Protein AF-A0A352TBV5-F1 (afdb_monomer)

Solvent-accessible surface area (backbone atoms only — not comparable to full-atom values): 25935 Å² total; per-residue (Å²): 133,91,79,90,70,56,71,29,67,73,70,66,61,60,83,43,101,52,26,29,35,33,33,28,37,63,88,83,51,26,32,39,50,38,55,28,46,53,34,60,75,73,44,77,94,80,88,72,63,92,95,55,83,85,50,78,39,83,71,44,78,46,71,49,57,98,83,37,56,57,60,53,46,26,62,72,42,65,82,46,64,38,80,44,75,66,58,57,46,45,53,65,77,39,42,70,50,50,53,32,41,50,65,37,54,33,50,65,49,46,55,49,44,53,45,48,71,48,55,68,73,59,31,58,76,69,75,46,82,81,54,53,66,66,60,54,50,63,73,39,43,68,41,41,37,56,23,31,44,43,50,30,56,52,33,40,53,54,52,50,56,55,57,54,66,72,68,59,90,79,77,86,71,76,87,70,86,72,76,78,76,49,74,60,44,50,53,54,51,53,45,36,35,65,46,49,27,68,58,42,48,54,51,32,51,50,24,56,48,47,55,48,49,27,47,48,61,59,68,47,65,91,79,60,65,98,79,66,76,85,70,82,73,73,55,72,65,57,58,54,51,27,38,55,52,40,53,45,49,71,70,40,85,66,38,59,46,54,53,50,58,47,42,76,52,55,56,52,35,43,68,49,36,61,72,68,40,44,28,55,54,52,40,51,44,36,41,77,48,70,47,89,55,94,58,43,32,61,51,43,48,37,40,38,60,40,49,58,63,73,56,48,47,66,50,92,93,28,33,60,59,36,48,29,53,50,43,41,53,38,53,40,72,94,50,3,43,76,35,13,46,32,44,78,55,96,95,41,46,33,36,37,66,68,46,35,53,50,39,56,48,54,27,47,54,53,52,46,43,82,42,59,80,90,48,41,64,50,51,52,53,44,52,53,53,52,50,58,32,50,72,73,16,80,47,28,39,62,52,31,40,60,73,41,53,52,71,78,65,64,60,61,71,74,74,77,80,82,90,86,80,85,86,85,79,82,90,83,88,82,92,86,84,88,83,90,84,91,80,88,83,85,87,78,90,132

Mean predicted aligned error: 10.38 Å

Nearest PDB structures (foldseek):
  8fmv-assembly1_C  TM=1.845E-01  e=4.091E+00  Bacillus subtilis subsp. subtilis str. 168
  7jh5-assembly1_A  TM=1.807E-01  e=6.743E+00  synthetic construct
  8t3k-assembly1_C  TM=1.495E-01  e=9.408E+00  Bacillus subtilis subsp. subtilis str. 168

Secondary structure (DSSP, 8-state):
-PPP--HHHHHT----TTEEEEEEETTT--EEEEEHHHHHHH-------TT----EEEEEEEE--TT-HHHHHHHHHTT--BS-HHHHHHHHHTHHHHHHHHHHS-HHHHHHHHHHHS-HHHHHHTTPPP--HHHHHHHHHHHHHHHHHHHHHHHHHHHHHHHHHHH-S--------PPPPPHHHHHHHHHHHH--HHHHHHHHHHHHHH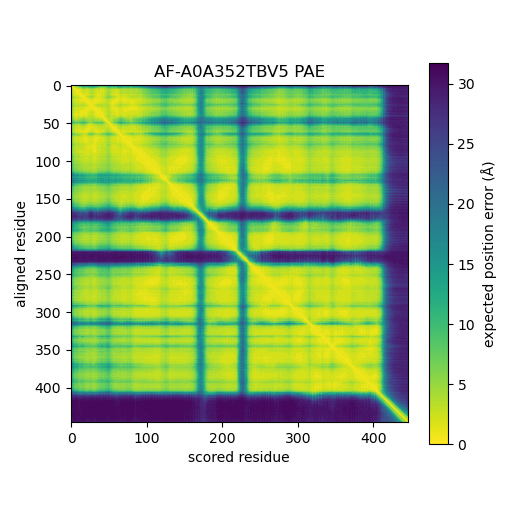HHHHHHHHT--TTS-TTS-------HHHHHHHHHHHHHHHHSTTHHHHHHHHHHHGGG-HHHHHHTTHHHHHHHHHHHTT---TTHHHHHHHHHHHGGGGGS--STTTHHHHHHHHHHHHHSSTTHHHHH--EEETTEEE--HHHHHHHHHHHHHHHHHTS-GGGHHHHHHHHHHHHHHHHHTTTBHHHHHHTT--HHHHTTSTTSS-S---------------------------

Structure (mmCIF, N/CA/C/O backbone):
data_AF-A0A352TBV5-F1
#
_entry.id   AF-A0A352TBV5-F1
#
loop_
_atom_site.group_PDB
_atom_site.id
_atom_site.type_symbol
_atom_site.label_atom_id
_atom_site.label_alt_id
_atom_site.label_comp_id
_atom_site.label_asym_id
_atom_site.label_entity_id
_atom_site.label_seq_id
_atom_site.pdbx_PDB_ins_code
_atom_site.Cartn_x
_atom_site.Cartn_y
_atom_site.Cartn_z
_atom_site.occupancy
_atom_site.B_iso_or_equiv
_atom_site.auth_seq_id
_atom_site.auth_comp_id
_atom_site.auth_asym_id
_atom_site.auth_atom_id
_atom_site.pdbx_PDB_model_num
ATOM 1 N N . GLN A 1 1 ? -44.437 -22.131 26.604 1.00 68.12 1 GLN A N 1
ATOM 2 C CA . GLN A 1 1 ? -44.343 -20.910 27.433 1.00 68.12 1 GLN A CA 1
ATOM 3 C C . GLN A 1 1 ? -43.399 -19.947 26.731 1.00 68.12 1 GLN A C 1
ATOM 5 O O . GLN A 1 1 ? -42.311 -20.378 26.371 1.00 68.12 1 GLN A O 1
ATOM 10 N N . MET A 1 2 ? -43.808 -18.698 26.485 1.00 70.31 2 MET A N 1
ATOM 11 C CA . MET A 1 2 ? -42.858 -17.651 26.090 1.00 70.31 2 MET A CA 1
ATOM 12 C C . MET A 1 2 ? -42.049 -17.265 27.328 1.00 70.31 2 MET A C 1
ATOM 14 O O . MET A 1 2 ? -42.630 -16.968 28.370 1.00 70.31 2 MET A O 1
ATOM 18 N N . VAL A 1 3 ? -40.725 -17.345 27.229 1.00 83.88 3 VAL A N 1
ATOM 19 C CA . VAL A 1 3 ? -39.800 -16.964 28.300 1.00 83.88 3 VAL A CA 1
ATOM 20 C C . VAL A 1 3 ? -39.263 -15.584 27.950 1.00 83.88 3 VAL A C 1
ATOM 22 O O . VAL A 1 3 ? -38.684 -15.413 26.880 1.00 83.88 3 VAL A O 1
ATOM 25 N N . SER A 1 4 ? -39.478 -14.610 28.831 1.00 88.25 4 SER A N 1
ATOM 26 C CA . SER A 1 4 ? -38.875 -13.284 28.697 1.00 88.25 4 SER A CA 1
ATOM 27 C C . SER A 1 4 ? -37.436 -13.335 29.198 1.00 88.25 4 SER A C 1
ATOM 29 O O . SER A 1 4 ? -37.175 -13.921 30.247 1.00 88.25 4 SER A O 1
ATOM 31 N N . ARG A 1 5 ? -36.517 -12.731 28.449 1.00 90.56 5 ARG A N 1
ATOM 32 C CA . ARG A 1 5 ? -35.102 -12.577 28.805 1.00 90.56 5 ARG A CA 1
ATOM 33 C C . ARG A 1 5 ? -34.693 -11.129 28.598 1.00 90.56 5 ARG A C 1
ATOM 35 O O . ARG A 1 5 ? -35.294 -10.443 27.769 1.00 90.56 5 ARG A O 1
ATOM 42 N N . SER A 1 6 ? -33.689 -10.670 29.335 1.00 91.88 6 SER A N 1
ATOM 43 C CA . SER A 1 6 ? -33.092 -9.363 29.055 1.00 91.88 6 SER A CA 1
ATOM 44 C C . SER A 1 6 ? -32.394 -9.380 27.690 1.00 91.88 6 SER A C 1
ATOM 46 O O . SER A 1 6 ? -32.056 -10.440 27.154 1.00 91.88 6 SER A O 1
ATOM 48 N N . ILE A 1 7 ? -32.150 -8.203 27.111 1.00 91.19 7 ILE A N 1
ATOM 49 C CA . ILE A 1 7 ? -31.426 -8.124 25.838 1.00 91.19 7 ILE A CA 1
ATOM 50 C C . ILE A 1 7 ? -29.999 -8.668 25.963 1.00 91.19 7 ILE A C 1
ATOM 52 O O . ILE A 1 7 ? -29.527 -9.364 25.069 1.00 91.19 7 ILE A O 1
ATOM 56 N N . ALA A 1 8 ? -29.350 -8.435 27.105 1.00 94.50 8 ALA A N 1
ATOM 57 C CA . ALA A 1 8 ? -28.034 -8.978 27.402 1.00 94.50 8 ALA A CA 1
ATOM 58 C C . ALA A 1 8 ? -28.041 -10.513 27.456 1.00 94.50 8 ALA A C 1
ATOM 60 O O . ALA A 1 8 ? -27.177 -11.146 26.855 1.00 94.50 8 ALA A O 1
ATOM 61 N N . GLU A 1 9 ? -29.045 -11.121 28.097 1.00 93.31 9 GLU A N 1
ATOM 62 C CA . GLU A 1 9 ? -29.216 -12.580 28.131 1.00 93.31 9 GLU A CA 1
ATOM 63 C C . GLU A 1 9 ? -29.525 -13.160 26.746 1.00 93.31 9 GLU A C 1
ATOM 65 O O . GLU A 1 9 ? -29.038 -14.236 26.399 1.00 93.31 9 GLU A O 1
ATOM 70 N N . GLY A 1 10 ? -30.339 -12.460 25.950 1.00 92.25 10 GLY A N 1
ATOM 71 C CA . GLY A 1 10 ? -30.668 -12.856 24.580 1.00 92.25 10 GLY A CA 1
ATOM 72 C C . GLY A 1 10 ? -29.461 -12.816 23.640 1.00 92.25 10 GLY A C 1
ATOM 73 O O . GLY A 1 10 ? -29.341 -13.677 22.772 1.00 92.25 10 GLY A O 1
ATOM 74 N N . LEU A 1 11 ? -28.560 -11.852 23.843 1.00 92.44 11 LEU A N 1
ATOM 75 C CA . LEU A 1 11 ? -27.321 -11.681 23.077 1.00 92.44 11 LEU A CA 1
ATOM 76 C C . LEU A 1 11 ? -26.123 -12.450 23.662 1.00 92.44 11 LEU A C 1
ATOM 78 O O . LEU A 1 11 ? -25.071 -12.501 23.030 1.00 92.44 11 LEU A O 1
ATOM 82 N N . GLY A 1 12 ? -26.264 -13.044 24.851 1.00 94.50 12 GLY A N 1
ATOM 83 C CA . GLY A 1 12 ? -25.183 -13.758 25.531 1.00 94.50 12 GLY A CA 1
ATOM 84 C C . GLY A 1 12 ? -24.037 -12.854 25.998 1.00 94.50 12 GLY A C 1
ATOM 85 O O . GLY A 1 12 ? -22.890 -13.296 26.013 1.00 94.50 12 GLY A O 1
ATOM 86 N N . LEU A 1 13 ? -24.323 -11.596 26.352 1.00 96.75 13 LEU A N 1
ATOM 87 C CA . LEU A 1 13 ? -23.310 -10.658 26.839 1.00 96.75 13 LEU A CA 1
ATOM 88 C C . LEU A 1 13 ? -22.858 -11.030 28.253 1.00 96.75 13 LEU A C 1
ATOM 90 O O . LEU A 1 13 ? -23.672 -11.327 29.126 1.00 96.75 13 LEU A O 1
ATOM 94 N N . THR A 1 14 ? -21.551 -10.961 28.485 1.00 97.12 14 THR A N 1
ATOM 95 C CA . THR A 1 14 ? -20.945 -11.166 29.806 1.00 97.12 14 THR A CA 1
ATOM 96 C C . THR A 1 14 ? -20.276 -9.896 30.320 1.00 97.12 14 THR A C 1
ATOM 98 O O . THR A 1 14 ? -19.817 -9.071 29.526 1.00 97.12 14 THR A O 1
ATOM 101 N N . TRP A 1 15 ? -20.224 -9.749 31.643 1.00 96.62 15 TRP A N 1
ATOM 102 C CA . TRP A 1 15 ? -19.557 -8.639 32.324 1.00 96.62 15 TRP A CA 1
ATOM 103 C C . TRP A 1 15 ? -18.043 -8.643 32.097 1.00 96.62 15 TRP A C 1
ATOM 105 O O . TRP A 1 15 ? -17.423 -9.705 32.117 1.00 96.62 15 TRP A O 1
ATOM 115 N N . GLY A 1 16 ? -17.467 -7.452 31.952 1.00 95.94 16 GLY A N 1
ATOM 116 C CA . GLY A 1 16 ? -16.027 -7.223 31.850 1.00 95.94 16 GLY A CA 1
ATOM 117 C C . GLY A 1 16 ? -15.734 -5.791 31.405 1.00 95.94 16 GLY A C 1
ATOM 118 O O . GLY A 1 16 ? -16.363 -5.291 30.475 1.00 95.94 16 GLY A O 1
ATOM 119 N N . ASP A 1 17 ? -14.787 -5.112 32.055 1.00 94.50 17 ASP A N 1
ATOM 120 C CA . ASP A 1 17 ? -14.409 -3.730 31.695 1.00 94.50 17 ASP A CA 1
ATOM 121 C C . ASP A 1 17 ? -13.708 -3.640 30.325 1.00 94.50 17 ASP A C 1
ATOM 123 O O . ASP A 1 17 ? -13.607 -2.571 29.722 1.00 94.50 17 ASP A O 1
ATOM 127 N N . ASP A 1 18 ? -13.231 -4.778 29.829 1.00 96.56 18 ASP A N 1
ATOM 128 C CA . ASP A 1 18 ? -12.642 -5.007 28.516 1.00 96.56 18 ASP A CA 1
ATOM 129 C C . ASP A 1 18 ? -13.631 -5.639 27.519 1.00 96.56 18 ASP A C 1
ATOM 131 O O . ASP A 1 18 ? -13.252 -5.932 26.386 1.00 96.56 18 ASP A O 1
ATOM 135 N N . HIS A 1 19 ? -14.899 -5.839 27.892 1.00 97.69 19 HIS A N 1
ATOM 136 C CA . HIS A 1 19 ? -15.911 -6.429 27.020 1.00 97.69 19 HIS A CA 1
ATOM 137 C C . HIS A 1 19 ? -16.724 -5.359 26.283 1.00 97.69 19 HIS A C 1
ATOM 139 O O . HIS A 1 19 ? -17.456 -4.564 26.878 1.00 97.69 19 HIS A O 1
ATOM 145 N N . PHE A 1 20 ? -16.737 -5.425 24.955 1.00 97.88 20 PHE A N 1
ATOM 146 C CA . PHE A 1 20 ? -17.484 -4.510 24.091 1.00 97.88 20 PHE A CA 1
ATOM 147 C C . PHE A 1 20 ? -18.444 -5.269 23.181 1.00 97.88 20 PHE A C 1
ATOM 149 O O . PHE A 1 20 ? -18.122 -6.334 22.672 1.00 97.88 20 PHE A O 1
ATOM 156 N N . CYS A 1 21 ? -19.624 -4.712 22.945 1.00 97.00 21 CYS A N 1
ATOM 157 C CA . CYS A 1 21 ? -20.554 -5.205 21.941 1.00 97.00 21 CYS A CA 1
ATOM 158 C C . CYS A 1 21 ? -20.355 -4.406 20.651 1.00 97.00 21 CYS A C 1
ATOM 160 O O . CYS A 1 21 ? -20.430 -3.171 20.667 1.00 97.00 21 CYS A O 1
ATOM 162 N N . ILE A 1 22 ? -20.102 -5.106 19.545 1.00 97.25 22 ILE A N 1
ATOM 163 C CA . ILE A 1 22 ? -20.086 -4.520 18.205 1.00 97.25 22 ILE A CA 1
ATOM 164 C C . ILE A 1 22 ? -21.250 -5.058 17.389 1.00 97.25 22 ILE A C 1
ATOM 166 O O . ILE A 1 22 ? -21.618 -6.226 17.495 1.00 97.25 22 ILE A O 1
ATOM 170 N N . PHE A 1 23 ? -21.831 -4.186 16.578 1.00 96.50 23 PHE A N 1
ATOM 171 C CA . PHE A 1 23 ? -22.960 -4.513 15.717 1.00 96.50 23 PHE A CA 1
ATOM 172 C C . PHE A 1 23 ? -23.057 -3.507 14.579 1.00 96.50 23 PHE A C 1
ATOM 174 O O . PHE A 1 23 ? -22.528 -2.394 14.670 1.00 96.50 23 PHE A O 1
ATOM 181 N N . ARG A 1 24 ? -23.750 -3.894 13.512 1.00 97.06 24 ARG A N 1
ATOM 182 C CA . ARG A 1 24 ? -23.992 -3.050 12.345 1.00 97.06 24 ARG A CA 1
ATOM 183 C C . ARG A 1 24 ? -25.477 -2.775 12.196 1.00 97.06 24 ARG A C 1
ATOM 185 O O . ARG A 1 24 ? -26.278 -3.702 12.252 1.00 97.06 24 ARG A O 1
ATOM 192 N N . GLU A 1 25 ? -25.860 -1.522 11.999 1.00 95.06 25 GLU A N 1
ATOM 193 C CA . GLU A 1 25 ? -27.248 -1.190 11.672 1.00 95.06 25 GLU A CA 1
ATOM 194 C C . GLU A 1 25 ? -27.465 -1.352 10.160 1.00 95.06 25 GLU A C 1
ATOM 196 O O . GLU A 1 25 ? -26.657 -0.903 9.348 1.00 95.06 25 GLU A O 1
ATOM 201 N N . HIS A 1 26 ? -28.519 -2.072 9.777 1.00 94.31 26 HIS A N 1
ATOM 202 C CA . HIS A 1 26 ? -28.748 -2.515 8.402 1.00 94.31 26 HIS A CA 1
ATOM 203 C C . HIS A 1 26 ? -28.966 -1.359 7.420 1.00 94.31 26 HIS A C 1
ATOM 205 O O . HIS A 1 26 ? -28.451 -1.407 6.305 1.00 94.31 26 HIS A O 1
ATOM 211 N N . THR A 1 27 ? -29.738 -0.346 7.810 1.00 92.25 27 THR A N 1
ATOM 212 C CA . THR A 1 27 ? -30.209 0.713 6.906 1.00 92.25 27 THR A CA 1
ATOM 213 C C . THR A 1 27 ? -29.103 1.711 6.579 1.00 92.25 27 THR A C 1
ATOM 215 O O . THR A 1 27 ? -28.883 2.044 5.419 1.00 92.25 27 THR A O 1
ATOM 218 N N . SER A 1 28 ? -28.384 2.165 7.601 1.00 92.56 28 SER A N 1
ATOM 219 C CA . SER A 1 28 ? -27.240 3.072 7.498 1.00 92.56 28 SER A CA 1
ATOM 220 C C . SER A 1 28 ? -25.947 2.353 7.114 1.00 92.56 28 SER A C 1
ATOM 222 O O . SER A 1 28 ? -25.018 2.979 6.613 1.00 92.56 28 SER A O 1
ATOM 224 N N . GLY A 1 29 ? -25.859 1.046 7.374 1.00 94.62 29 GLY A N 1
ATOM 225 C CA . GLY A 1 29 ? -24.641 0.259 7.197 1.00 94.62 29 GLY A CA 1
ATOM 226 C C . GLY A 1 29 ? -23.550 0.549 8.232 1.00 94.62 29 GLY A C 1
ATOM 227 O O . GLY A 1 29 ? -22.476 -0.044 8.139 1.00 94.62 29 GLY A O 1
ATOM 228 N N . LEU A 1 30 ? -23.803 1.424 9.212 1.00 97.12 30 LEU A N 1
ATOM 229 C CA . LEU A 1 30 ? -22.802 1.854 10.183 1.00 97.12 30 LEU A CA 1
ATOM 230 C C . LEU A 1 30 ? -22.562 0.796 11.260 1.00 97.12 30 LEU A C 1
ATOM 232 O O . LEU A 1 30 ? -23.492 0.187 11.793 1.00 97.12 30 LEU A O 1
ATOM 236 N N . TRP A 1 31 ? -21.295 0.634 11.618 1.00 97.94 31 TRP A N 1
ATOM 237 C CA . TRP A 1 31 ? -20.834 -0.121 12.769 1.00 97.94 31 TRP A CA 1
ATOM 238 C C . TRP A 1 31 ? -20.839 0.726 14.030 1.00 97.94 31 TRP A C 1
ATOM 240 O O . TRP A 1 31 ? -20.452 1.895 14.026 1.00 97.94 31 TRP A O 1
ATOM 250 N N . TYR A 1 32 ? -21.195 0.091 15.136 1.00 97.06 32 TYR A N 1
ATOM 251 C CA . TYR A 1 32 ? -21.213 0.683 16.461 1.00 97.06 32 TYR A CA 1
ATOM 252 C C . TYR A 1 32 ? -20.354 -0.145 17.409 1.00 97.06 32 TYR A C 1
ATOM 254 O O . TYR A 1 32 ? -20.236 -1.361 17.264 1.00 97.06 32 TYR A O 1
ATOM 262 N N . VAL A 1 33 ? -19.768 0.533 18.394 1.00 97.06 33 VAL A N 1
ATOM 263 C CA . VAL A 1 33 ? -19.074 -0.083 19.528 1.00 97.06 33 VAL A CA 1
ATOM 264 C C . VAL A 1 33 ? -19.725 0.440 20.803 1.00 97.06 33 VAL A C 1
ATOM 266 O O . VAL A 1 33 ? -19.949 1.650 20.931 1.00 97.06 33 VAL A O 1
ATOM 269 N N . ARG A 1 34 ? -20.070 -0.462 21.720 1.00 96.06 34 ARG A N 1
ATOM 270 C CA . ARG A 1 34 ? -20.662 -0.152 23.027 1.00 96.06 34 ARG A CA 1
ATOM 271 C C . ARG A 1 34 ? -19.991 -0.962 24.119 1.00 96.06 34 ARG A C 1
ATOM 273 O O . ARG A 1 34 ? -19.562 -2.084 23.869 1.00 96.06 34 ARG A O 1
ATOM 280 N N . SER A 1 35 ? -19.941 -0.416 25.328 1.00 96.44 35 SER A N 1
ATOM 281 C CA . SER A 1 35 ? -19.588 -1.202 26.509 1.00 96.44 35 SER A CA 1
ATOM 282 C C . SER A 1 35 ? -20.624 -2.309 26.705 1.00 96.44 35 SER A C 1
ATOM 284 O O . SER A 1 35 ? -21.826 -2.059 26.615 1.00 96.44 35 SER A O 1
ATOM 286 N N . SER A 1 36 ? -20.167 -3.536 26.958 1.00 97.31 36 SER A N 1
ATOM 287 C CA . SER A 1 36 ? -21.089 -4.629 27.278 1.00 97.31 36 SER A CA 1
ATOM 288 C C . SER A 1 36 ? -21.747 -4.407 28.633 1.00 97.31 36 SER A C 1
ATOM 290 O O . SER A 1 36 ? -22.944 -4.643 28.755 1.00 97.31 36 SER A O 1
ATOM 292 N N . ASN A 1 37 ? -20.993 -3.896 29.612 1.00 96.81 37 ASN A N 1
ATOM 293 C CA . ASN A 1 37 ? -21.515 -3.560 30.938 1.00 96.81 37 ASN A CA 1
ATOM 294 C C . ASN A 1 37 ? -22.652 -2.536 30.831 1.00 96.81 37 ASN A C 1
ATOM 296 O O . ASN A 1 37 ? -23.696 -2.726 31.439 1.00 96.81 37 ASN A O 1
ATOM 300 N N . ASP A 1 38 ? -22.501 -1.521 29.975 1.00 95.31 38 ASP A N 1
ATOM 301 C CA . ASP A 1 38 ? -23.540 -0.505 29.765 1.00 95.31 38 ASP A CA 1
ATOM 302 C C . ASP A 1 38 ? -24.842 -1.110 29.208 1.00 95.31 38 ASP A C 1
ATOM 304 O O . ASP A 1 38 ? -25.928 -0.809 29.696 1.00 95.31 38 ASP A O 1
ATOM 308 N N . ILE A 1 39 ? -24.747 -2.047 28.253 1.00 95.75 39 ILE A N 1
ATOM 309 C CA . ILE A 1 39 ? -25.925 -2.758 27.726 1.00 95.75 39 ILE A CA 1
ATOM 310 C C . ILE A 1 39 ? -26.545 -3.684 28.782 1.00 95.75 39 ILE A C 1
ATOM 312 O O . ILE A 1 39 ? -27.765 -3.854 28.808 1.00 95.75 39 ILE A O 1
ATOM 316 N N . ILE A 1 40 ? -25.729 -4.308 29.635 1.00 96.56 40 ILE A N 1
ATOM 317 C CA . ILE A 1 40 ? -26.214 -5.189 30.704 1.00 96.56 40 ILE A CA 1
ATOM 318 C C . ILE A 1 40 ? -26.954 -4.382 31.784 1.00 96.56 40 ILE A C 1
ATOM 320 O O . ILE A 1 40 ? -28.009 -4.821 32.239 1.00 96.56 40 ILE A O 1
ATOM 324 N N . GLU A 1 41 ? -26.431 -3.216 32.169 1.00 95.75 41 GLU A N 1
ATOM 325 C CA . GLU A 1 41 ? -26.995 -2.360 33.222 1.00 95.75 41 GLU A CA 1
ATOM 326 C C . GLU A 1 41 ? -28.208 -1.560 32.752 1.00 95.75 41 GLU A C 1
ATOM 328 O O . GLU A 1 41 ? -29.242 -1.537 33.421 1.00 95.75 41 GLU A O 1
ATOM 333 N N . HIS A 1 42 ? -28.083 -0.902 31.601 1.00 94.31 42 HIS A N 1
ATOM 334 C CA . HIS A 1 42 ? -29.029 0.118 31.148 1.00 94.31 42 HIS A CA 1
ATOM 335 C C . HIS A 1 42 ? -29.869 -0.333 29.946 1.00 94.31 42 HIS A C 1
ATOM 337 O O . HIS A 1 42 ? -30.790 0.373 29.529 1.00 94.31 42 HIS A O 1
ATOM 343 N N . GLY A 1 43 ? -29.593 -1.517 29.395 1.00 92.31 43 GLY A N 1
ATOM 344 C CA . GLY A 1 43 ? -30.191 -1.977 28.147 1.00 92.31 43 GLY A CA 1
ATOM 345 C C . GLY A 1 43 ? -29.598 -1.276 26.922 1.00 92.31 43 GLY A C 1
ATOM 346 O O . GLY A 1 43 ? -28.620 -0.538 26.994 1.00 92.31 43 GLY A O 1
ATOM 347 N N . MET A 1 44 ? -30.191 -1.518 25.753 1.00 88.00 44 MET A N 1
ATOM 348 C CA . MET A 1 44 ? -29.795 -0.846 24.515 1.00 88.00 44 MET A CA 1
ATOM 349 C C . MET A 1 44 ? -30.772 0.287 24.206 1.00 88.00 44 MET A C 1
ATOM 351 O O . MET A 1 44 ? -31.976 0.055 24.092 1.00 88.00 44 MET A O 1
ATOM 355 N N . PHE A 1 45 ? -30.253 1.503 24.037 1.00 83.81 45 PHE A N 1
ATOM 356 C CA . PHE A 1 45 ? -31.057 2.632 23.581 1.00 83.81 45 PHE A CA 1
ATOM 357 C C . PHE A 1 45 ? -31.515 2.417 22.134 1.00 83.81 45 PHE A C 1
ATOM 359 O O . PHE A 1 45 ? -30.691 2.211 21.242 1.00 83.81 45 PHE A O 1
ATOM 366 N N . VAL A 1 46 ? -32.824 2.511 21.911 1.00 83.06 46 VAL A N 1
ATOM 367 C CA . VAL A 1 46 ? -33.467 2.423 20.596 1.00 83.06 46 VAL A CA 1
ATOM 368 C C . VAL A 1 46 ? -34.444 3.586 20.481 1.00 83.06 46 VAL A C 1
ATOM 370 O O . VAL A 1 46 ? -35.242 3.824 21.385 1.00 83.06 46 VAL A O 1
ATOM 373 N N . SER A 1 47 ? -34.386 4.303 19.363 1.00 83.50 47 SER A N 1
ATOM 374 C CA . SER A 1 47 ? -35.314 5.386 19.040 1.00 83.50 47 SER A CA 1
ATOM 375 C C . SER A 1 47 ? -35.824 5.176 17.625 1.00 83.50 47 SER A C 1
ATOM 377 O O . SER A 1 47 ? -35.020 5.063 16.701 1.00 83.50 47 SER A O 1
ATOM 379 N N . LEU A 1 48 ? -37.145 5.128 17.478 1.00 87.94 48 LEU A N 1
ATOM 380 C CA . LEU A 1 48 ? -37.848 4.960 16.209 1.00 87.94 48 LEU A CA 1
ATOM 381 C C . LEU A 1 48 ? -38.889 6.070 16.088 1.00 87.94 48 LEU A C 1
ATOM 383 O O . LEU A 1 48 ? -39.666 6.289 17.020 1.00 87.94 48 LEU A O 1
ATOM 387 N N . ASN A 1 49 ? -38.932 6.749 14.946 1.00 86.94 49 ASN A N 1
ATOM 388 C CA . ASN A 1 49 ? -40.074 7.585 14.590 1.00 86.94 49 ASN A CA 1
ATOM 389 C C . ASN A 1 49 ? -41.236 6.719 14.066 1.00 86.94 49 ASN A C 1
ATOM 391 O O . ASN A 1 49 ? -41.146 5.493 13.955 1.00 86.94 49 ASN A O 1
ATOM 395 N N . GLY A 1 50 ? -42.358 7.357 13.723 1.00 90.31 50 GLY A N 1
ATOM 396 C CA . GLY A 1 50 ? -43.486 6.662 13.103 1.00 90.31 50 GLY A CA 1
ATOM 397 C C . GLY A 1 50 ? -43.073 5.958 11.806 1.00 90.31 50 GLY A C 1
ATOM 398 O O . GLY A 1 50 ? -42.475 6.583 10.935 1.00 90.31 50 GLY A O 1
ATOM 399 N N . PHE A 1 51 ? -43.431 4.677 11.677 1.00 86.62 51 PHE A N 1
ATOM 400 C CA . PHE A 1 51 ? -43.127 3.806 10.528 1.00 86.62 51 PHE A CA 1
ATOM 401 C C . PHE A 1 51 ? -41.642 3.466 10.308 1.00 86.62 51 PHE A C 1
ATOM 403 O O . PHE A 1 51 ? -41.309 2.851 9.295 1.00 86.62 51 PHE A O 1
ATOM 410 N N . GLU A 1 52 ? -40.753 3.804 11.244 1.00 90.94 52 GLU A N 1
ATOM 411 C CA . GLU A 1 52 ? -39.354 3.378 11.187 1.00 90.94 52 GLU A CA 1
ATOM 412 C C . GLU A 1 52 ? -39.154 1.974 11.767 1.00 90.94 52 GLU A C 1
ATOM 414 O O . GLU A 1 52 ? -39.893 1.506 12.636 1.00 90.94 52 GLU A O 1
ATOM 419 N N . TYR A 1 53 ? -38.097 1.313 11.305 1.00 90.56 53 TYR A N 1
ATOM 420 C CA . TYR A 1 53 ? -37.564 0.098 11.902 1.00 90.56 53 TYR A CA 1
ATOM 421 C C . TYR A 1 53 ? -36.046 0.234 12.040 1.00 90.56 53 TYR A C 1
ATOM 423 O O . TYR A 1 53 ? -35.403 0.949 11.276 1.00 90.56 53 TYR A O 1
ATOM 431 N N . GLN A 1 54 ? -35.464 -0.493 12.990 1.00 91.12 54 GLN A N 1
ATOM 432 C CA . GLN A 1 54 ? -34.018 -0.667 13.106 1.00 91.12 54 GLN A CA 1
ATOM 433 C C . GLN A 1 54 ? -33.722 -2.157 13.162 1.00 91.12 54 GLN A C 1
ATOM 435 O O . GLN A 1 54 ? -34.328 -2.894 13.941 1.00 91.12 54 GLN A O 1
ATOM 440 N N . VAL A 1 55 ? -32.803 -2.604 12.310 1.00 93.31 55 VAL A N 1
ATOM 441 C CA . VAL A 1 55 ? -32.326 -3.987 12.297 1.00 93.31 55 VAL A CA 1
ATOM 442 C C . VAL A 1 55 ? -30.833 -3.958 12.564 1.00 93.31 55 VAL A C 1
ATOM 444 O O . VAL A 1 55 ? -30.068 -3.392 11.784 1.00 93.31 55 VAL A O 1
ATOM 447 N N . TYR A 1 56 ? -30.425 -4.587 13.661 1.00 93.81 56 TYR A N 1
ATOM 448 C CA . TYR A 1 56 ? -29.021 -4.776 13.994 1.00 93.81 56 TYR A CA 1
ATOM 449 C C . TYR A 1 56 ? -28.559 -6.156 13.540 1.00 93.81 56 TYR A C 1
ATOM 451 O O . TYR A 1 56 ? -29.206 -7.170 13.803 1.00 93.81 56 TYR A O 1
ATOM 459 N N . LEU A 1 57 ? -27.437 -6.172 12.837 1.00 95.19 57 LEU A N 1
ATOM 460 C CA . LEU A 1 57 ? -26.797 -7.342 12.262 1.00 95.19 57 LEU A CA 1
ATOM 461 C C . LEU A 1 57 ? -25.412 -7.528 12.876 1.00 95.19 57 LEU A C 1
ATOM 463 O O . LEU A 1 57 ? -24.858 -6.609 13.485 1.00 95.19 57 LEU A O 1
ATOM 467 N N . ASP A 1 58 ? -24.847 -8.719 12.675 1.00 95.81 58 ASP A N 1
ATOM 468 C CA . ASP A 1 58 ? -23.451 -9.027 13.004 1.00 95.81 58 ASP A CA 1
ATOM 469 C C . ASP A 1 58 ? -23.097 -8.761 14.485 1.00 95.81 58 ASP A C 1
ATOM 471 O O . ASP A 1 58 ? -21.959 -8.420 14.815 1.00 95.81 58 ASP A O 1
ATOM 475 N N . VAL A 1 59 ? -24.094 -8.895 15.372 1.00 95.88 59 VAL A N 1
ATOM 476 C CA . VAL A 1 59 ? -23.979 -8.597 16.804 1.00 95.88 59 VAL A CA 1
ATOM 477 C C . VAL A 1 59 ? -23.062 -9.610 17.471 1.00 95.88 59 VAL A C 1
ATOM 479 O O . VAL A 1 59 ? -23.312 -10.815 17.420 1.00 95.88 59 VAL A O 1
ATOM 482 N N . GLN A 1 60 ? -22.014 -9.122 18.124 1.00 96.38 60 GLN A N 1
ATOM 483 C CA . GLN A 1 60 ? -21.067 -9.963 18.846 1.00 96.38 60 GLN A CA 1
ATOM 484 C C . GLN A 1 60 ? -20.402 -9.197 19.990 1.00 96.38 60 GLN A C 1
ATOM 486 O O . GLN A 1 60 ? -20.125 -8.000 19.882 1.00 96.38 60 GLN A O 1
ATOM 491 N N . GLN A 1 61 ? -20.102 -9.917 21.070 1.00 97.38 61 GLN A N 1
ATOM 492 C CA . GLN A 1 61 ? -19.212 -9.436 22.119 1.00 97.38 61 GLN A CA 1
ATOM 493 C C . GLN A 1 61 ? -17.759 -9.706 21.717 1.00 97.38 61 GLN A C 1
ATOM 495 O O . GLN A 1 61 ? -17.407 -10.813 21.309 1.00 97.38 61 GLN A O 1
ATOM 500 N N . VAL A 1 62 ? -16.919 -8.688 21.843 1.00 96.81 62 VAL A N 1
ATOM 501 C CA . VAL A 1 62 ? -15.473 -8.737 21.646 1.00 96.81 62 VAL A CA 1
ATOM 502 C C . VAL A 1 62 ? -14.782 -8.328 22.940 1.00 96.81 62 VAL A C 1
ATOM 504 O O . VAL A 1 62 ? -15.304 -7.514 23.700 1.00 96.81 62 VAL A O 1
ATOM 507 N N . VAL A 1 63 ? -13.609 -8.902 23.182 1.00 96.38 63 VAL A N 1
ATOM 508 C CA . VAL A 1 63 ? -12.770 -8.582 24.338 1.00 96.38 63 VAL A CA 1
ATOM 509 C C . VAL A 1 63 ? -11.578 -7.776 23.851 1.00 96.38 63 VAL A C 1
ATOM 511 O O . VAL A 1 63 ? -10.991 -8.102 22.814 1.00 96.38 63 VAL A O 1
ATOM 514 N N . ASP A 1 64 ? -11.256 -6.708 24.566 1.00 94.38 64 ASP A N 1
ATOM 515 C CA . ASP A 1 64 ? -10.121 -5.860 24.249 1.00 94.38 64 ASP A CA 1
ATOM 516 C C . ASP A 1 64 ? -8.793 -6.599 24.415 1.00 94.38 64 ASP A C 1
ATOM 518 O O . ASP A 1 64 ? -8.604 -7.417 25.313 1.00 94.38 64 ASP A O 1
ATOM 522 N N . ASP A 1 65 ? -7.850 -6.285 23.532 1.00 87.12 65 ASP A N 1
ATOM 523 C CA . ASP A 1 65 ? -6.472 -6.745 23.644 1.00 87.12 65 ASP A CA 1
ATOM 524 C C . ASP A 1 65 ? -5.586 -5.678 24.312 1.00 87.12 65 ASP A C 1
ATOM 526 O O . ASP A 1 65 ? -6.050 -4.634 24.777 1.00 87.12 65 ASP A O 1
ATOM 530 N N . GLU A 1 66 ? -4.276 -5.927 24.363 1.00 86.94 66 GLU A N 1
ATOM 531 C CA . GLU A 1 66 ? -3.289 -4.997 24.931 1.00 86.94 66 GLU A CA 1
ATOM 532 C C . GLU A 1 66 ? -3.352 -3.588 24.315 1.00 86.94 66 GLU A C 1
ATOM 534 O O . GLU A 1 66 ? -3.028 -2.602 24.981 1.00 86.94 66 GLU A O 1
ATOM 539 N N . ASP A 1 67 ? -3.775 -3.473 23.050 1.00 86.06 67 ASP A N 1
ATOM 540 C CA . ASP A 1 67 ? -3.873 -2.195 22.351 1.00 86.06 67 ASP A CA 1
ATOM 541 C C . ASP A 1 67 ? -5.122 -1.393 22.786 1.00 86.06 67 ASP A C 1
ATOM 543 O O . ASP A 1 67 ? -5.218 -0.195 22.477 1.00 86.06 67 ASP A O 1
ATOM 547 N N . LYS A 1 68 ? -6.036 -2.013 23.556 1.00 93.50 68 LYS A N 1
ATOM 548 C CA . LYS A 1 68 ? -7.311 -1.458 24.051 1.00 93.50 68 LYS A CA 1
ATOM 549 C C . LYS A 1 68 ? -8.154 -0.834 22.942 1.00 93.50 68 LYS A C 1
ATOM 551 O O . LYS A 1 68 ? -8.677 0.281 23.068 1.00 93.50 68 LYS A O 1
ATOM 556 N N . ARG A 1 69 ? -8.177 -1.511 21.794 1.00 94.25 69 ARG A N 1
ATOM 557 C CA . ARG A 1 69 ? -8.742 -1.002 20.545 1.00 94.25 69 ARG A CA 1
ATOM 558 C C . ARG A 1 69 ? -10.212 -0.614 20.688 1.00 94.25 69 ARG A C 1
ATOM 560 O O . ARG A 1 69 ? -10.588 0.496 20.314 1.00 94.25 69 ARG A O 1
ATOM 567 N N . TYR A 1 70 ? -11.044 -1.516 21.185 1.00 96.38 70 TYR A N 1
ATOM 568 C CA . TYR A 1 70 ? -12.482 -1.323 21.311 1.00 96.38 70 TYR A CA 1
ATOM 569 C C . TYR A 1 70 ? -12.830 -0.337 22.422 1.00 96.38 70 TYR A C 1
ATOM 571 O O . TYR A 1 70 ? -13.729 0.469 22.208 1.00 96.38 70 TYR A O 1
ATOM 579 N N . SER A 1 71 ? -12.077 -0.279 23.524 1.00 96.69 71 SER A N 1
ATOM 580 C CA . SER A 1 71 ? -12.238 0.764 24.547 1.00 96.69 71 SER A CA 1
ATOM 581 C C . SER A 1 71 ? -12.013 2.160 23.971 1.00 96.69 71 SER A C 1
ATOM 583 O O . SER A 1 71 ? -12.880 3.033 24.080 1.00 96.69 71 SER A O 1
ATOM 585 N N . LYS A 1 72 ? -10.895 2.360 23.264 1.00 96.81 72 LYS A N 1
ATOM 586 C CA . LYS A 1 72 ? -10.575 3.634 22.603 1.00 96.81 72 LYS A CA 1
ATOM 587 C C . LYS A 1 72 ? -11.605 3.999 21.536 1.00 96.81 72 LYS A C 1
ATOM 589 O O . LYS A 1 72 ? -12.029 5.150 21.475 1.00 96.81 72 LYS A O 1
ATOM 594 N N . LEU A 1 73 ? -12.036 3.035 20.717 1.00 96.94 73 LEU A N 1
ATOM 595 C CA . LEU A 1 73 ? -13.083 3.260 19.717 1.00 96.94 73 LEU A CA 1
ATOM 596 C C . LEU A 1 73 ? -14.433 3.582 20.362 1.00 96.94 73 LEU A C 1
ATOM 598 O O . LEU A 1 73 ? -15.107 4.499 19.906 1.00 96.94 73 LEU A O 1
ATOM 602 N N . CYS A 1 74 ? -14.818 2.885 21.430 1.00 96.62 74 CYS A N 1
ATOM 603 C CA . CYS A 1 74 ? -16.055 3.145 22.161 1.00 96.62 74 CYS A CA 1
ATOM 604 C C . CYS A 1 74 ? -16.077 4.585 22.695 1.00 96.62 74 CYS A C 1
ATOM 606 O O . CYS A 1 74 ? -17.061 5.299 22.499 1.00 96.62 74 CYS A O 1
ATOM 608 N N . GLN A 1 75 ? -14.968 5.039 23.290 1.00 96.00 75 GLN A N 1
ATOM 609 C CA . GLN A 1 75 ? -14.808 6.415 23.774 1.00 96.00 75 GLN A CA 1
ATOM 610 C C . GLN A 1 75 ? -14.813 7.442 22.633 1.00 96.00 75 GLN A C 1
ATOM 612 O O . GLN A 1 75 ? -15.500 8.455 22.720 1.00 96.00 75 GLN A O 1
ATOM 617 N N . LEU A 1 76 ? -14.070 7.186 21.552 1.00 95.44 76 LEU A N 1
ATOM 618 C CA . LEU A 1 76 ? -13.966 8.093 20.404 1.00 95.44 76 LEU A CA 1
ATOM 619 C C . LEU A 1 76 ? -15.307 8.273 19.680 1.00 95.44 76 LEU A C 1
ATOM 621 O O . LEU A 1 76 ? -15.682 9.384 19.291 1.00 95.44 76 LEU A O 1
ATOM 625 N N . LEU A 1 77 ? -16.011 7.163 19.456 1.00 95.88 77 LEU A N 1
ATOM 626 C CA . LEU A 1 77 ? -17.284 7.156 18.751 1.00 95.88 77 LEU A CA 1
ATOM 627 C C . LEU A 1 77 ? -18.390 7.755 19.619 1.00 95.88 77 LEU A C 1
ATOM 629 O O . LEU A 1 77 ? -19.250 8.444 19.076 1.00 95.88 77 LEU A O 1
ATOM 633 N N . ASN A 1 78 ? -18.343 7.548 20.941 1.00 94.38 78 ASN A N 1
ATOM 634 C CA . ASN A 1 78 ? -19.280 8.109 21.917 1.00 94.38 78 ASN A CA 1
ATOM 635 C C . ASN A 1 78 ? -20.744 8.009 21.452 1.00 94.38 78 ASN A C 1
ATOM 637 O O . ASN A 1 78 ? -21.449 9.006 21.308 1.00 94.38 78 ASN A O 1
ATOM 641 N N . GLY A 1 79 ? -21.172 6.802 21.086 1.00 92.38 79 GLY A N 1
ATOM 642 C CA . GLY A 1 79 ? -22.521 6.579 20.570 1.00 92.38 79 GLY A CA 1
ATOM 643 C C . GLY A 1 79 ? -22.666 6.677 19.044 1.00 92.38 79 GLY A C 1
ATOM 644 O O . GLY A 1 79 ? -23.568 6.057 18.481 1.00 92.38 79 GLY A O 1
ATOM 645 N N . ARG A 1 80 ? -21.778 7.378 18.335 1.00 95.00 80 ARG A N 1
ATOM 646 C CA . ARG A 1 80 ? -21.849 7.493 16.867 1.00 95.00 80 ARG A CA 1
ATOM 647 C C . ARG A 1 80 ? -21.481 6.181 16.171 1.00 95.00 80 ARG A C 1
ATOM 649 O O . ARG A 1 80 ? -20.748 5.358 16.719 1.00 95.00 80 ARG A O 1
ATOM 656 N N . GLY A 1 81 ? -22.016 5.998 14.968 1.00 95.12 81 GLY A N 1
ATOM 657 C CA . GLY A 1 81 ? -21.658 4.896 14.079 1.00 95.12 81 GLY A CA 1
ATOM 658 C C . GLY A 1 81 ? -20.516 5.277 13.135 1.00 95.12 81 GLY A C 1
ATOM 659 O O . GLY A 1 81 ? -20.254 6.461 12.922 1.00 95.12 81 GLY A O 1
ATOM 660 N N . VAL A 1 82 ? -19.847 4.278 12.564 1.00 97.69 82 VAL A N 1
ATOM 661 C CA . VAL A 1 82 ? -18.781 4.442 11.565 1.00 97.69 82 VAL A CA 1
ATOM 662 C C . VAL A 1 82 ? -18.892 3.387 10.469 1.00 97.69 82 VAL A C 1
ATOM 664 O O . VAL A 1 82 ? -19.273 2.257 10.740 1.00 97.69 82 VAL A O 1
ATOM 667 N N . GLU A 1 83 ? -18.553 3.728 9.229 1.00 96.62 83 GLU A N 1
ATOM 668 C CA . GLU A 1 83 ? -18.670 2.808 8.087 1.00 96.62 83 GLU A CA 1
ATOM 669 C C . GLU A 1 83 ? -17.769 1.568 8.209 1.00 96.62 83 GLU A C 1
ATOM 671 O O . GLU A 1 83 ? -18.158 0.475 7.804 1.00 96.62 83 GLU A O 1
ATOM 676 N N . ASP A 1 84 ? -16.572 1.718 8.784 1.00 96.00 84 ASP A N 1
ATOM 677 C CA . ASP A 1 84 ? -15.588 0.640 8.914 1.00 96.00 84 ASP A CA 1
ATOM 678 C C . ASP A 1 84 ? -14.755 0.798 10.204 1.00 96.00 84 ASP A C 1
ATOM 680 O O . ASP A 1 84 ? -14.024 1.776 10.390 1.00 96.00 84 ASP A O 1
ATOM 684 N N . LEU A 1 85 ? -14.834 -0.194 11.100 1.00 95.44 85 LEU A N 1
ATOM 685 C CA . LEU A 1 85 ? -14.101 -0.222 12.376 1.00 95.44 85 LEU A CA 1
ATOM 686 C C . LEU A 1 85 ? -12.578 -0.351 12.214 1.00 95.44 85 LEU A C 1
ATOM 688 O O . LEU A 1 85 ? -11.825 -0.009 13.131 1.00 95.44 85 LEU A O 1
ATOM 692 N N . ILE A 1 86 ? -12.095 -0.904 11.100 1.00 94.31 86 ILE A N 1
ATOM 693 C CA . ILE A 1 86 ? -10.665 -0.985 10.778 1.00 94.31 86 ILE A CA 1
ATOM 694 C C . ILE A 1 86 ? -10.160 0.398 10.392 1.00 94.31 86 ILE A C 1
ATOM 696 O O . ILE A 1 86 ? -9.145 0.832 10.932 1.00 94.31 86 ILE A O 1
ATOM 700 N N . VAL A 1 87 ? -10.886 1.111 9.531 1.00 95.88 87 VAL A N 1
ATOM 701 C CA . VAL A 1 87 ? -10.526 2.483 9.143 1.00 95.88 87 VAL A CA 1
ATOM 702 C C . VAL A 1 87 ? -10.587 3.419 10.347 1.00 95.88 87 VAL A C 1
ATOM 704 O O . VAL A 1 87 ? -9.631 4.150 10.586 1.00 95.88 87 VAL A O 1
ATOM 707 N N . ALA A 1 88 ? -11.647 3.338 11.160 1.00 96.44 88 ALA A N 1
ATOM 708 C CA . ALA A 1 88 ? -11.772 4.127 12.388 1.00 96.44 88 ALA A CA 1
ATOM 709 C C . ALA A 1 88 ? -10.578 3.920 13.333 1.00 96.44 88 ALA A C 1
ATOM 711 O O . ALA A 1 88 ? -10.040 4.871 13.899 1.00 96.44 88 ALA A O 1
ATOM 712 N N . TRP A 1 89 ? -10.141 2.666 13.477 1.00 95.62 89 TRP A N 1
ATOM 713 C CA . TRP A 1 89 ? -8.975 2.332 14.287 1.00 95.62 89 TRP A CA 1
ATOM 714 C C . TRP A 1 89 ? -7.678 2.879 13.695 1.00 95.62 89 TRP A C 1
ATOM 716 O O . TRP A 1 89 ? -6.865 3.430 14.427 1.00 95.62 89 TRP A O 1
ATOM 726 N N . GLN A 1 90 ? -7.490 2.760 12.381 1.00 96.06 90 GLN A N 1
ATOM 727 C CA . GLN A 1 90 ? -6.319 3.302 11.694 1.00 96.06 90 GLN A CA 1
ATOM 728 C C . GLN A 1 90 ? -6.230 4.825 11.832 1.00 96.06 90 GLN A C 1
ATOM 730 O O . GLN A 1 90 ? -5.154 5.337 12.120 1.00 96.06 90 GLN A O 1
ATOM 735 N N . GLU A 1 91 ? -7.345 5.544 11.671 1.00 96.69 91 GLU A N 1
ATOM 736 C CA . GLU A 1 91 ? -7.401 6.995 11.896 1.00 96.69 91 GLU A CA 1
ATOM 737 C C . GLU A 1 91 ? -7.034 7.366 13.328 1.00 96.69 91 GLU A C 1
ATOM 739 O O . GLU A 1 91 ? -6.312 8.333 13.543 1.00 96.69 91 GLU A O 1
ATOM 744 N N . TYR A 1 92 ? -7.482 6.585 14.311 1.00 95.50 92 TYR A N 1
ATOM 745 C CA . TYR A 1 92 ? -7.127 6.822 15.705 1.00 95.50 92 TYR A CA 1
ATOM 746 C C . TYR A 1 92 ? -5.641 6.541 15.987 1.00 95.50 92 TYR A C 1
ATOM 748 O O . TYR A 1 92 ? -4.943 7.395 16.537 1.00 95.50 92 TYR A O 1
ATOM 756 N N . GLU A 1 93 ? -5.156 5.351 15.622 1.00 94.81 93 GLU A N 1
ATOM 757 C CA . GLU A 1 93 ? -3.812 4.866 15.967 1.00 94.81 93 GLU A CA 1
ATOM 758 C C . GLU A 1 93 ? -2.719 5.619 15.193 1.00 94.81 93 GLU A C 1
ATOM 760 O O . GLU A 1 93 ? -1.655 5.902 15.743 1.00 94.81 93 GLU A O 1
ATOM 765 N N . TYR A 1 94 ? -2.978 5.984 13.932 1.00 97.38 94 TYR A N 1
ATOM 766 C CA . TYR A 1 94 ? -1.984 6.570 13.026 1.00 97.38 94 TYR A CA 1
ATOM 767 C C . TYR A 1 94 ? -2.201 8.064 12.744 1.00 97.38 94 TYR A C 1
ATOM 769 O O . TYR A 1 94 ? -1.563 8.602 11.841 1.00 97.38 94 TYR A O 1
ATOM 777 N N . LYS A 1 95 ? -3.034 8.766 13.526 1.00 97.25 95 LYS A N 1
ATOM 778 C CA . LYS A 1 95 ? -3.361 10.194 13.321 1.00 97.25 95 LYS A CA 1
ATOM 779 C C . LYS A 1 95 ? -2.140 11.099 13.100 1.00 97.25 95 LYS A C 1
ATOM 781 O O . LYS A 1 95 ? -2.126 11.892 12.163 1.00 97.25 95 LYS A O 1
ATOM 786 N N . ASP A 1 96 ? -1.091 10.953 13.914 1.00 98.19 96 ASP A N 1
ATOM 787 C CA . ASP A 1 96 ? 0.088 11.832 13.865 1.00 98.19 96 ASP A CA 1
ATOM 788 C C . ASP A 1 96 ? 0.977 11.499 12.653 1.00 98.19 96 ASP A C 1
ATOM 790 O O . ASP A 1 96 ? 1.586 12.373 12.029 1.00 98.19 96 ASP A O 1
ATOM 794 N N . LEU A 1 97 ? 1.013 10.217 12.277 1.00 98.44 97 LEU A N 1
ATOM 795 C CA . LEU A 1 97 ? 1.679 9.749 11.067 1.00 98.44 97 LEU A CA 1
ATOM 796 C C . LEU A 1 97 ? 0.957 10.269 9.818 1.00 98.44 97 LEU A C 1
ATOM 798 O O . LEU A 1 97 ? 1.600 10.765 8.897 1.00 98.44 97 LEU A O 1
ATOM 802 N N . TYR A 1 98 ? -0.375 10.227 9.805 1.00 98.75 98 TYR A N 1
ATOM 803 C CA . TYR A 1 98 ? -1.179 10.746 8.702 1.00 98.75 98 TYR A CA 1
ATOM 804 C C . TYR A 1 98 ? -1.092 12.267 8.581 1.00 98.75 98 TYR A C 1
ATOM 806 O O . TYR A 1 98 ? -0.959 12.767 7.468 1.00 98.75 98 TYR A O 1
ATOM 814 N N . ALA A 1 99 ? -1.094 13.001 9.696 1.00 98.69 99 ALA A N 1
ATOM 815 C CA . ALA A 1 99 ? -0.942 14.456 9.686 1.00 98.69 99 ALA A CA 1
ATOM 816 C C . ALA A 1 99 ? 0.419 14.894 9.112 1.00 98.69 99 ALA A C 1
ATOM 818 O O . ALA A 1 99 ? 0.491 15.811 8.287 1.00 98.69 99 ALA A O 1
ATOM 819 N N . SER A 1 100 ? 1.503 14.211 9.497 1.00 98.69 100 SER A N 1
ATOM 820 C CA . SER A 1 100 ? 2.831 14.486 8.931 1.00 98.69 100 SER A CA 1
ATOM 821 C C . SER A 1 100 ? 2.927 14.085 7.452 1.00 98.69 100 SER A C 1
ATOM 823 O O . SER A 1 100 ? 3.481 14.844 6.658 1.00 98.69 100 SER A O 1
ATOM 825 N N . LEU A 1 101 ? 2.313 12.965 7.044 1.00 98.81 101 LEU A N 1
ATOM 826 C CA . LEU A 1 101 ? 2.236 12.565 5.635 1.00 98.81 101 LEU A CA 1
ATOM 827 C C . LEU A 1 101 ? 1.460 13.580 4.785 1.00 98.81 101 LEU A C 1
ATOM 829 O O . LEU A 1 101 ? 1.925 13.932 3.706 1.00 98.81 101 LEU A O 1
ATOM 833 N N . ALA A 1 102 ? 0.320 14.082 5.267 1.00 98.69 102 ALA A N 1
ATOM 834 C CA . ALA A 1 102 ? -0.484 15.089 4.569 1.00 98.69 102 ALA A CA 1
ATOM 835 C C . ALA A 1 102 ? 0.271 16.418 4.385 1.00 98.69 102 ALA A C 1
ATOM 837 O O . ALA A 1 102 ? 0.101 17.102 3.380 1.00 98.69 102 ALA A O 1
ATOM 838 N N . SER A 1 103 ? 1.158 16.756 5.327 1.00 98.56 103 SER A N 1
ATOM 839 C CA . SER A 1 103 ? 2.035 17.930 5.218 1.00 98.56 103 SER A CA 1
ATOM 840 C C . SER A 1 103 ? 3.134 17.750 4.163 1.00 98.56 103 SER A C 1
ATOM 842 O O . SER A 1 103 ? 3.609 18.729 3.594 1.00 98.56 103 SER A O 1
ATOM 844 N N . PHE A 1 104 ? 3.547 16.508 3.894 1.00 98.69 104 PHE A N 1
ATOM 845 C CA . PHE A 1 104 ? 4.534 16.168 2.868 1.00 98.69 104 PHE A CA 1
ATOM 846 C C . PHE A 1 104 ? 3.892 16.005 1.477 1.00 98.69 104 PHE A C 1
ATOM 848 O O . PHE A 1 104 ? 4.353 16.597 0.501 1.00 98.69 104 PHE A O 1
ATOM 855 N N . VAL A 1 105 ? 2.817 15.225 1.373 1.00 98.56 105 VAL A N 1
ATOM 856 C CA . VAL A 1 105 ? 2.139 14.875 0.116 1.00 98.56 105 VAL A CA 1
ATOM 857 C C . VAL A 1 105 ? 0.914 15.776 -0.063 1.00 98.56 105 VAL A C 1
ATOM 859 O O . VAL A 1 105 ? -0.224 15.373 0.156 1.00 98.56 105 VAL A O 1
ATOM 862 N N . THR A 1 106 ? 1.176 17.031 -0.423 1.00 98.50 106 THR A N 1
ATOM 863 C CA . THR A 1 106 ? 0.166 18.092 -0.584 1.00 98.50 106 THR A CA 1
ATOM 864 C C . THR A 1 106 ? -0.409 18.143 -2.009 1.00 98.50 106 THR A C 1
ATOM 866 O O . THR A 1 106 ? 0.170 17.562 -2.927 1.00 98.50 106 THR A O 1
ATOM 869 N N . PRO A 1 107 ? -1.478 18.915 -2.283 1.00 98.44 107 PRO A N 1
ATOM 870 C CA . PRO A 1 107 ? -1.894 19.190 -3.663 1.00 98.44 107 PRO A CA 1
ATOM 871 C C . PRO A 1 107 ? -0.756 19.729 -4.546 1.00 98.44 107 PRO A C 1
ATOM 873 O O . PRO A 1 107 ? -0.576 19.289 -5.681 1.00 98.44 107 PRO A O 1
ATOM 876 N N . LYS A 1 108 ? 0.105 20.589 -3.983 1.00 97.69 108 LYS A N 1
ATOM 877 C CA . LYS A 1 108 ? 1.275 21.132 -4.682 1.00 97.69 108 LYS A CA 1
ATOM 878 C C . LYS A 1 108 ? 2.299 20.058 -5.059 1.00 97.69 108 LYS A C 1
ATOM 880 O O . LYS A 1 108 ? 2.881 20.139 -6.139 1.00 97.69 108 LYS A O 1
ATOM 885 N N . PHE A 1 109 ? 2.491 19.045 -4.205 1.00 98.44 109 PHE A N 1
ATOM 886 C CA . PHE A 1 109 ? 3.324 17.880 -4.522 1.00 98.44 109 PHE A CA 1
ATOM 887 C C . PHE A 1 109 ? 2.852 17.232 -5.828 1.00 98.44 109 PHE A C 1
ATOM 889 O O . PHE A 1 109 ? 3.663 16.972 -6.712 1.00 98.44 109 PHE A O 1
ATOM 896 N N . PHE A 1 110 ? 1.545 17.030 -5.990 1.00 98.06 110 PHE A N 1
ATOM 897 C CA . PHE A 1 110 ? 0.991 16.404 -7.188 1.00 98.06 110 PHE A CA 1
ATOM 898 C C . PHE A 1 110 ? 1.118 17.275 -8.438 1.00 98.06 110 PHE A C 1
ATOM 900 O O . PHE A 1 110 ? 1.502 16.769 -9.491 1.00 98.06 110 PHE A O 1
ATOM 907 N N . GLU A 1 111 ? 0.873 18.580 -8.326 1.00 96.00 111 GLU A N 1
ATOM 908 C CA . GLU A 1 111 ? 1.082 19.530 -9.428 1.00 96.00 111 GLU A CA 1
ATOM 909 C C . GLU A 1 111 ? 2.539 19.536 -9.919 1.00 96.00 111 GLU A C 1
ATOM 911 O O . GLU A 1 111 ? 2.810 19.568 -11.127 1.00 96.00 111 GLU A O 1
ATOM 916 N N . ASP A 1 112 ? 3.492 19.483 -8.986 1.00 97.00 112 ASP A N 1
ATOM 917 C CA . ASP A 1 112 ? 4.917 19.430 -9.304 1.00 97.00 112 ASP A CA 1
ATOM 918 C C . ASP A 1 112 ? 5.317 18.107 -9.943 1.00 97.00 112 ASP A C 1
ATOM 920 O O . ASP A 1 112 ? 6.051 18.111 -10.931 1.00 97.00 112 ASP A O 1
ATOM 924 N N . ILE A 1 113 ? 4.795 16.985 -9.446 1.00 96.69 113 ILE A N 1
ATOM 925 C CA . ILE A 1 113 ? 4.987 15.668 -10.059 1.00 96.69 113 ILE A CA 1
ATOM 926 C C . ILE A 1 113 ? 4.426 15.658 -11.488 1.00 96.69 113 ILE A C 1
ATOM 928 O O . ILE A 1 113 ? 5.142 15.294 -12.423 1.00 96.69 113 ILE A O 1
ATOM 932 N N . ALA A 1 114 ? 3.199 16.136 -11.700 1.00 93.94 114 ALA A N 1
ATOM 933 C CA . ALA A 1 114 ? 2.612 16.239 -13.034 1.00 93.94 114 ALA A CA 1
ATOM 934 C C . ALA A 1 114 ? 3.490 17.091 -13.970 1.00 93.94 114 ALA A C 1
ATOM 936 O O . ALA A 1 114 ? 3.757 16.703 -15.110 1.00 93.94 114 ALA A O 1
ATOM 937 N N . THR A 1 115 ? 4.009 18.220 -13.480 1.00 93.19 115 THR A N 1
ATOM 938 C CA . THR A 1 115 ? 4.925 19.087 -14.239 1.00 93.19 115 THR A CA 1
ATOM 939 C C . THR A 1 115 ? 6.245 18.384 -14.563 1.00 93.19 115 THR A C 1
ATOM 941 O O . THR A 1 115 ? 6.709 18.453 -15.701 1.00 93.19 115 THR A O 1
ATOM 944 N N . LEU A 1 116 ? 6.836 17.692 -13.586 1.00 91.81 116 LEU A N 1
ATOM 945 C CA . LEU A 1 116 ? 8.123 17.001 -13.692 1.00 91.81 116 LEU A CA 1
ATOM 946 C C . LEU A 1 116 ? 8.106 15.896 -14.756 1.00 91.81 116 LEU A C 1
ATOM 948 O O . LEU A 1 116 ? 9.093 15.707 -15.466 1.00 91.81 116 LEU A O 1
ATOM 952 N N . TYR A 1 117 ? 6.990 15.174 -14.871 1.00 89.69 117 TYR A N 1
ATOM 953 C CA . TYR A 1 117 ? 6.853 14.050 -15.800 1.00 89.69 117 TYR A CA 1
ATOM 954 C C . TYR A 1 117 ? 6.154 14.411 -17.115 1.00 89.69 117 TYR A C 1
ATOM 956 O O . TYR A 1 117 ? 6.127 13.591 -18.038 1.00 89.69 117 TYR A O 1
ATOM 964 N N . THR A 1 118 ? 5.641 15.638 -17.254 1.00 87.06 118 THR A N 1
ATOM 965 C CA . THR A 1 118 ? 5.095 16.114 -18.529 1.00 87.06 118 THR A CA 1
ATOM 966 C C . THR A 1 118 ? 6.227 16.316 -19.550 1.00 87.06 118 THR A C 1
ATOM 968 O O . THR A 1 118 ? 7.191 17.031 -19.276 1.00 87.06 118 THR A O 1
ATOM 971 N N . PRO A 1 119 ? 6.115 15.753 -20.768 1.00 81.69 119 PRO A N 1
ATOM 972 C CA . PRO A 1 119 ? 7.107 15.942 -21.823 1.00 81.69 119 PRO A CA 1
ATOM 973 C C . PRO A 1 119 ? 7.398 17.410 -22.155 1.00 81.69 119 PRO A C 1
ATOM 975 O O . PRO A 1 119 ? 6.480 18.223 -22.296 1.00 81.69 119 PRO A O 1
ATOM 978 N N . HIS A 1 120 ? 8.673 17.742 -22.381 1.00 80.12 120 HIS A N 1
ATOM 979 C CA . HIS A 1 120 ? 9.106 19.117 -22.664 1.00 80.12 120 HIS A CA 1
ATOM 980 C C . HIS A 1 120 ? 8.371 19.799 -23.834 1.00 80.12 120 HIS A C 1
ATOM 982 O O . HIS A 1 120 ? 8.040 20.982 -23.703 1.00 80.12 120 HIS A O 1
ATOM 988 N N . PRO A 1 121 ? 8.073 19.119 -24.962 1.00 81.19 121 PRO A N 1
ATOM 989 C CA . PRO A 1 121 ? 7.291 19.725 -26.040 1.00 81.19 121 PRO A CA 1
ATOM 990 C C . PRO A 1 121 ? 5.890 20.165 -25.589 1.00 81.19 121 PRO A C 1
ATOM 992 O O . PRO A 1 121 ? 5.427 21.241 -25.970 1.00 81.19 121 PRO A O 1
ATOM 995 N N . LEU A 1 122 ? 5.239 19.377 -24.724 1.00 82.75 122 LEU A N 1
ATOM 996 C CA . LEU A 1 122 ? 3.916 19.699 -24.187 1.00 82.75 122 LEU A CA 1
ATOM 997 C C . LEU A 1 122 ? 3.987 20.868 -23.200 1.00 82.75 122 LEU A C 1
ATOM 999 O O . LEU A 1 122 ? 3.162 21.777 -23.289 1.00 82.75 122 LEU A O 1
ATOM 1003 N N . LEU A 1 123 ? 5.007 20.912 -22.338 1.00 86.62 123 LEU A N 1
ATOM 1004 C CA . LEU A 1 123 ? 5.243 22.052 -21.442 1.00 86.62 123 LEU A CA 1
ATOM 1005 C C . LEU A 1 123 ? 5.433 23.361 -22.222 1.00 86.62 123 LEU A C 1
ATOM 1007 O O . LEU A 1 123 ? 4.795 24.366 -21.904 1.00 86.62 123 LEU A O 1
ATOM 1011 N N . LYS A 1 124 ? 6.238 23.339 -23.297 1.00 84.50 124 LYS A N 1
ATOM 1012 C CA . LYS A 1 124 ? 6.427 24.498 -24.187 1.00 84.50 124 LYS A CA 1
ATOM 1013 C C . LYS A 1 124 ? 5.110 24.959 -24.811 1.00 84.50 124 LYS A C 1
ATOM 1015 O O . LYS A 1 124 ? 4.824 26.153 -24.789 1.00 84.50 124 LYS A O 1
ATOM 1020 N N . SER A 1 125 ? 4.295 24.030 -25.320 1.00 87.06 125 SER A N 1
ATOM 1021 C CA . SER A 1 125 ? 2.991 24.359 -25.919 1.00 87.06 125 SER A CA 1
ATOM 1022 C C . SER A 1 125 ? 2.031 25.027 -24.926 1.00 87.06 125 SER A C 1
ATOM 1024 O O . SER A 1 125 ? 1.324 25.965 -25.284 1.00 87.06 125 SER A O 1
ATOM 1026 N N . LYS A 1 126 ? 2.077 24.609 -23.654 1.00 88.12 126 LYS A N 1
ATOM 1027 C CA . LYS A 1 126 ? 1.272 25.162 -22.557 1.00 88.12 126 LYS A CA 1
ATOM 1028 C C . LYS A 1 126 ? 1.881 26.415 -21.915 1.00 88.12 126 LYS A C 1
ATOM 1030 O O . LYS A 1 126 ? 1.316 26.929 -20.957 1.00 88.12 126 LYS A O 1
ATOM 1035 N N . LYS A 1 127 ? 3.030 26.904 -22.409 1.00 87.56 127 LYS A N 1
ATOM 1036 C CA . LYS A 1 127 ? 3.816 27.998 -21.800 1.00 87.56 127 LYS A CA 1
ATOM 1037 C C . LYS A 1 127 ? 4.134 27.753 -20.314 1.00 87.56 127 LYS A C 1
ATOM 1039 O O . LYS A 1 127 ? 4.256 28.694 -19.534 1.00 87.56 127 LYS A O 1
ATOM 1044 N N . GLN A 1 128 ? 4.282 26.487 -19.930 1.00 87.69 128 GLN A N 1
ATOM 1045 C CA . GLN A 1 128 ? 4.565 26.072 -18.562 1.00 87.69 128 GLN A CA 1
ATOM 1046 C C . GLN A 1 128 ? 6.072 25.876 -18.375 1.00 87.69 128 GLN A C 1
ATOM 1048 O O . GLN A 1 128 ? 6.756 25.300 -19.226 1.00 87.69 128 GLN A O 1
ATOM 1053 N N . LYS A 1 129 ? 6.606 26.364 -17.253 1.00 88.50 129 LYS A N 1
ATOM 1054 C CA . LYS A 1 129 ? 8.022 26.207 -16.914 1.00 88.50 129 LYS A CA 1
ATOM 1055 C C . LYS A 1 129 ? 8.300 24.760 -16.502 1.00 88.50 129 LYS A C 1
ATOM 1057 O O . LYS A 1 129 ? 7.574 24.201 -15.688 1.00 88.50 129 LYS A O 1
ATOM 1062 N N . ALA A 1 130 ? 9.370 24.179 -17.040 1.00 87.19 130 ALA A N 1
ATOM 1063 C CA . ALA A 1 130 ? 9.834 22.866 -16.608 1.00 87.19 130 ALA A CA 1
ATOM 1064 C C . ALA A 1 130 ? 10.373 22.915 -15.171 1.00 87.19 130 ALA A C 1
ATOM 1066 O O . ALA A 1 130 ? 11.040 23.878 -14.782 1.00 87.19 130 ALA A O 1
ATOM 1067 N N . LEU A 1 131 ? 10.106 21.853 -14.416 1.00 92.25 131 LEU A N 1
ATOM 1068 C CA . LEU A 1 131 ? 10.607 21.640 -13.065 1.00 92.25 131 LEU A CA 1
ATOM 1069 C C . LEU A 1 131 ? 11.697 20.569 -13.105 1.00 92.25 131 LEU A C 1
ATOM 1071 O O . LEU A 1 131 ? 11.512 19.528 -13.731 1.00 92.25 131 LEU A O 1
ATOM 1075 N N . SER A 1 132 ? 12.839 20.814 -12.464 1.00 92.75 132 SER A N 1
ATOM 1076 C CA . SER A 1 132 ? 13.882 19.787 -12.341 1.00 92.75 132 SER A CA 1
ATOM 1077 C C . SER A 1 132 ? 13.657 18.902 -11.105 1.00 92.75 132 SER A C 1
ATOM 1079 O O . SER A 1 132 ? 13.107 19.385 -10.111 1.00 92.75 132 SER A O 1
ATOM 1081 N N . PRO A 1 133 ? 14.142 17.641 -11.103 1.00 95.00 133 PRO A N 1
ATOM 1082 C CA . PRO A 1 133 ? 14.045 16.772 -9.929 1.00 95.00 133 PRO A CA 1
ATOM 1083 C C . PRO A 1 133 ? 14.650 17.401 -8.670 1.00 95.00 133 PRO A C 1
ATOM 1085 O O . PRO A 1 133 ? 14.067 17.299 -7.600 1.00 95.00 133 PRO A O 1
ATOM 1088 N N . ALA A 1 134 ? 15.789 18.091 -8.799 1.00 95.94 134 ALA A N 1
ATOM 1089 C CA . ALA A 1 134 ? 16.457 18.737 -7.671 1.00 95.94 134 ALA A CA 1
ATOM 1090 C C . ALA A 1 134 ? 15.586 19.832 -7.039 1.00 95.94 134 ALA A C 1
ATOM 1092 O O . ALA A 1 134 ? 15.417 19.852 -5.827 1.00 95.94 134 ALA A O 1
ATOM 1093 N N . GLN A 1 135 ? 14.967 20.686 -7.861 1.00 96.44 135 GLN A N 1
ATOM 1094 C CA . GLN A 1 135 ? 14.073 21.744 -7.377 1.00 96.44 135 GLN A CA 1
ATOM 1095 C C . GLN A 1 135 ? 12.852 21.179 -6.654 1.00 96.44 135 GLN A C 1
ATOM 1097 O O . GLN A 1 135 ? 12.492 21.671 -5.588 1.00 96.44 135 GLN A O 1
ATOM 1102 N N . PHE A 1 136 ? 12.233 20.139 -7.219 1.00 97.69 136 PHE A N 1
ATOM 1103 C CA . PHE A 1 136 ? 11.120 19.455 -6.573 1.00 97.69 136 PHE A CA 1
ATOM 1104 C C . PHE A 1 136 ? 11.539 18.858 -5.224 1.00 97.69 136 PHE A C 1
ATOM 1106 O O . PHE A 1 136 ? 10.910 19.130 -4.206 1.00 97.69 136 PHE A O 1
ATOM 1113 N N . LEU A 1 137 ? 12.628 18.085 -5.201 1.00 98.25 137 LEU A N 1
ATOM 1114 C CA . LEU A 1 137 ? 13.102 17.427 -3.986 1.00 98.25 137 LEU A CA 1
ATOM 1115 C C . LEU A 1 137 ? 13.465 18.445 -2.901 1.00 98.25 137 LEU A C 1
ATOM 1117 O O . LEU A 1 137 ? 13.034 18.290 -1.763 1.00 98.25 137 LEU A O 1
ATOM 1121 N N . ASP A 1 138 ? 14.176 19.519 -3.244 1.00 98.00 138 ASP A N 1
ATOM 1122 C CA . ASP A 1 138 ? 14.488 20.583 -2.288 1.00 98.00 138 ASP A CA 1
ATOM 1123 C C . ASP A 1 138 ? 13.221 21.239 -1.723 1.00 98.00 138 ASP A C 1
ATOM 1125 O O . ASP A 1 138 ? 13.172 21.515 -0.525 1.00 98.00 138 ASP A O 1
ATOM 1129 N N . SER A 1 139 ? 12.177 21.418 -2.543 1.00 97.88 139 SER A N 1
ATOM 1130 C CA . SER A 1 139 ? 10.919 22.038 -2.106 1.00 97.88 139 SER A CA 1
ATOM 1131 C C . SER A 1 139 ? 10.117 21.208 -1.099 1.00 97.88 139 SER A C 1
ATOM 1133 O O . SER A 1 139 ? 9.394 21.783 -0.293 1.00 97.88 139 SER A O 1
ATOM 1135 N N . VAL A 1 140 ? 10.254 19.876 -1.112 1.00 98.44 140 VAL A N 1
ATOM 1136 C CA . VAL A 1 140 ? 9.514 18.970 -0.210 1.00 98.44 140 VAL A CA 1
ATOM 1137 C C . VAL A 1 140 ? 10.362 18.454 0.952 1.00 98.44 140 VAL A C 1
ATOM 1139 O O . VAL A 1 140 ? 9.867 17.726 1.810 1.00 98.44 140 VAL A O 1
ATOM 1142 N N . LYS A 1 141 ? 11.659 18.779 0.973 1.00 98.62 141 LYS A N 1
ATOM 1143 C CA . LYS A 1 141 ? 12.660 18.154 1.846 1.00 98.62 141 LYS A CA 1
ATOM 1144 C C . LYS A 1 141 ? 12.335 18.265 3.330 1.00 98.62 141 LYS A C 1
ATOM 1146 O O . LYS A 1 141 ? 12.482 17.284 4.054 1.00 98.62 141 LYS A O 1
ATOM 1151 N N . GLU A 1 142 ? 11.944 19.451 3.783 1.00 98.50 142 GLU A N 1
ATOM 1152 C CA . GLU A 1 142 ? 11.674 19.718 5.197 1.00 98.50 142 GLU A CA 1
ATOM 1153 C C . GLU A 1 142 ? 10.490 18.880 5.697 1.00 98.50 142 GLU A C 1
ATOM 1155 O O . GLU A 1 142 ? 10.629 18.108 6.647 1.00 98.50 142 GLU A O 1
ATOM 1160 N N . GLN A 1 143 ? 9.358 18.945 4.993 1.00 98.75 143 GLN A N 1
ATOM 1161 C CA . GLN A 1 143 ? 8.137 18.214 5.331 1.00 98.75 143 GLN A CA 1
ATOM 1162 C C . GLN A 1 143 ? 8.331 16.701 5.176 1.00 98.75 143 GLN A C 1
ATOM 1164 O O . GLN A 1 143 ? 7.860 15.928 6.010 1.00 98.75 143 GLN A O 1
ATOM 1169 N N . ALA A 1 144 ? 9.080 16.266 4.158 1.00 98.69 144 ALA A N 1
ATOM 1170 C CA . ALA A 1 144 ? 9.429 14.863 3.974 1.00 98.69 144 ALA A CA 1
ATOM 1171 C C . ALA A 1 144 ? 10.245 14.323 5.155 1.00 98.69 144 ALA A C 1
ATOM 1173 O O . ALA A 1 144 ? 9.960 13.234 5.649 1.00 98.69 144 ALA A O 1
ATOM 1174 N N . LEU A 1 145 ? 11.253 15.066 5.628 1.00 98.75 145 LEU A N 1
ATOM 1175 C CA . LEU A 1 145 ? 12.057 14.655 6.780 1.00 98.75 145 LEU A CA 1
ATOM 1176 C C . LEU A 1 145 ? 11.210 14.560 8.053 1.00 98.75 145 LEU A C 1
ATOM 1178 O O . LEU A 1 145 ? 11.310 13.547 8.741 1.00 98.75 145 LEU A O 1
ATOM 1182 N N . ALA A 1 146 ? 10.328 15.532 8.308 1.00 98.69 146 ALA A N 1
ATOM 1183 C CA . ALA A 1 146 ? 9.404 15.491 9.444 1.00 98.69 146 ALA A CA 1
ATOM 1184 C C . ALA A 1 146 ? 8.470 14.264 9.396 1.00 98.69 146 ALA A C 1
ATOM 1186 O O . ALA A 1 146 ? 8.285 13.573 10.400 1.00 98.69 146 ALA A O 1
ATOM 1187 N N . TYR A 1 147 ? 7.932 13.933 8.217 1.00 98.81 147 TYR A N 1
ATOM 1188 C CA . TYR A 1 147 ? 7.171 12.696 8.018 1.00 98.81 147 TYR A CA 1
ATOM 1189 C C . TYR A 1 147 ? 8.029 11.449 8.271 1.00 98.81 147 TYR A C 1
ATOM 1191 O O . TYR A 1 147 ? 7.614 10.555 9.005 1.00 98.81 147 TYR A O 1
ATOM 1199 N N . TYR A 1 148 ? 9.242 11.374 7.719 1.00 98.75 148 TYR A N 1
ATOM 1200 C CA . TYR A 1 148 ? 10.089 10.190 7.874 1.00 98.75 148 TYR A CA 1
ATOM 1201 C C . TYR A 1 148 ? 10.631 9.994 9.295 1.00 98.75 148 TYR A C 1
ATOM 1203 O O . TYR A 1 148 ? 10.996 8.866 9.640 1.00 98.75 148 TYR A O 1
ATOM 1211 N N . GLU A 1 149 ? 10.690 11.046 10.114 1.00 98.44 149 GLU A N 1
ATOM 1212 C CA . GLU A 1 149 ? 10.910 10.939 11.561 1.00 98.44 149 GLU A CA 1
ATOM 1213 C C . GLU A 1 149 ? 9.729 10.236 12.231 1.00 98.44 149 GLU A C 1
ATOM 1215 O O . GLU A 1 149 ? 9.926 9.234 12.921 1.00 98.44 149 GLU A O 1
ATOM 1220 N N . LYS A 1 150 ? 8.494 10.664 11.938 1.00 98.31 150 LYS A N 1
ATOM 1221 C CA . LYS A 1 150 ? 7.285 9.997 12.441 1.00 98.31 150 LYS A CA 1
ATOM 1222 C C . LYS A 1 150 ? 7.170 8.561 11.936 1.00 98.31 150 LYS A C 1
ATOM 1224 O O . LYS A 1 150 ? 6.934 7.657 12.734 1.00 98.31 150 LYS A O 1
ATOM 1229 N N . GLU A 1 151 ? 7.430 8.312 10.655 1.00 98.19 151 GLU A N 1
ATOM 1230 C CA . GLU A 1 151 ? 7.475 6.959 10.089 1.00 98.19 151 GLU A CA 1
ATOM 1231 C C . GLU A 1 151 ? 8.476 6.073 10.851 1.00 98.19 151 GLU A C 1
ATOM 1233 O O . GLU A 1 151 ? 8.167 4.924 11.166 1.00 98.19 151 GLU A O 1
ATOM 1238 N N . ALA A 1 152 ? 9.657 6.608 11.197 1.00 96.44 152 ALA A N 1
ATOM 1239 C CA . ALA A 1 152 ? 10.669 5.897 11.980 1.00 96.44 152 ALA A CA 1
ATOM 1240 C C . ALA A 1 152 ? 10.172 5.526 13.379 1.00 96.44 152 ALA A C 1
ATOM 1242 O O . ALA A 1 152 ? 10.348 4.388 13.813 1.00 96.44 152 ALA A O 1
ATOM 1243 N N . GLU A 1 153 ? 9.560 6.481 14.080 1.00 95.88 153 GLU A N 1
ATOM 1244 C CA . GLU A 1 153 ? 9.021 6.282 15.426 1.00 95.88 153 GLU A CA 1
ATOM 1245 C C . GLU A 1 153 ? 7.961 5.171 15.435 1.00 95.88 153 GLU A C 1
ATOM 1247 O O . GLU A 1 153 ? 8.009 4.266 16.271 1.00 95.88 153 GLU A O 1
ATOM 1252 N N . PHE A 1 154 ? 7.024 5.201 14.482 1.00 95.62 154 PHE A N 1
ATOM 1253 C CA . PHE A 1 154 ? 5.987 4.175 14.354 1.00 95.62 154 PHE A CA 1
ATOM 1254 C C . PHE A 1 154 ? 6.574 2.813 13.976 1.00 95.62 154 PHE A C 1
ATOM 1256 O O . PHE A 1 154 ? 6.234 1.806 14.595 1.00 95.62 154 PHE A O 1
ATOM 1263 N N . ALA A 1 155 ? 7.511 2.774 13.028 1.00 93.12 155 ALA A N 1
ATOM 1264 C CA . ALA A 1 155 ? 8.217 1.557 12.630 1.00 93.12 155 ALA A CA 1
ATOM 1265 C C . ALA A 1 155 ? 8.918 0.875 13.827 1.00 93.12 155 ALA A C 1
ATOM 1267 O O . ALA A 1 155 ? 8.810 -0.339 14.028 1.00 93.12 155 ALA A O 1
ATOM 1268 N N . GLN A 1 156 ? 9.578 1.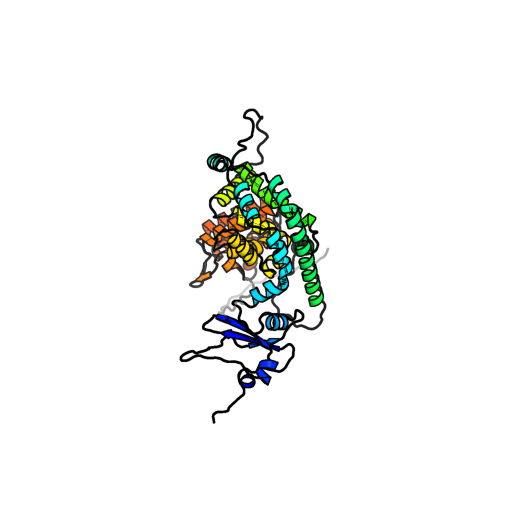661 14.682 1.00 91.75 156 GLN A N 1
ATOM 1269 C CA . GLN A 1 156 ? 10.222 1.158 15.898 1.00 91.75 156 GLN A CA 1
ATOM 1270 C C . GLN A 1 156 ? 9.211 0.632 16.924 1.00 91.75 156 GLN A C 1
ATOM 1272 O O . GLN A 1 156 ? 9.419 -0.455 17.469 1.00 91.75 156 GLN A O 1
ATOM 1277 N N . LYS A 1 157 ? 8.102 1.349 17.159 1.00 90.75 157 LYS A N 1
ATOM 1278 C CA . LYS A 1 157 ? 7.021 0.892 18.054 1.00 90.75 157 LYS A CA 1
ATOM 1279 C C . LYS A 1 157 ? 6.438 -0.446 17.590 1.00 90.75 157 LYS A C 1
ATOM 1281 O O . LYS A 1 157 ? 6.249 -1.351 18.400 1.00 90.75 157 LYS A O 1
ATOM 1286 N N . GLU A 1 158 ? 6.217 -0.609 16.288 1.00 88.56 158 GLU A N 1
ATOM 1287 C CA . GLU A 1 158 ? 5.703 -1.855 15.703 1.00 88.56 158 GLU A CA 1
ATOM 1288 C C . GLU A 1 158 ? 6.677 -3.031 15.863 1.00 88.56 158 GLU A C 1
ATOM 1290 O O . GLU A 1 158 ? 6.287 -4.154 16.212 1.00 88.56 158 GLU A O 1
ATOM 1295 N N . ALA A 1 159 ? 7.973 -2.773 15.674 1.00 85.69 159 ALA A N 1
ATOM 1296 C CA . ALA A 1 159 ? 9.012 -3.768 15.905 1.00 85.69 159 ALA A CA 1
ATOM 1297 C C . ALA A 1 159 ? 9.063 -4.213 17.378 1.00 85.69 159 ALA A C 1
ATOM 1299 O O . ALA A 1 159 ? 9.182 -5.410 17.649 1.00 85.69 159 ALA A O 1
ATOM 1300 N N . GLN A 1 160 ? 8.920 -3.276 18.321 1.00 85.75 160 GLN A N 1
ATOM 1301 C CA . GLN A 1 160 ? 8.891 -3.564 19.759 1.00 85.75 160 GLN A CA 1
ATOM 1302 C C . GLN A 1 160 ? 7.664 -4.399 20.152 1.00 85.75 160 GLN A C 1
ATOM 1304 O O . GLN A 1 160 ? 7.830 -5.437 20.794 1.00 85.75 160 GLN A O 1
ATOM 1309 N N . LYS A 1 161 ? 6.454 -4.027 19.696 1.00 82.88 161 LYS A N 1
ATOM 1310 C CA . LYS A 1 161 ? 5.220 -4.807 19.936 1.00 82.88 161 LYS A CA 1
ATOM 1311 C C . LYS A 1 161 ? 5.363 -6.256 19.452 1.00 82.88 161 LYS A C 1
ATOM 1313 O O . LYS A 1 161 ? 4.988 -7.197 20.150 1.00 82.88 161 LYS A O 1
ATOM 1318 N N . THR A 1 162 ? 5.966 -6.450 18.279 1.00 76.69 162 THR A N 1
ATOM 1319 C CA . THR A 1 162 ? 6.186 -7.788 17.706 1.00 76.69 162 THR A CA 1
ATOM 1320 C C . THR A 1 162 ? 7.154 -8.627 18.548 1.00 76.69 162 THR A C 1
ATOM 1322 O O . THR A 1 162 ? 6.933 -9.822 18.731 1.00 76.69 162 THR A O 1
ATOM 1325 N N . GLN A 1 163 ? 8.217 -8.023 19.089 1.00 69.94 163 GLN A N 1
ATOM 1326 C CA . GLN A 1 163 ? 9.185 -8.730 19.935 1.00 69.94 163 GLN A CA 1
ATOM 1327 C C . GLN A 1 163 ? 8.605 -9.133 21.297 1.00 69.94 163 GLN A C 1
ATOM 1329 O O . GLN A 1 163 ? 8.957 -10.200 21.801 1.00 69.94 163 GLN A O 1
ATOM 1334 N N . SER A 1 164 ? 7.717 -8.321 21.876 1.00 65.00 164 SER A N 1
ATOM 1335 C CA . SER A 1 164 ? 7.045 -8.637 23.143 1.00 65.00 164 SER A CA 1
ATOM 1336 C C . SER A 1 164 ? 6.085 -9.824 23.004 1.00 65.00 164 SER A C 1
ATOM 1338 O O . SER A 1 164 ? 6.174 -10.761 23.793 1.00 65.00 164 SER A O 1
ATOM 1340 N N . LYS A 1 165 ? 5.275 -9.873 21.933 1.00 61.44 165 LYS A N 1
ATOM 1341 C CA . LYS A 1 165 ? 4.318 -10.974 21.685 1.00 61.44 165 LYS A CA 1
ATOM 1342 C C . LYS A 1 165 ? 4.970 -12.345 21.452 1.00 61.44 165 LYS A C 1
ATOM 1344 O O . LYS A 1 165 ? 4.346 -13.372 21.684 1.00 61.44 165 LYS A O 1
ATOM 1349 N N . VAL A 1 166 ? 6.228 -12.393 21.003 1.00 59.25 166 VAL A N 1
ATOM 1350 C CA . VAL A 1 166 ? 6.973 -13.659 20.817 1.00 59.25 166 VAL A CA 1
ATOM 1351 C C . VAL A 1 166 ? 7.543 -14.195 22.140 1.00 59.25 166 VAL A C 1
ATOM 1353 O O . VAL A 1 166 ? 7.856 -15.381 22.235 1.00 59.25 166 VAL A O 1
ATOM 1356 N N . LYS A 1 167 ? 7.683 -13.345 23.165 1.00 45.75 167 LYS A N 1
ATOM 1357 C CA . LYS A 1 167 ? 8.267 -13.718 24.461 1.00 45.75 167 LYS A CA 1
ATOM 1358 C C . LYS A 1 167 ? 7.251 -14.242 25.477 1.00 45.75 167 LYS A C 1
ATOM 1360 O O . LYS A 1 167 ? 7.694 -14.788 26.482 1.00 45.75 167 LYS A O 1
ATOM 1365 N N . GLU A 1 168 ? 5.945 -14.124 25.236 1.00 38.50 168 GLU A N 1
ATOM 1366 C CA . GLU A 1 168 ? 4.919 -14.689 26.121 1.00 38.50 168 GLU A CA 1
ATOM 1367 C C . GLU A 1 168 ? 4.767 -16.211 25.928 1.00 38.50 168 GLU A C 1
ATOM 1369 O O . GLU A 1 168 ? 4.330 -16.675 24.868 1.00 38.50 168 GLU A O 1
ATOM 1374 N N . PRO A 1 169 ? 5.096 -17.033 26.941 1.00 37.78 169 PRO A N 1
ATOM 1375 C CA . PRO A 1 169 ? 4.935 -18.474 26.863 1.00 37.78 169 PRO A CA 1
ATOM 1376 C C . PRO A 1 169 ? 3.499 -18.845 27.258 1.00 37.78 169 PRO A C 1
ATOM 1378 O O . PRO A 1 169 ? 3.207 -19.020 28.437 1.00 37.78 169 PRO A O 1
ATOM 1381 N N . GLY A 1 170 ? 2.581 -18.992 26.296 1.00 40.59 170 GLY A N 1
ATOM 1382 C CA . GLY A 1 170 ? 1.244 -19.493 26.651 1.00 40.59 170 GLY A CA 1
ATOM 1383 C C . GLY A 1 170 ? 0.197 -19.629 25.551 1.00 40.59 170 GLY A C 1
ATOM 1384 O O . GLY A 1 170 ? -0.661 -20.508 25.652 1.00 40.59 170 GLY A O 1
ATOM 1385 N N . LEU A 1 171 ? 0.247 -18.837 24.478 1.00 33.38 171 LEU A N 1
ATOM 1386 C CA . LEU A 1 171 ? -0.831 -18.861 23.487 1.00 33.38 171 LEU A CA 1
ATOM 1387 C C . LEU A 1 171 ? -0.568 -19.905 22.392 1.00 33.38 171 LEU A C 1
ATOM 1389 O O . LEU A 1 171 ? 0.385 -19.808 21.617 1.00 33.38 171 LEU A O 1
ATOM 1393 N N . LYS A 1 172 ? -1.433 -20.927 22.319 1.00 31.34 172 LYS A N 1
ATOM 1394 C CA . LYS A 1 172 ? -1.455 -21.930 21.242 1.00 31.34 172 LYS A CA 1
ATOM 1395 C C . LYS A 1 172 ? -1.779 -21.239 19.913 1.00 31.34 172 LYS A C 1
ATOM 1397 O O . LYS A 1 172 ? -2.929 -21.200 19.491 1.00 31.34 172 LYS A O 1
ATOM 1402 N N . SER A 1 173 ? -0.756 -20.699 19.255 1.00 35.12 173 SER A N 1
ATOM 1403 C CA . SER A 1 173 ? -0.865 -20.138 17.911 1.00 35.12 173 SER A CA 1
ATOM 1404 C C . SER A 1 173 ? -1.403 -21.206 16.957 1.00 35.12 173 SER A C 1
ATOM 1406 O O . SER A 1 173 ? -0.844 -22.304 16.833 1.00 35.12 173 SER A O 1
ATOM 1408 N N . SER A 1 174 ? -2.530 -20.898 16.313 1.00 30.94 174 SER A N 1
ATOM 1409 C CA . SER A 1 174 ? -3.107 -21.710 15.250 1.00 30.94 174 SER A CA 1
ATOM 1410 C C . SER A 1 174 ? -2.022 -22.009 14.215 1.00 30.94 174 SER A C 1
ATOM 1412 O O . SER A 1 174 ? -1.360 -21.091 13.731 1.00 30.94 174 SER A O 1
ATOM 1414 N N . ARG A 1 175 ? -1.826 -23.290 13.880 1.00 30.92 175 ARG A N 1
ATOM 1415 C CA . ARG A 1 175 ? -0.845 -23.752 12.886 1.00 30.92 175 ARG A CA 1
ATOM 1416 C C . ARG A 1 175 ? -1.229 -23.294 11.472 1.00 30.92 175 ARG A C 1
ATOM 1418 O O . ARG A 1 175 ? -1.566 -24.116 10.626 1.00 30.92 175 ARG A O 1
ATOM 1425 N N . ILE A 1 176 ? -1.115 -22.005 11.179 1.00 34.06 176 ILE A N 1
ATOM 1426 C CA . ILE A 1 176 ? -0.852 -21.557 9.816 1.00 34.06 176 ILE A CA 1
ATOM 1427 C C . ILE A 1 176 ? 0.640 -21.784 9.618 1.00 34.06 176 ILE A C 1
ATOM 1429 O O . ILE A 1 176 ? 1.476 -21.235 10.330 1.00 34.06 176 ILE A O 1
ATOM 1433 N N . ARG A 1 177 ? 0.982 -22.684 8.698 1.00 28.91 177 ARG A N 1
ATOM 1434 C CA . ARG A 1 177 ? 2.359 -23.076 8.387 1.00 28.91 177 ARG A CA 1
ATOM 1435 C C . ARG A 1 177 ? 3.039 -21.931 7.623 1.00 28.91 177 ARG A C 1
ATOM 1437 O O . ARG A 1 177 ? 3.289 -22.045 6.427 1.00 28.91 177 ARG A O 1
ATOM 1444 N N . THR A 1 178 ? 3.295 -20.805 8.284 1.00 40.03 178 THR A N 1
ATOM 1445 C CA . THR A 1 178 ? 4.063 -19.696 7.720 1.00 40.03 178 THR A CA 1
ATOM 1446 C C . THR A 1 178 ? 5.492 -20.177 7.493 1.00 40.03 178 THR A C 1
ATOM 1448 O O . THR A 1 178 ? 6.199 -20.611 8.401 1.00 40.03 178 THR A O 1
ATOM 1451 N N . LYS A 1 179 ? 5.905 -20.188 6.225 1.00 55.16 179 LYS A N 1
ATOM 1452 C CA . LYS A 1 179 ? 7.276 -20.498 5.813 1.00 55.16 179 LYS A CA 1
ATOM 1453 C C . LYS A 1 179 ? 8.204 -19.512 6.536 1.00 55.16 179 LYS A C 1
ATOM 1455 O O . LYS A 1 179 ? 7.963 -18.310 6.468 1.00 55.16 179 LYS A O 1
ATOM 1460 N N . SER A 1 180 ? 9.231 -20.004 7.231 1.00 61.84 180 SER A N 1
ATOM 1461 C CA . SER A 1 180 ? 10.206 -19.142 7.912 1.00 61.84 180 SER A CA 1
ATOM 1462 C C . SER A 1 180 ? 10.823 -18.157 6.915 1.00 61.84 180 SER A C 1
ATOM 1464 O O . SER A 1 180 ? 11.232 -18.579 5.826 1.00 61.84 180 SER A O 1
ATOM 1466 N N . LEU A 1 181 ? 10.903 -16.877 7.288 1.00 67.44 181 LEU A N 1
ATOM 1467 C CA . LEU A 1 181 ? 11.533 -15.844 6.467 1.00 67.44 181 LEU A CA 1
ATOM 1468 C C . LEU A 1 181 ? 12.980 -16.232 6.132 1.00 67.44 181 LEU A C 1
ATOM 1470 O O . LEU A 1 181 ? 13.716 -16.785 6.951 1.00 67.44 181 LEU A O 1
ATOM 1474 N N . THR A 1 182 ? 13.389 -15.956 4.901 1.00 78.62 182 THR A N 1
ATOM 1475 C CA . THR A 1 182 ? 14.779 -16.058 4.462 1.00 78.62 182 THR A CA 1
ATOM 1476 C C . THR A 1 182 ? 15.624 -14.968 5.121 1.00 78.62 182 THR A C 1
ATOM 1478 O O . THR A 1 182 ? 15.133 -13.891 5.445 1.00 78.62 182 THR A O 1
ATOM 1481 N N . GLN A 1 183 ? 16.937 -15.190 5.231 1.00 79.06 183 GLN A N 1
ATOM 1482 C CA . GLN A 1 183 ? 17.868 -14.203 5.800 1.00 79.06 183 GLN A CA 1
ATOM 1483 C C . GLN A 1 183 ? 17.786 -12.827 5.109 1.00 79.06 183 GLN A C 1
ATOM 1485 O O . GLN A 1 183 ? 17.954 -11.789 5.747 1.00 79.06 183 GLN A O 1
ATOM 1490 N N . LYS A 1 184 ? 17.512 -12.805 3.796 1.00 80.81 184 LYS A N 1
ATOM 1491 C CA . LYS A 1 184 ? 17.342 -11.563 3.034 1.00 80.81 184 LYS A CA 1
ATOM 1492 C C . LYS A 1 184 ? 16.042 -10.842 3.401 1.00 80.81 184 LYS A C 1
ATOM 1494 O O . LYS A 1 184 ? 16.079 -9.623 3.541 1.00 80.81 184 LYS A O 1
ATOM 1499 N N . GLU A 1 185 ? 14.939 -11.574 3.566 1.00 79.75 185 GLU A N 1
ATOM 1500 C CA . GLU A 1 185 ? 13.661 -11.021 4.039 1.00 79.75 185 GLU A CA 1
ATOM 1501 C C . GLU A 1 185 ? 13.819 -10.433 5.446 1.00 79.75 185 GLU A C 1
ATOM 1503 O O . GLU A 1 185 ? 13.460 -9.277 5.655 1.00 79.75 185 GLU A O 1
ATOM 1508 N N . THR A 1 186 ? 14.454 -11.164 6.370 1.00 82.06 186 THR A N 1
ATOM 1509 C CA . THR A 1 186 ? 14.710 -10.690 7.740 1.00 82.06 186 THR A CA 1
ATOM 1510 C C . THR A 1 186 ? 15.529 -9.402 7.752 1.00 82.06 186 THR A C 1
ATOM 1512 O O . THR A 1 186 ? 15.097 -8.409 8.326 1.00 82.06 186 THR A O 1
ATOM 1515 N N . ARG A 1 187 ? 16.660 -9.360 7.035 1.00 84.44 187 ARG A N 1
ATOM 1516 C CA . ARG A 1 187 ? 17.504 -8.156 6.962 1.00 84.44 187 ARG A CA 1
ATOM 1517 C C . ARG A 1 187 ? 16.764 -6.958 6.367 1.00 84.44 187 ARG A C 1
ATOM 1519 O O . ARG A 1 187 ? 16.967 -5.824 6.788 1.00 84.44 187 ARG A O 1
ATOM 1526 N N . ASN A 1 188 ? 15.951 -7.185 5.337 1.00 82.62 188 ASN A N 1
ATOM 1527 C CA . ASN A 1 188 ? 15.204 -6.110 4.692 1.00 82.62 188 ASN A CA 1
ATOM 1528 C C . ASN A 1 188 ? 14.086 -5.571 5.594 1.00 82.62 188 ASN A C 1
ATOM 1530 O O . ASN A 1 188 ? 13.847 -4.366 5.581 1.00 82.62 188 ASN A O 1
ATOM 1534 N N . TYR A 1 189 ? 13.452 -6.445 6.376 1.00 82.69 189 TYR A N 1
ATOM 1535 C CA . TYR A 1 189 ? 12.493 -6.073 7.411 1.00 82.69 189 TYR A CA 1
ATOM 1536 C C . TYR A 1 189 ? 13.167 -5.291 8.547 1.00 82.69 189 TYR A C 1
ATOM 1538 O O . TYR A 1 189 ? 12.751 -4.186 8.867 1.00 82.69 189 TYR A O 1
ATOM 1546 N N . GLU A 1 190 ? 14.277 -5.783 9.100 1.00 84.62 190 GLU A N 1
ATOM 1547 C CA . GLU A 1 190 ? 15.046 -5.059 10.124 1.00 84.62 190 GLU A CA 1
ATOM 1548 C C . GLU A 1 190 ? 15.480 -3.673 9.635 1.00 84.62 190 GLU A C 1
ATOM 1550 O O . GLU A 1 190 ? 15.383 -2.684 10.364 1.00 84.62 190 GLU A O 1
ATOM 1555 N N . LYS A 1 191 ? 15.902 -3.574 8.370 1.00 86.00 191 LYS A N 1
ATOM 1556 C CA . LYS A 1 191 ? 16.281 -2.300 7.760 1.00 86.00 191 LYS A CA 1
ATOM 1557 C C . LYS A 1 191 ? 15.108 -1.320 7.662 1.00 86.00 191 LYS A C 1
ATOM 1559 O O . LYS A 1 191 ? 15.327 -0.136 7.895 1.00 86.00 191 LYS A O 1
ATOM 1564 N N . SER A 1 192 ? 13.891 -1.763 7.328 1.00 83.50 192 SER A N 1
ATOM 1565 C CA . SER A 1 192 ? 12.734 -0.849 7.284 1.00 83.50 192 SER A CA 1
ATOM 1566 C C . SER A 1 192 ? 12.355 -0.329 8.672 1.00 83.50 192 SER A C 1
ATOM 1568 O O . SER A 1 192 ? 11.918 0.815 8.787 1.00 83.50 192 SER A O 1
ATOM 1570 N N . GLN A 1 193 ? 12.608 -1.115 9.726 1.00 86.12 193 GLN A N 1
ATOM 1571 C CA . GLN A 1 193 ? 12.353 -0.692 11.107 1.00 86.12 193 GLN A CA 1
ATOM 1572 C C . GLN A 1 193 ? 13.442 0.229 11.683 1.00 86.12 193 GLN A C 1
ATOM 1574 O O . GLN A 1 193 ? 13.153 1.078 12.521 1.00 86.12 193 GLN A O 1
ATOM 1579 N N . THR A 1 194 ? 14.693 0.093 11.233 1.00 89.44 194 THR A N 1
ATOM 1580 C CA . THR A 1 194 ? 15.858 0.788 11.824 1.00 89.44 194 THR A CA 1
ATOM 1581 C C . THR A 1 194 ? 16.391 1.962 11.006 1.00 89.44 194 THR A C 1
ATOM 1583 O O . THR A 1 194 ? 17.232 2.707 11.505 1.00 89.44 194 THR A O 1
ATOM 1586 N N . ALA A 1 195 ? 15.929 2.149 9.764 1.00 93.00 195 ALA A N 1
ATOM 1587 C CA . ALA A 1 195 ? 16.376 3.260 8.926 1.00 93.00 195 ALA A CA 1
ATOM 1588 C C . ALA A 1 195 ? 16.148 4.620 9.613 1.00 93.00 195 ALA A C 1
ATOM 1590 O O . ALA A 1 195 ? 15.194 4.788 10.374 1.00 93.00 195 ALA A O 1
ATOM 1591 N N . THR A 1 196 ? 17.008 5.602 9.336 1.00 96.06 196 THR A N 1
ATOM 1592 C CA . THR A 1 196 ? 16.823 6.988 9.807 1.00 96.06 196 THR A CA 1
ATOM 1593 C C . THR A 1 196 ? 15.971 7.798 8.832 1.00 96.06 196 THR A C 1
ATOM 1595 O O . THR A 1 196 ? 15.837 7.427 7.663 1.00 96.06 196 THR A O 1
ATOM 1598 N N . ALA A 1 197 ? 15.440 8.942 9.272 1.00 97.44 197 ALA A N 1
ATOM 1599 C CA . ALA A 1 197 ? 14.664 9.834 8.410 1.00 97.44 197 ALA A CA 1
ATOM 1600 C C . ALA A 1 197 ? 15.441 10.261 7.150 1.00 97.44 197 ALA A C 1
ATOM 1602 O O . ALA A 1 197 ? 14.922 10.198 6.039 1.00 97.44 197 ALA A O 1
ATOM 1603 N N . GLN A 1 198 ? 16.733 10.571 7.292 1.00 97.75 198 GLN A N 1
ATOM 1604 C CA . GLN A 1 198 ? 17.605 10.940 6.173 1.00 97.75 198 GLN A CA 1
ATOM 1605 C C . GLN A 1 198 ? 17.812 9.779 5.195 1.00 97.75 198 GLN A C 1
ATOM 1607 O O . GLN A 1 198 ? 17.864 9.991 3.985 1.00 97.75 198 GLN A O 1
ATOM 1612 N N . GLN A 1 199 ? 17.919 8.542 5.691 1.00 96.94 199 GLN A N 1
ATOM 1613 C CA . GLN A 1 199 ? 18.047 7.365 4.831 1.00 96.94 199 GLN A CA 1
ATOM 1614 C C . GLN A 1 199 ? 16.759 7.085 4.053 1.00 96.94 199 GLN A C 1
ATOM 1616 O O . GLN A 1 199 ? 16.837 6.700 2.883 1.00 96.94 199 GLN A O 1
ATOM 1621 N N . ARG A 1 200 ? 15.593 7.286 4.680 1.00 97.62 200 ARG A N 1
ATOM 1622 C CA . ARG A 1 200 ? 14.286 7.167 4.021 1.00 97.62 200 ARG A CA 1
ATOM 1623 C C . ARG A 1 200 ? 14.097 8.250 2.964 1.00 97.62 200 ARG A C 1
ATOM 1625 O O . ARG A 1 200 ? 13.831 7.922 1.810 1.00 97.62 200 ARG A O 1
ATOM 1632 N N . TYR A 1 201 ? 14.387 9.503 3.309 1.00 98.44 201 TYR A N 1
ATOM 1633 C CA . TYR A 1 201 ? 14.361 10.616 2.364 1.00 98.44 201 TYR A CA 1
ATOM 1634 C C . TYR A 1 201 ? 15.297 10.380 1.171 1.00 98.44 201 TYR A C 1
ATOM 1636 O O . TYR A 1 201 ? 14.881 10.478 0.021 1.00 98.44 201 TYR A O 1
ATOM 1644 N N . ALA A 1 202 ? 16.536 9.940 1.413 1.00 97.88 202 ALA A N 1
ATOM 1645 C CA . ALA A 1 202 ? 17.468 9.605 0.339 1.00 97.88 202 ALA A CA 1
ATOM 1646 C C . ALA A 1 202 ? 16.979 8.440 -0.546 1.00 97.88 202 ALA A C 1
ATOM 1648 O O . ALA A 1 202 ? 17.316 8.381 -1.731 1.00 97.88 202 ALA A O 1
ATOM 1649 N N . ALA A 1 203 ? 16.215 7.490 0.004 1.00 96.44 203 ALA A N 1
ATOM 1650 C CA . ALA A 1 203 ? 15.589 6.428 -0.780 1.00 96.44 203 ALA A CA 1
ATOM 1651 C C . ALA A 1 203 ? 14.444 6.967 -1.650 1.00 96.44 203 ALA A C 1
ATOM 1653 O O . ALA A 1 203 ? 14.339 6.569 -2.808 1.00 96.44 203 ALA A O 1
ATOM 1654 N N . PHE A 1 204 ? 13.638 7.893 -1.131 1.00 98.38 204 PHE A N 1
ATOM 1655 C CA . PHE A 1 204 ? 12.616 8.607 -1.896 1.00 98.38 204 PHE A CA 1
ATOM 1656 C C . PHE A 1 204 ? 13.216 9.432 -3.041 1.00 98.38 204 PHE A C 1
ATOM 1658 O O . PHE A 1 204 ? 12.825 9.223 -4.189 1.00 98.38 204 PHE A O 1
ATOM 1665 N N . CYS A 1 205 ? 14.241 10.255 -2.777 1.00 98.12 205 CYS A N 1
ATOM 1666 C CA . CYS A 1 205 ? 14.952 11.021 -3.812 1.00 98.12 205 CYS A CA 1
ATOM 1667 C C . CYS A 1 205 ? 15.392 10.125 -4.974 1.00 98.12 205 CYS A C 1
ATOM 1669 O O . CYS A 1 205 ? 15.079 10.401 -6.128 1.00 98.12 205 CYS A O 1
ATOM 1671 N N . LYS A 1 206 ? 16.035 8.990 -4.668 1.00 96.69 206 LYS A N 1
ATOM 1672 C CA . LYS A 1 206 ? 16.516 8.037 -5.683 1.00 96.69 206 LYS A CA 1
ATOM 1673 C C . LYS A 1 206 ? 15.401 7.457 -6.549 1.00 96.69 206 LYS A C 1
ATOM 1675 O O . LYS A 1 206 ? 15.652 7.137 -7.709 1.00 96.69 206 LYS A O 1
ATOM 1680 N N . GLN A 1 207 ? 14.205 7.272 -5.993 1.00 96.94 207 GLN A N 1
ATOM 1681 C CA . GLN A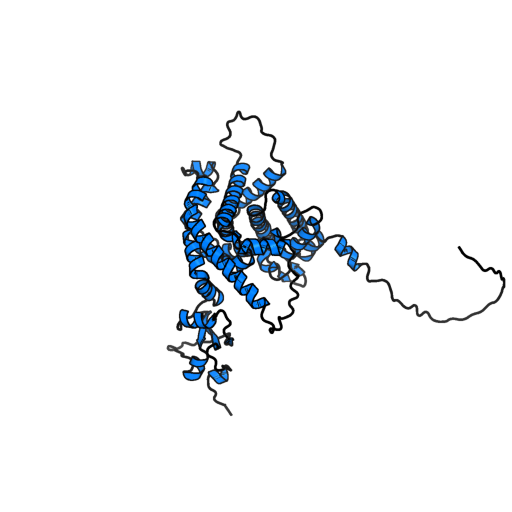 1 207 ? 13.051 6.772 -6.740 1.00 96.94 207 GLN A CA 1
ATOM 1682 C C . GLN A 1 207 ? 12.515 7.833 -7.704 1.00 96.94 207 GLN A C 1
ATOM 1684 O O . GLN A 1 207 ? 12.327 7.531 -8.883 1.00 96.94 207 GLN A O 1
ATOM 1689 N N . ILE A 1 208 ? 12.350 9.072 -7.229 1.00 96.94 208 ILE A N 1
ATOM 1690 C CA . ILE A 1 208 ? 11.901 10.211 -8.044 1.00 96.94 208 ILE A CA 1
ATOM 1691 C C . ILE A 1 208 ? 12.902 10.518 -9.161 1.00 96.94 208 ILE A C 1
ATOM 1693 O O . ILE A 1 208 ? 12.522 10.600 -10.329 1.00 96.94 208 ILE A O 1
ATOM 1697 N N . GLU A 1 209 ? 14.192 10.606 -8.827 1.00 94.94 209 GLU A N 1
ATOM 1698 C CA . GLU A 1 209 ? 15.283 10.809 -9.785 1.00 94.94 209 GLU A CA 1
ATOM 1699 C C . GLU A 1 209 ? 15.346 9.688 -10.818 1.00 94.94 209 GLU A C 1
ATOM 1701 O O . GLU A 1 209 ? 15.553 9.947 -12.004 1.00 94.94 209 GLU A O 1
ATOM 1706 N N . TYR A 1 210 ? 15.160 8.434 -10.390 1.00 92.56 210 TYR A N 1
ATOM 1707 C CA . TYR A 1 210 ? 15.135 7.315 -11.318 1.00 92.56 210 TYR A CA 1
ATOM 1708 C C . TYR A 1 210 ? 13.997 7.473 -12.321 1.00 92.56 210 TYR A C 1
ATOM 1710 O O . TYR A 1 210 ? 14.264 7.463 -13.522 1.00 92.56 210 TYR A O 1
ATOM 1718 N N . LEU A 1 211 ? 12.766 7.682 -11.850 1.00 92.19 211 LEU A N 1
ATOM 1719 C CA . LEU A 1 211 ? 11.617 7.853 -12.730 1.00 92.19 211 LEU A CA 1
ATOM 1720 C C . LEU A 1 211 ? 11.823 9.059 -13.663 1.00 92.19 211 LEU A C 1
ATOM 1722 O O . LEU A 1 211 ? 11.619 8.943 -14.868 1.00 92.19 211 LEU A O 1
ATOM 1726 N N . ALA A 1 212 ? 12.346 10.181 -13.159 1.00 90.94 212 ALA A N 1
ATOM 1727 C CA . ALA A 1 212 ? 12.597 11.367 -13.981 1.00 90.94 212 ALA A CA 1
ATOM 1728 C C . ALA A 1 212 ? 13.660 11.094 -15.054 1.00 90.94 212 ALA A C 1
ATOM 1730 O O . ALA A 1 212 ? 13.507 11.490 -16.208 1.00 90.94 212 ALA A O 1
ATOM 1731 N N . SER A 1 213 ? 14.703 10.333 -14.707 1.00 89.06 213 SER A N 1
ATOM 1732 C CA . SER A 1 213 ? 15.727 9.918 -15.666 1.00 89.06 213 SER A CA 1
ATOM 1733 C C . SER A 1 213 ? 15.183 8.987 -16.753 1.00 89.06 213 SER A C 1
ATOM 1735 O O . SER A 1 213 ? 15.659 9.061 -17.882 1.00 89.06 213 SER A O 1
ATOM 1737 N N . THR A 1 214 ? 14.191 8.134 -16.455 1.00 86.62 214 THR A N 1
ATOM 1738 C CA . THR A 1 214 ? 13.561 7.268 -17.473 1.00 86.62 214 THR A CA 1
ATOM 1739 C C . THR A 1 214 ? 12.806 8.103 -18.503 1.00 86.62 214 THR A C 1
ATOM 1741 O O . THR A 1 214 ? 12.979 7.904 -19.703 1.00 86.62 214 THR A O 1
ATOM 1744 N N . VAL A 1 215 ? 12.067 9.113 -18.035 1.00 85.19 215 VAL A N 1
ATOM 1745 C CA . VAL A 1 215 ? 11.329 10.059 -18.876 1.00 85.19 215 VAL A CA 1
ATOM 1746 C C . VAL A 1 215 ? 12.272 10.907 -19.731 1.00 85.19 215 VAL A C 1
ATOM 1748 O O . VAL A 1 215 ? 12.035 11.060 -20.929 1.00 85.19 215 VAL A O 1
ATOM 1751 N N . ALA A 1 216 ? 13.361 11.416 -19.149 1.00 83.50 216 ALA A N 1
ATOM 1752 C CA . ALA A 1 216 ? 14.362 12.194 -19.877 1.00 83.50 216 ALA A CA 1
ATOM 1753 C C . ALA A 1 216 ? 15.088 11.359 -20.948 1.00 83.50 216 ALA A C 1
ATOM 1755 O O . ALA A 1 216 ? 15.247 11.815 -22.077 1.00 83.50 216 ALA A O 1
ATOM 1756 N N . ASN A 1 217 ? 15.485 10.120 -20.624 1.00 83.62 217 ASN A N 1
ATOM 1757 C CA . ASN A 1 217 ? 16.158 9.235 -21.581 1.00 83.62 217 ASN A CA 1
ATOM 1758 C C . ASN A 1 217 ? 15.238 8.869 -22.758 1.00 83.62 217 ASN A C 1
ATOM 1760 O O . ASN A 1 217 ? 15.692 8.868 -23.900 1.00 83.62 217 ASN A O 1
ATOM 1764 N N . ALA A 1 218 ? 13.963 8.565 -22.487 1.00 80.88 218 ALA A N 1
ATOM 1765 C CA . ALA A 1 218 ? 13.000 8.147 -23.507 1.00 80.88 218 ALA A CA 1
ATOM 1766 C C . ALA A 1 218 ? 12.611 9.280 -24.472 1.00 80.88 218 ALA A C 1
ATOM 1768 O O . ALA A 1 218 ? 12.328 9.024 -25.639 1.00 80.88 218 ALA A O 1
ATOM 1769 N N . GLN A 1 219 ? 12.639 10.538 -24.019 1.00 73.00 219 GLN A N 1
ATOM 1770 C CA . GLN A 1 219 ? 12.355 11.696 -24.877 1.00 73.00 219 GLN A CA 1
ATOM 1771 C C . GLN A 1 219 ? 13.478 12.009 -25.875 1.00 73.00 219 GLN A C 1
ATOM 1773 O O . GLN A 1 219 ? 13.255 12.784 -26.806 1.00 73.00 219 GLN A O 1
ATOM 1778 N N . GLY A 1 220 ? 14.667 11.421 -25.698 1.00 66.50 220 GLY A N 1
ATOM 1779 C CA . GLY A 1 220 ? 15.882 11.919 -26.329 1.00 66.50 220 GLY A CA 1
ATOM 1780 C C . GLY A 1 220 ? 16.241 13.282 -25.735 1.00 66.50 220 GLY A C 1
ATOM 1781 O O . GLY A 1 220 ? 15.390 14.138 -25.510 1.00 66.50 220 GLY A O 1
ATOM 1782 N N . ASP A 1 221 ? 17.510 13.490 -25.423 1.00 47.09 221 ASP A N 1
ATOM 1783 C CA . ASP A 1 221 ? 17.986 14.723 -24.805 1.00 47.09 221 ASP A CA 1
ATOM 1784 C C . ASP A 1 221 ? 17.744 15.926 -25.750 1.00 47.09 221 ASP A C 1
ATOM 1786 O O . ASP A 1 221 ? 18.579 16.255 -26.588 1.00 47.09 221 ASP A O 1
ATOM 1790 N N . ALA A 1 222 ? 16.586 16.593 -25.651 1.00 44.25 222 ALA A N 1
ATOM 1791 C CA . ALA A 1 222 ? 16.235 17.775 -26.452 1.00 44.25 222 ALA A CA 1
ATOM 1792 C C . ALA A 1 222 ? 17.106 19.006 -26.111 1.00 44.25 222 ALA A C 1
ATOM 1794 O O . ALA A 1 222 ? 16.915 20.087 -26.673 1.00 44.25 222 ALA A O 1
ATOM 1795 N N . THR A 1 223 ? 18.050 18.839 -25.181 1.00 40.19 223 THR A N 1
ATOM 1796 C CA . THR A 1 223 ? 19.075 19.800 -24.769 1.00 40.19 223 THR A CA 1
ATOM 1797 C C . THR A 1 223 ? 20.503 19.373 -25.116 1.00 40.19 223 THR A C 1
ATOM 1799 O O . THR A 1 223 ? 21.432 20.133 -24.842 1.00 40.19 223 THR A O 1
ATOM 1802 N N . ALA A 1 224 ? 20.719 18.216 -25.752 1.00 31.75 224 ALA A N 1
ATOM 1803 C CA . ALA A 1 224 ? 22.051 17.855 -26.222 1.00 31.75 224 ALA A CA 1
ATOM 1804 C C . ALA A 1 224 ? 22.449 18.758 -27.409 1.00 31.75 224 ALA A C 1
ATOM 1806 O O . ALA A 1 224 ? 21.748 18.774 -28.425 1.00 31.75 224 ALA A O 1
ATOM 1807 N N . PRO A 1 225 ? 23.564 19.513 -27.332 1.00 30.77 225 PRO A N 1
ATOM 1808 C CA . PRO A 1 225 ? 24.071 20.224 -28.496 1.00 30.77 225 PRO A CA 1
ATOM 1809 C C . PRO A 1 225 ? 24.365 19.208 -29.603 1.00 30.77 225 PRO A C 1
ATOM 1811 O O . PRO A 1 225 ? 25.027 18.195 -29.368 1.00 30.77 225 PRO A O 1
ATOM 1814 N N . THR A 1 226 ? 23.913 19.507 -30.821 1.00 36.66 226 THR A N 1
ATOM 1815 C CA . THR A 1 226 ? 24.004 18.678 -32.040 1.00 36.66 226 THR A CA 1
ATOM 1816 C C . THR A 1 226 ? 25.430 18.299 -32.473 1.00 36.66 226 THR A C 1
ATOM 1818 O O . THR A 1 226 ? 25.597 17.624 -33.482 1.00 36.66 226 THR A O 1
ATOM 1821 N N . ASN A 1 227 ? 26.457 18.661 -31.696 1.00 32.88 227 ASN A N 1
ATOM 1822 C CA . ASN A 1 227 ? 27.873 18.394 -31.961 1.00 32.88 227 ASN A CA 1
ATOM 1823 C C . ASN A 1 227 ? 28.592 17.593 -30.855 1.00 32.88 227 ASN A C 1
ATOM 1825 O O . ASN A 1 227 ? 29.822 17.527 -30.840 1.00 32.88 227 ASN A O 1
ATOM 1829 N N . ALA A 1 228 ? 27.876 16.963 -29.919 1.00 31.31 228 ALA A N 1
ATOM 1830 C CA . ALA A 1 228 ? 28.512 16.037 -28.983 1.00 31.31 228 ALA A CA 1
ATOM 1831 C C . ALA A 1 228 ? 28.750 14.674 -29.658 1.00 31.31 228 ALA A C 1
ATOM 1833 O O . ALA A 1 228 ? 27.804 14.013 -30.081 1.00 31.31 228 ALA A O 1
ATOM 1834 N N . LYS A 1 229 ? 30.020 14.241 -29.740 1.00 28.98 229 LYS A N 1
ATOM 1835 C CA . LYS A 1 229 ? 30.398 12.880 -30.169 1.00 28.98 229 LYS A CA 1
ATOM 1836 C C . LYS A 1 229 ? 29.488 11.842 -29.487 1.00 28.98 229 LYS A C 1
ATOM 1838 O O . LYS A 1 229 ? 29.296 11.957 -28.271 1.00 28.98 229 LYS A O 1
ATOM 1843 N N . PRO A 1 230 ? 28.982 10.825 -30.211 1.00 30.72 230 PRO A N 1
ATOM 1844 C CA . PRO A 1 230 ? 28.135 9.797 -29.621 1.00 30.72 230 PRO A CA 1
ATOM 1845 C C . PRO A 1 230 ? 28.902 9.119 -28.482 1.00 30.72 230 PRO A C 1
ATOM 1847 O O . PRO A 1 230 ? 29.926 8.469 -28.695 1.00 30.72 230 PRO A O 1
ATOM 1850 N N . LYS A 1 231 ? 28.443 9.334 -27.244 1.00 37.31 231 LYS A N 1
ATOM 1851 C CA . LYS A 1 231 ? 28.924 8.567 -26.094 1.00 37.31 231 LYS A CA 1
ATOM 1852 C C . LYS A 1 231 ? 28.477 7.116 -26.294 1.00 37.31 231 LYS A C 1
ATOM 1854 O O . LYS A 1 231 ? 27.353 6.907 -26.747 1.00 37.31 231 LYS A O 1
ATOM 1859 N N . PRO A 1 232 ? 29.335 6.131 -25.976 1.00 33.94 232 PRO A N 1
ATOM 1860 C CA . PRO A 1 232 ? 29.044 4.729 -26.228 1.00 33.94 232 PRO A CA 1
ATOM 1861 C C . PRO A 1 232 ? 27.724 4.356 -25.560 1.00 33.94 232 PRO A C 1
ATOM 1863 O O . PRO A 1 232 ? 27.506 4.652 -24.382 1.00 33.94 232 PRO A O 1
ATOM 1866 N N . GLU A 1 233 ? 26.848 3.760 -26.362 1.00 40.75 233 GLU A N 1
ATOM 1867 C CA . GLU A 1 233 ? 25.483 3.394 -26.021 1.00 40.75 233 GLU A CA 1
ATOM 1868 C C . GLU A 1 233 ? 25.43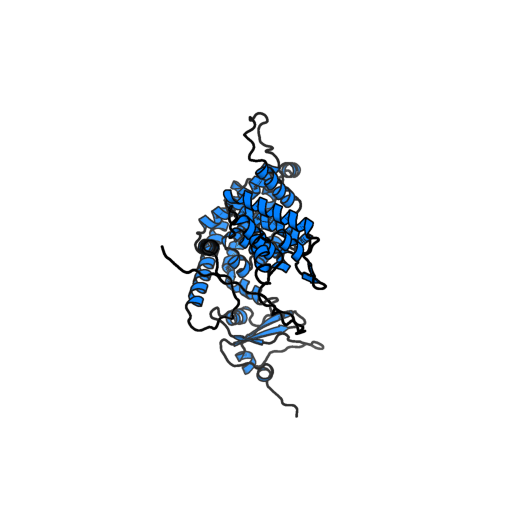2 2.723 -24.644 1.00 40.75 233 GLU A C 1
ATOM 1870 O O . GLU A 1 233 ? 25.993 1.649 -24.409 1.00 40.75 233 GLU A O 1
ATOM 1875 N N . HIS A 1 234 ? 24.734 3.356 -23.701 1.00 47.56 234 HIS A N 1
ATOM 1876 C CA . HIS A 1 234 ? 24.192 2.619 -22.570 1.00 47.56 234 HIS A CA 1
ATOM 1877 C C . HIS A 1 234 ? 23.401 1.434 -23.141 1.00 47.56 234 HIS A C 1
ATOM 1879 O O . HIS A 1 234 ? 22.587 1.644 -24.033 1.00 47.56 234 HIS A O 1
ATOM 1885 N N . SER A 1 235 ? 23.693 0.209 -22.682 1.00 56.62 235 SER A N 1
ATOM 1886 C CA . SER A 1 235 ? 23.258 -1.034 -23.338 1.00 56.62 235 SER A CA 1
ATOM 1887 C C . SER A 1 235 ? 21.808 -0.977 -23.833 1.00 56.62 235 SER A C 1
ATOM 1889 O O . SER A 1 235 ? 20.934 -0.513 -23.104 1.00 56.62 235 SER A O 1
ATOM 1891 N N . ALA A 1 236 ? 21.536 -1.485 -25.042 1.00 61.12 236 ALA A N 1
ATOM 1892 C CA . ALA A 1 236 ? 20.207 -1.482 -25.678 1.00 61.12 236 ALA A CA 1
ATOM 1893 C C . ALA A 1 236 ? 19.056 -1.936 -24.747 1.00 61.12 236 ALA A C 1
ATOM 1895 O O . ALA A 1 236 ? 17.912 -1.493 -24.868 1.00 61.12 236 ALA A O 1
ATOM 1896 N N . PHE A 1 237 ? 19.373 -2.779 -23.758 1.00 63.56 237 PHE A N 1
ATOM 1897 C CA . PHE A 1 237 ? 18.504 -3.139 -22.641 1.00 63.56 237 PHE A CA 1
ATOM 1898 C C . PHE A 1 237 ? 17.925 -1.923 -21.893 1.00 63.56 237 PHE A C 1
ATOM 1900 O O . PHE A 1 237 ? 16.716 -1.868 -21.669 1.00 63.56 237 PHE A O 1
ATOM 1907 N N . LYS A 1 238 ? 18.776 -0.973 -21.476 1.00 69.44 238 LYS A N 1
ATOM 1908 C CA . LYS A 1 238 ? 18.383 0.162 -20.630 1.00 69.44 238 LYS A CA 1
ATOM 1909 C C . LYS A 1 238 ? 17.374 1.025 -21.377 1.00 69.44 238 LYS A C 1
ATOM 1911 O O . LYS A 1 238 ? 16.325 1.331 -20.829 1.00 69.44 238 LYS A O 1
ATOM 1916 N N . THR A 1 239 ? 17.656 1.315 -22.644 1.00 73.44 239 THR A N 1
ATOM 1917 C CA . THR A 1 239 ? 16.759 2.056 -23.535 1.00 73.44 239 THR A CA 1
ATOM 1918 C C . THR A 1 239 ? 15.414 1.346 -23.696 1.00 73.44 239 THR A C 1
ATOM 1920 O O . THR A 1 239 ? 14.372 1.977 -23.584 1.00 73.44 239 THR A O 1
ATOM 1923 N N . THR A 1 240 ? 15.408 0.019 -23.869 1.00 80.31 240 THR A N 1
ATOM 1924 C CA . THR A 1 240 ? 14.157 -0.749 -24.025 1.00 80.31 240 THR A CA 1
ATOM 1925 C C . THR A 1 240 ? 13.283 -0.697 -22.766 1.00 80.31 240 THR A C 1
ATOM 1927 O O . THR A 1 240 ? 12.063 -0.568 -22.863 1.00 80.31 240 THR A O 1
ATOM 1930 N N . PHE A 1 241 ? 13.883 -0.800 -21.577 1.00 81.25 241 PHE A N 1
ATOM 1931 C CA . PHE A 1 241 ? 13.124 -0.755 -20.328 1.00 81.25 241 PHE A CA 1
ATOM 1932 C C . PHE A 1 241 ? 12.661 0.658 -19.960 1.00 81.25 241 PHE A C 1
ATOM 1934 O O . PHE A 1 241 ? 11.511 0.826 -19.560 1.00 81.25 241 PHE A O 1
ATOM 1941 N N . ASP A 1 242 ? 13.518 1.666 -20.138 1.00 83.94 242 ASP A N 1
ATOM 1942 C CA . ASP A 1 242 ? 13.154 3.069 -19.915 1.00 83.94 242 ASP A CA 1
ATOM 1943 C C . ASP A 1 242 ? 11.985 3.468 -20.844 1.00 83.94 242 ASP A C 1
ATOM 1945 O O . ASP A 1 242 ? 11.038 4.105 -20.385 1.00 83.94 242 ASP A O 1
ATOM 1949 N N . ASN A 1 243 ? 11.974 2.993 -22.099 1.00 86.69 243 ASN A N 1
ATOM 1950 C CA . ASN A 1 243 ? 10.855 3.188 -23.028 1.00 86.69 243 ASN A CA 1
ATOM 1951 C C . ASN A 1 243 ? 9.564 2.502 -22.552 1.00 86.69 243 ASN A C 1
ATOM 1953 O O . ASN A 1 243 ? 8.501 3.109 -22.611 1.00 86.69 243 ASN A O 1
ATOM 1957 N N . LEU A 1 244 ? 9.636 1.264 -22.044 1.00 89.88 244 LEU A N 1
ATOM 1958 C CA . LEU A 1 244 ? 8.463 0.569 -21.492 1.00 89.88 244 LEU A CA 1
ATOM 1959 C C . LEU A 1 244 ? 7.850 1.333 -20.306 1.00 89.88 244 LEU A C 1
ATOM 1961 O O . LEU A 1 244 ? 6.627 1.432 -20.193 1.00 89.88 244 LEU A O 1
ATOM 1965 N N . LEU A 1 245 ? 8.690 1.854 -19.407 1.00 91.19 245 LEU A N 1
ATOM 1966 C CA . LEU A 1 245 ? 8.221 2.672 -18.290 1.00 91.19 245 LEU A CA 1
ATOM 1967 C C . LEU A 1 245 ? 7.606 3.980 -18.790 1.00 91.19 245 LEU A C 1
ATOM 1969 O O . LEU A 1 245 ? 6.518 4.340 -18.351 1.00 91.19 245 LEU A O 1
ATOM 1973 N N . TYR A 1 246 ? 8.264 4.656 -19.732 1.00 90.56 246 TYR A N 1
ATOM 1974 C CA . TYR A 1 246 ? 7.783 5.911 -20.298 1.00 90.56 246 TYR A CA 1
ATOM 1975 C C . TYR A 1 246 ? 6.429 5.773 -21.009 1.00 90.56 246 TYR A C 1
ATOM 1977 O O . TYR A 1 246 ? 5.527 6.572 -20.760 1.00 90.56 246 TYR A O 1
ATOM 1985 N N . GLU A 1 247 ? 6.250 4.739 -21.834 1.00 89.94 247 GLU A N 1
ATOM 1986 C CA . GLU A 1 247 ? 4.966 4.464 -22.492 1.00 89.94 247 GLU A CA 1
ATOM 1987 C C . GLU A 1 247 ? 3.855 4.202 -21.473 1.00 89.94 247 GLU A C 1
ATOM 1989 O O . GLU A 1 247 ? 2.747 4.725 -21.592 1.00 89.94 247 GLU A O 1
ATOM 1994 N N . GLY A 1 248 ? 4.155 3.457 -20.412 1.00 91.88 248 GLY A N 1
ATOM 1995 C CA . GLY A 1 248 ? 3.197 3.236 -19.337 1.00 91.88 248 GLY A CA 1
ATOM 1996 C C . GLY A 1 248 ? 2.817 4.509 -18.577 1.00 91.88 248 GLY A C 1
ATOM 1997 O O . GLY A 1 248 ? 1.640 4.737 -18.319 1.00 91.88 248 GLY A O 1
ATOM 1998 N N . LEU A 1 249 ? 3.783 5.391 -18.296 1.00 92.38 249 LEU A N 1
ATOM 1999 C CA . LEU A 1 249 ? 3.517 6.694 -17.670 1.00 92.38 249 LEU A CA 1
ATOM 2000 C C . LEU A 1 249 ? 2.602 7.584 -18.521 1.00 92.38 249 LEU A C 1
ATOM 2002 O O . LEU A 1 249 ? 1.885 8.417 -17.977 1.00 92.38 249 LEU A O 1
ATOM 2006 N N . ARG A 1 250 ? 2.637 7.430 -19.850 1.00 88.88 250 ARG A N 1
ATOM 2007 C CA . ARG A 1 250 ? 1.772 8.167 -20.782 1.00 88.88 250 ARG A CA 1
ATOM 2008 C C . ARG A 1 250 ? 0.390 7.547 -20.960 1.00 88.88 250 ARG A C 1
ATOM 2010 O O . ARG A 1 250 ? -0.548 8.272 -21.280 1.00 88.88 250 ARG A O 1
ATOM 2017 N N . THR A 1 251 ? 0.288 6.227 -20.855 1.00 90.38 251 THR A N 1
ATOM 2018 C CA . THR A 1 251 ? -0.942 5.480 -21.162 1.00 90.38 251 THR A CA 1
ATOM 2019 C C . THR A 1 251 ? -1.833 5.305 -19.943 1.00 90.38 251 THR A C 1
ATOM 2021 O O . THR A 1 251 ? -3.054 5.364 -20.070 1.00 90.38 251 THR A O 1
ATOM 2024 N N . HIS A 1 252 ? -1.246 5.131 -18.761 1.00 92.69 252 HIS A N 1
ATOM 2025 C CA . HIS A 1 252 ? -1.987 5.010 -17.517 1.00 92.69 252 HIS A CA 1
ATOM 2026 C C . HIS A 1 252 ? -2.275 6.389 -16.910 1.00 92.69 252 HIS A C 1
ATOM 2028 O O . HIS A 1 252 ? -1.374 7.208 -16.714 1.00 92.69 252 HIS A O 1
ATOM 2034 N N . GLN A 1 253 ? -3.544 6.637 -16.586 1.00 92.62 253 GLN A N 1
ATOM 2035 C CA . GLN A 1 253 ? -3.995 7.883 -15.972 1.00 92.62 253 GLN A CA 1
ATOM 2036 C C . GLN A 1 253 ? -3.273 8.135 -14.636 1.00 92.62 253 GLN A C 1
ATOM 2038 O O . GLN A 1 253 ? -3.244 7.262 -13.769 1.00 92.62 253 GLN A O 1
ATOM 2043 N N . ASN A 1 254 ? -2.691 9.331 -14.484 1.00 94.94 254 ASN A N 1
ATOM 2044 C CA . ASN A 1 254 ? -1.997 9.798 -13.273 1.00 94.94 254 ASN A CA 1
ATOM 2045 C C . ASN A 1 254 ? -0.972 8.796 -12.699 1.00 94.94 254 ASN A C 1
ATOM 2047 O O . ASN A 1 254 ? -0.769 8.691 -11.485 1.00 94.94 254 ASN A O 1
ATOM 2051 N N . ALA A 1 255 ? -0.328 8.007 -13.564 1.00 95.88 255 ALA A N 1
ATOM 2052 C CA . ALA A 1 255 ? 0.577 6.957 -13.117 1.00 95.88 255 ALA A CA 1
ATOM 2053 C C . ALA A 1 255 ? 1.843 7.501 -12.448 1.00 95.88 255 ALA A C 1
ATOM 2055 O O . ALA A 1 255 ? 2.386 6.857 -11.550 1.00 95.88 255 ALA A O 1
ATOM 2056 N N . ALA A 1 256 ? 2.300 8.685 -12.859 1.00 95.62 256 ALA A N 1
ATOM 2057 C CA . ALA A 1 256 ? 3.449 9.346 -12.260 1.00 95.62 256 ALA A CA 1
ATOM 2058 C C . ALA A 1 256 ? 3.161 9.779 -10.815 1.00 95.62 256 ALA A C 1
ATOM 2060 O O . ALA A 1 256 ? 3.972 9.538 -9.920 1.00 95.62 256 ALA A O 1
ATOM 2061 N N . GLU A 1 257 ? 1.986 10.356 -10.583 1.00 97.38 257 GLU A N 1
ATOM 2062 C CA . GLU A 1 257 ? 1.458 10.749 -9.281 1.00 97.38 257 GLU A CA 1
ATOM 2063 C C . GLU A 1 257 ? 1.314 9.529 -8.379 1.00 97.38 257 GLU A C 1
ATOM 2065 O O . GLU A 1 257 ? 1.876 9.516 -7.287 1.00 97.38 257 GLU A O 1
ATOM 2070 N N . LEU A 1 258 ? 0.685 8.457 -8.872 1.00 98.00 258 LEU A N 1
ATOM 2071 C CA . LEU A 1 258 ? 0.512 7.222 -8.110 1.00 98.00 258 LEU A CA 1
ATOM 2072 C C . LEU A 1 258 ? 1.852 6.583 -7.716 1.00 98.00 258 LEU A C 1
ATOM 2074 O O . LEU A 1 258 ? 2.045 6.198 -6.560 1.00 98.00 258 LEU A O 1
ATOM 2078 N N . LEU A 1 259 ? 2.799 6.468 -8.654 1.00 98.06 259 LEU A N 1
ATOM 2079 C CA . LEU A 1 259 ? 4.126 5.904 -8.377 1.00 98.06 259 LEU A CA 1
ATOM 2080 C C . LEU A 1 259 ? 4.941 6.792 -7.426 1.00 98.06 259 LEU A C 1
ATOM 2082 O O . LEU A 1 259 ? 5.698 6.273 -6.603 1.00 98.06 259 LEU A O 1
ATOM 2086 N N . SER A 1 260 ? 4.765 8.112 -7.494 1.00 98.19 260 SER A N 1
ATOM 2087 C CA . SER A 1 260 ? 5.425 9.063 -6.591 1.00 98.19 260 SER A CA 1
ATOM 2088 C C . SER A 1 260 ? 4.817 9.038 -5.184 1.00 98.19 260 SER A C 1
ATOM 2090 O O . SER A 1 260 ? 5.563 9.095 -4.206 1.00 98.19 260 SER A O 1
ATOM 2092 N N . SER A 1 261 ? 3.499 8.848 -5.061 1.00 98.25 261 SER A N 1
ATOM 2093 C CA . SER A 1 261 ? 2.819 8.566 -3.788 1.00 98.25 261 SER A CA 1
ATOM 2094 C C . SER A 1 261 ? 3.247 7.231 -3.190 1.00 98.25 261 SER A C 1
ATOM 2096 O O . SER A 1 261 ? 3.481 7.126 -1.993 1.00 98.25 261 SER A O 1
ATOM 2098 N N . PHE A 1 262 ? 3.412 6.191 -4.007 1.00 98.56 262 PHE A N 1
ATOM 2099 C CA . PHE A 1 262 ? 4.007 4.946 -3.529 1.00 98.56 262 PHE A CA 1
ATOM 2100 C C . PHE A 1 262 ? 5.438 5.183 -3.015 1.00 98.56 262 PHE A C 1
ATOM 2102 O O . PHE A 1 262 ? 5.798 4.712 -1.932 1.00 98.56 262 PHE A O 1
ATOM 2109 N N . ALA A 1 263 ? 6.256 5.932 -3.762 1.00 98.44 263 ALA A N 1
ATOM 2110 C CA 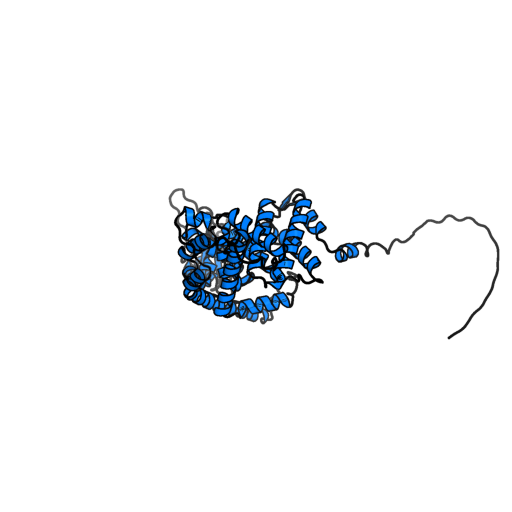. ALA A 1 263 ? 7.639 6.204 -3.390 1.00 98.44 263 ALA A CA 1
ATOM 2111 C C . ALA A 1 263 ? 7.747 6.921 -2.035 1.00 98.44 263 ALA A C 1
ATOM 2113 O O . ALA A 1 263 ? 8.667 6.595 -1.280 1.00 98.44 263 ALA A O 1
ATOM 2114 N N . SER A 1 264 ? 6.814 7.831 -1.715 1.00 98.56 264 SER A N 1
ATOM 2115 C CA . SER A 1 264 ? 6.815 8.618 -0.472 1.00 98.56 264 SER A CA 1
ATOM 2116 C C . SER A 1 264 ? 6.610 7.788 0.797 1.00 98.56 264 SER A C 1
ATOM 2118 O O . SER A 1 264 ? 7.025 8.218 1.865 1.00 98.56 264 SER A O 1
ATOM 2120 N N . VAL A 1 265 ? 6.029 6.588 0.692 1.00 98.31 265 VAL A N 1
ATOM 2121 C CA . VAL A 1 265 ? 5.764 5.712 1.853 1.00 98.31 265 VAL A CA 1
ATOM 2122 C C . VAL A 1 265 ? 6.476 4.358 1.790 1.00 98.31 265 VAL A C 1
ATOM 2124 O O . VAL A 1 265 ? 6.530 3.618 2.772 1.00 98.31 265 VAL A O 1
ATOM 2127 N N . SER A 1 266 ? 7.049 4.008 0.635 1.00 96.69 266 SER A N 1
ATOM 2128 C CA . SER A 1 266 ? 7.655 2.693 0.373 1.00 96.69 266 SER A CA 1
ATOM 2129 C C . SER A 1 266 ? 8.778 2.290 1.343 1.00 96.69 266 SER A C 1
ATOM 2131 O O . SER A 1 266 ? 9.083 1.098 1.473 1.00 96.69 266 SER A O 1
ATOM 2133 N N . SER A 1 267 ? 9.404 3.240 2.047 1.00 95.12 267 SER A N 1
ATOM 2134 C CA . SER A 1 267 ? 10.423 2.953 3.064 1.00 95.12 267 SER A CA 1
ATOM 2135 C C . SER A 1 267 ? 9.884 2.192 4.270 1.00 95.12 267 SER A C 1
ATOM 2137 O O . SER A 1 267 ? 10.642 1.421 4.866 1.00 95.12 267 SER A O 1
ATOM 2139 N N . ALA A 1 268 ? 8.590 2.331 4.574 1.00 94.75 268 ALA A N 1
ATOM 2140 C CA . ALA A 1 268 ? 7.948 1.648 5.691 1.00 94.75 268 ALA A CA 1
ATOM 2141 C C . ALA A 1 268 ? 7.962 0.118 5.518 1.00 94.75 268 ALA A C 1
ATOM 2143 O O . ALA A 1 268 ? 7.930 -0.627 6.497 1.00 94.75 268 ALA A O 1
ATOM 2144 N N . GLY A 1 269 ? 8.069 -0.368 4.275 1.00 92.06 269 GLY A N 1
ATOM 2145 C CA . GLY A 1 269 ? 8.005 -1.791 3.950 1.00 92.06 269 GLY A CA 1
ATOM 2146 C C . GLY A 1 269 ? 6.567 -2.298 3.806 1.00 92.06 269 GLY A C 1
ATOM 2147 O O . GLY A 1 269 ? 5.621 -1.672 4.275 1.00 92.06 269 GLY A O 1
ATOM 2148 N N . LYS A 1 270 ? 6.408 -3.460 3.154 1.00 90.81 270 LYS A N 1
ATOM 2149 C CA . LYS A 1 270 ? 5.104 -4.062 2.815 1.00 90.81 270 LYS A CA 1
ATOM 2150 C C . LYS A 1 270 ? 4.142 -4.122 4.000 1.00 90.81 270 LYS A C 1
ATOM 2152 O O . LYS A 1 270 ? 3.003 -3.686 3.879 1.00 90.81 270 LYS A O 1
ATOM 2157 N N . GLU A 1 271 ? 4.596 -4.698 5.113 1.00 90.06 271 GLU A N 1
ATOM 2158 C CA . GLU A 1 271 ? 3.724 -4.971 6.259 1.00 90.06 271 GLU A CA 1
ATOM 2159 C C . GLU A 1 271 ? 3.204 -3.677 6.882 1.00 90.06 271 GLU A C 1
ATOM 2161 O O . GLU A 1 271 ? 1.999 -3.540 7.065 1.00 90.06 271 GLU A O 1
ATOM 2166 N N . ASN A 1 272 ? 4.080 -2.695 7.108 1.00 94.88 272 ASN A N 1
ATOM 2167 C CA . ASN A 1 272 ? 3.678 -1.401 7.649 1.00 94.88 272 ASN A CA 1
ATOM 2168 C C . ASN A 1 272 ? 2.804 -0.624 6.653 1.00 94.88 272 ASN A C 1
ATOM 2170 O O . ASN A 1 272 ? 1.781 -0.097 7.060 1.00 94.88 272 ASN A O 1
ATOM 2174 N N . CYS A 1 273 ? 3.115 -0.617 5.349 1.00 96.44 273 CYS A N 1
ATOM 2175 C CA . CYS A 1 273 ? 2.277 0.078 4.359 1.00 96.44 273 CYS A CA 1
ATOM 2176 C C . CYS A 1 273 ? 0.831 -0.446 4.342 1.00 96.44 273 CYS A C 1
ATOM 2178 O O . CYS A 1 273 ? -0.111 0.342 4.278 1.00 96.44 273 CYS A O 1
ATOM 2180 N N . ILE A 1 274 ? 0.655 -1.772 4.418 1.00 95.19 274 ILE A N 1
ATOM 2181 C CA . ILE A 1 274 ? -0.670 -2.406 4.463 1.00 95.19 274 ILE A CA 1
ATOM 2182 C C . ILE A 1 274 ? -1.333 -2.167 5.824 1.00 95.19 274 ILE A C 1
ATOM 2184 O O . ILE A 1 274 ? -2.496 -1.772 5.881 1.00 95.19 274 ILE A O 1
ATOM 2188 N N . LYS A 1 275 ? -0.606 -2.390 6.925 1.00 94.69 275 LYS A N 1
ATOM 2189 C CA . LYS A 1 275 ? -1.132 -2.244 8.289 1.00 94.69 275 LYS A CA 1
ATOM 2190 C C . LYS A 1 275 ? -1.589 -0.813 8.569 1.00 94.69 275 LYS A C 1
ATOM 2192 O O . LYS A 1 275 ? -2.676 -0.606 9.106 1.00 94.69 275 LYS A O 1
ATOM 2197 N N . TRP A 1 276 ? -0.781 0.159 8.160 1.00 97.50 276 TRP A N 1
ATOM 2198 C CA . TRP A 1 276 ? -1.032 1.585 8.333 1.00 97.50 276 TRP A CA 1
ATOM 2199 C C . TRP A 1 276 ? -1.981 2.149 7.274 1.00 97.50 276 TRP A C 1
ATOM 2201 O O . TRP A 1 276 ? -2.186 3.354 7.238 1.00 97.50 276 TRP A O 1
ATOM 2211 N N . GLY A 1 277 ? -2.573 1.321 6.407 1.00 97.81 277 GLY A N 1
ATOM 2212 C CA . GLY A 1 277 ? -3.630 1.749 5.487 1.00 97.81 277 GLY A CA 1
ATOM 2213 C C . GLY A 1 277 ? -3.203 2.841 4.505 1.00 97.81 277 GLY A C 1
ATOM 2214 O O . GLY A 1 277 ? -4.014 3.701 4.152 1.00 97.81 277 GLY A O 1
ATOM 2215 N N . TYR A 1 278 ? -1.938 2.841 4.074 1.00 98.62 278 TYR A N 1
ATOM 2216 C CA . TYR A 1 278 ? -1.435 3.863 3.154 1.00 98.62 278 TYR A CA 1
ATOM 2217 C C . TYR A 1 278 ? -2.092 3.813 1.776 1.00 98.62 278 TYR A C 1
ATOM 2219 O O . TYR A 1 278 ? -2.149 4.838 1.108 1.00 98.62 278 TYR A O 1
ATOM 2227 N N . ASP A 1 279 ? -2.652 2.674 1.363 1.00 98.12 279 ASP A N 1
ATOM 2228 C CA . ASP A 1 279 ? -3.422 2.564 0.120 1.00 98.12 279 ASP A CA 1
ATOM 2229 C C . ASP A 1 279 ? -4.622 3.511 0.146 1.00 98.12 279 ASP A C 1
ATOM 2231 O O . ASP A 1 279 ? -4.859 4.263 -0.799 1.00 98.12 279 ASP A O 1
ATOM 2235 N N . ARG A 1 280 ? -5.343 3.517 1.268 1.00 97.56 280 ARG A N 1
ATOM 2236 C CA . ARG A 1 280 ? -6.482 4.398 1.501 1.00 97.56 280 ARG A CA 1
ATOM 2237 C C . ARG A 1 280 ? -6.020 5.839 1.699 1.00 97.56 280 ARG A C 1
ATOM 2239 O O . ARG A 1 280 ? -6.509 6.718 0.998 1.00 97.56 280 ARG A O 1
ATOM 2246 N N . LYS A 1 281 ? -5.065 6.078 2.606 1.00 98.38 281 LYS A N 1
ATOM 2247 C CA . LYS A 1 281 ? -4.656 7.444 2.968 1.00 98.38 281 LYS A CA 1
ATOM 2248 C C . LYS A 1 281 ? -4.053 8.209 1.786 1.00 98.38 281 LYS A C 1
ATOM 2250 O O . LYS A 1 281 ? -4.393 9.365 1.579 1.00 98.38 281 LYS A O 1
ATOM 2255 N N . LEU A 1 282 ? -3.217 7.572 0.965 1.00 98.56 282 LEU A N 1
ATOM 2256 C CA . LEU A 1 282 ? -2.695 8.210 -0.248 1.00 98.56 282 LEU A CA 1
ATOM 2257 C C . LEU A 1 282 ? -3.801 8.478 -1.276 1.00 98.56 282 LEU A C 1
ATOM 2259 O O . LEU A 1 282 ? -3.769 9.513 -1.929 1.00 98.56 282 LEU A O 1
ATOM 2263 N N . THR A 1 283 ? -4.794 7.590 -1.394 1.00 98.00 283 THR A N 1
ATOM 2264 C CA . THR A 1 283 ? -5.952 7.815 -2.278 1.00 98.00 283 THR A CA 1
ATOM 2265 C C . THR A 1 283 ? -6.781 9.023 -1.830 1.00 98.00 283 THR A C 1
ATOM 2267 O O . THR A 1 283 ? -7.255 9.781 -2.671 1.00 98.00 283 THR A O 1
ATOM 2270 N N . GLU A 1 284 ? -6.935 9.234 -0.521 1.00 97.31 284 GLU A N 1
ATOM 2271 C CA . GLU A 1 284 ? -7.583 10.432 0.034 1.00 97.31 284 GLU A CA 1
ATOM 2272 C C . GLU A 1 284 ? -6.806 11.702 -0.326 1.00 97.31 284 GLU A C 1
ATOM 2274 O O . GLU A 1 284 ? -7.392 12.616 -0.896 1.00 97.31 284 GLU A O 1
ATOM 2279 N N . LEU A 1 285 ? -5.485 11.715 -0.112 1.00 98.44 285 LEU A N 1
ATOM 2280 C CA . LEU A 1 285 ? -4.629 12.857 -0.463 1.00 98.44 285 LEU A CA 1
ATOM 2281 C C . LEU A 1 285 ? -4.635 13.156 -1.973 1.00 98.44 285 LEU A C 1
ATOM 2283 O O . LEU A 1 285 ? -4.651 14.315 -2.381 1.00 98.44 285 LEU A O 1
ATOM 2287 N N . MET A 1 286 ? -4.663 12.120 -2.817 1.00 97.81 286 MET A N 1
ATOM 2288 C CA . MET A 1 286 ? -4.822 12.277 -4.268 1.00 97.81 286 MET A CA 1
ATOM 2289 C C . MET A 1 286 ? -6.173 12.917 -4.616 1.00 97.81 286 MET A C 1
ATOM 2291 O O . MET A 1 286 ? -6.221 13.851 -5.416 1.00 97.81 286 MET A O 1
ATOM 2295 N N . ARG A 1 287 ? -7.266 12.465 -3.989 1.00 97.19 287 ARG A N 1
ATOM 2296 C CA . ARG A 1 287 ? -8.607 13.025 -4.208 1.00 97.19 287 ARG A CA 1
ATOM 2297 C C . ARG A 1 287 ? -8.700 14.480 -3.747 1.00 97.19 287 ARG A C 1
ATOM 2299 O O . ARG A 1 287 ? -9.285 15.294 -4.454 1.00 97.19 287 ARG A O 1
ATOM 2306 N N . GLU A 1 288 ? -8.109 14.815 -2.602 1.00 96.06 288 GLU A N 1
ATOM 2307 C CA . GLU A 1 288 ? -8.013 16.194 -2.098 1.00 96.06 288 GLU A CA 1
ATOM 2308 C C . GLU A 1 288 ? -7.247 17.111 -3.063 1.00 96.06 288 GLU A C 1
ATOM 2310 O O . GLU A 1 288 ? -7.580 18.286 -3.198 1.00 96.06 288 GLU A O 1
ATOM 2315 N N . ALA A 1 289 ? -6.273 16.564 -3.795 1.00 96.69 289 ALA A N 1
ATOM 2316 C CA . ALA A 1 289 ? -5.555 17.256 -4.863 1.00 96.69 289 ALA A CA 1
ATOM 2317 C C . ALA A 1 289 ? -6.319 17.318 -6.203 1.00 96.69 289 ALA A C 1
ATOM 2319 O O . ALA A 1 289 ? -5.772 17.784 -7.201 1.00 96.69 289 ALA A O 1
ATOM 2320 N N . GLY A 1 290 ? -7.565 16.837 -6.255 1.00 96.44 290 GLY A N 1
ATOM 2321 C CA . GLY A 1 290 ? -8.381 16.807 -7.471 1.00 96.44 290 GLY A CA 1
ATOM 2322 C C . GLY A 1 290 ? -8.044 15.666 -8.437 1.00 96.44 290 GLY A C 1
ATOM 2323 O O . GLY A 1 290 ? -8.498 15.688 -9.581 1.00 96.44 290 GLY A O 1
ATOM 2324 N N . ILE A 1 291 ? -7.270 14.664 -8.007 1.00 95.69 291 ILE A N 1
ATOM 2325 C CA . ILE A 1 291 ? -6.977 13.470 -8.806 1.00 95.69 291 ILE A CA 1
ATOM 2326 C C . ILE A 1 291 ? -8.053 12.419 -8.532 1.00 95.69 291 ILE A C 1
ATOM 2328 O O . ILE A 1 291 ? -7.995 11.684 -7.543 1.00 95.69 291 ILE A O 1
ATOM 2332 N N . ASP A 1 292 ? -9.033 12.330 -9.431 1.00 90.25 292 ASP A N 1
ATOM 2333 C CA . ASP A 1 292 ? -10.045 11.275 -9.395 1.00 90.25 292 ASP A CA 1
ATOM 2334 C C . ASP A 1 292 ? -9.547 10.022 -10.125 1.00 90.25 292 ASP A C 1
ATOM 2336 O O . ASP A 1 292 ? -9.596 9.914 -11.353 1.00 90.25 292 ASP A O 1
ATOM 2340 N N . LEU A 1 293 ? -9.025 9.076 -9.345 1.00 92.81 293 LEU A N 1
ATOM 2341 C CA . LEU A 1 293 ? -8.601 7.764 -9.819 1.00 92.81 293 LEU A CA 1
ATOM 2342 C C . LEU A 1 293 ? -9.260 6.678 -8.952 1.00 92.81 293 LEU A C 1
ATOM 2344 O O . LEU A 1 293 ? -8.688 6.271 -7.935 1.00 92.81 293 LEU A O 1
ATOM 2348 N N . PRO A 1 294 ? -10.451 6.174 -9.334 1.00 90.19 294 PRO A N 1
ATOM 2349 C CA . PRO A 1 294 ? -11.213 5.219 -8.524 1.00 90.19 294 PRO A CA 1
ATOM 2350 C C . PRO A 1 294 ? -10.448 3.934 -8.170 1.00 90.19 294 PRO A C 1
ATOM 2352 O O . PRO A 1 294 ? -10.666 3.346 -7.113 1.00 90.19 294 PRO A O 1
ATOM 2355 N N . SER A 1 295 ? -9.518 3.508 -9.030 1.00 93.69 295 SER A N 1
ATOM 2356 C CA . SER A 1 295 ? -8.689 2.314 -8.839 1.00 93.69 295 SER A CA 1
ATOM 2357 C C . SER A 1 295 ? -7.411 2.551 -8.018 1.00 93.69 295 SER A C 1
ATOM 2359 O O . SER A 1 295 ? -6.688 1.587 -7.754 1.00 93.69 295 SER A O 1
ATOM 2361 N N . ALA A 1 296 ? -7.115 3.787 -7.588 1.00 96.19 296 ALA A N 1
ATOM 2362 C CA . ALA A 1 296 ? -5.845 4.140 -6.940 1.00 96.19 296 ALA A CA 1
ATOM 2363 C C . ALA A 1 296 ? -5.556 3.288 -5.700 1.00 96.19 296 ALA A C 1
ATOM 2365 O O . ALA A 1 296 ? -4.458 2.744 -5.568 1.00 96.19 296 ALA A O 1
ATOM 2366 N N . ARG A 1 297 ? -6.560 3.096 -4.836 1.00 96.31 297 ARG A N 1
ATOM 2367 C CA . ARG A 1 297 ? -6.440 2.279 -3.621 1.00 96.31 297 ARG A CA 1
ATOM 2368 C C . ARG A 1 297 ? -6.021 0.847 -3.950 1.00 96.31 297 ARG A C 1
ATOM 2370 O O . ARG A 1 297 ? -5.063 0.325 -3.378 1.00 96.31 297 ARG A O 1
ATOM 2377 N N . ASP A 1 298 ? -6.694 0.229 -4.915 1.00 96.50 298 ASP A N 1
ATOM 2378 C CA . ASP A 1 298 ? -6.416 -1.144 -5.338 1.00 96.50 298 ASP A CA 1
ATOM 2379 C C . ASP A 1 298 ? -5.042 -1.267 -6.007 1.00 96.50 298 ASP A C 1
ATOM 2381 O O . ASP A 1 298 ? -4.316 -2.235 -5.765 1.00 96.50 298 ASP A O 1
ATOM 2385 N N . ILE A 1 299 ? -4.643 -0.292 -6.832 1.00 97.81 299 ILE A N 1
ATOM 2386 C CA . ILE A 1 299 ? -3.300 -0.247 -7.429 1.00 97.81 299 ILE A CA 1
ATOM 2387 C C . ILE A 1 299 ? -2.235 -0.126 -6.328 1.00 97.81 299 ILE A C 1
ATOM 2389 O O . ILE A 1 299 ? -1.317 -0.943 -6.284 1.00 97.81 299 ILE A O 1
ATOM 2393 N N . LEU A 1 300 ? -2.364 0.824 -5.398 1.00 98.31 300 LEU A N 1
ATOM 2394 C CA . LEU A 1 300 ? -1.403 1.028 -4.307 1.00 98.31 300 LEU A CA 1
ATOM 2395 C C . LEU A 1 300 ? -1.266 -0.217 -3.424 1.00 98.31 300 LEU A C 1
ATOM 2397 O O . LEU A 1 300 ? -0.151 -0.652 -3.126 1.00 98.31 300 LEU A O 1
ATOM 2401 N N . LYS A 1 301 ? -2.384 -0.863 -3.074 1.00 97.62 301 LYS A N 1
ATOM 2402 C CA . LYS A 1 301 ? -2.354 -2.106 -2.296 1.00 97.62 301 LYS A CA 1
ATOM 2403 C C . LYS A 1 301 ? -1.622 -3.226 -3.040 1.00 97.62 301 LYS A C 1
ATOM 2405 O O . LYS A 1 301 ? -0.829 -3.947 -2.430 1.00 97.62 301 LYS A O 1
ATOM 2410 N N . ARG A 1 302 ? -1.814 -3.349 -4.360 1.00 97.69 302 ARG A N 1
ATOM 2411 C CA . ARG A 1 302 ? -1.036 -4.276 -5.201 1.00 97.69 302 ARG A CA 1
ATOM 2412 C C . ARG A 1 302 ? 0.453 -3.942 -5.199 1.00 97.69 302 ARG A C 1
ATOM 2414 O O . ARG A 1 302 ? 1.261 -4.861 -5.068 1.00 97.69 302 ARG A O 1
ATOM 2421 N N . LEU A 1 303 ? 0.823 -2.662 -5.288 1.00 97.75 303 LEU A N 1
ATOM 2422 C CA . LEU A 1 303 ? 2.223 -2.234 -5.218 1.00 97.75 303 LEU A CA 1
ATOM 2423 C C . LEU A 1 303 ? 2.877 -2.667 -3.903 1.00 97.75 303 LEU A C 1
ATOM 2425 O O . LEU A 1 303 ? 3.962 -3.252 -3.931 1.00 97.75 303 LEU A O 1
ATOM 2429 N N . PHE A 1 304 ? 2.201 -2.477 -2.765 1.00 97.06 304 PHE A N 1
ATOM 2430 C CA . PHE A 1 304 ? 2.713 -2.918 -1.463 1.00 97.06 304 PHE A CA 1
ATOM 2431 C C . PHE A 1 304 ? 2.889 -4.436 -1.385 1.00 97.06 304 PHE A C 1
ATOM 2433 O O . PHE A 1 304 ? 3.904 -4.916 -0.879 1.00 97.06 304 PHE A O 1
ATOM 2440 N N . VAL A 1 305 ? 1.956 -5.219 -1.935 1.00 95.62 305 VAL A N 1
ATOM 2441 C CA . VAL A 1 305 ? 2.098 -6.684 -2.003 1.00 95.62 305 VAL A CA 1
ATOM 2442 C C . VAL A 1 305 ? 3.279 -7.084 -2.895 1.00 95.62 305 VAL A C 1
ATOM 2444 O O . VAL A 1 305 ? 4.085 -7.938 -2.510 1.00 95.62 305 VAL A O 1
ATOM 2447 N N . MET A 1 306 ? 3.434 -6.425 -4.046 1.00 95.50 306 MET A N 1
ATOM 2448 C CA . MET A 1 306 ? 4.531 -6.652 -4.992 1.00 95.50 306 MET A CA 1
ATOM 2449 C C . MET A 1 306 ? 5.905 -6.287 -4.422 1.00 95.50 306 MET A C 1
ATOM 2451 O O . MET A 1 306 ? 6.914 -6.803 -4.911 1.00 95.50 306 MET A O 1
ATOM 2455 N N . MET A 1 307 ? 5.979 -5.519 -3.324 1.00 92.69 307 MET A N 1
ATOM 2456 C CA . MET A 1 307 ? 7.248 -5.248 -2.641 1.00 92.69 307 MET A CA 1
ATOM 2457 C C . MET A 1 307 ? 8.006 -6.523 -2.254 1.00 92.69 307 MET A C 1
ATOM 2459 O O . MET A 1 307 ? 9.240 -6.532 -2.268 1.00 92.69 307 MET A O 1
ATOM 2463 N N . ARG A 1 308 ? 7.273 -7.618 -1.998 1.00 88.62 308 ARG A N 1
ATOM 2464 C CA . ARG A 1 308 ? 7.815 -8.951 -1.700 1.00 88.62 308 ARG A CA 1
ATOM 2465 C C . ARG A 1 308 ? 8.776 -9.467 -2.773 1.00 88.62 308 ARG A C 1
ATOM 2467 O O . ARG A 1 308 ? 9.734 -10.166 -2.451 1.00 88.62 308 ARG A O 1
ATOM 2474 N N . VAL A 1 309 ? 8.567 -9.095 -4.037 1.00 89.81 309 VAL A N 1
ATOM 2475 C CA . VAL A 1 309 ? 9.409 -9.536 -5.160 1.00 89.81 309 VAL A CA 1
ATOM 2476 C C . VAL A 1 309 ? 10.865 -9.093 -4.974 1.00 89.81 309 VAL A C 1
ATOM 2478 O O . VAL A 1 309 ? 11.777 -9.821 -5.359 1.00 89.81 309 VAL A O 1
ATOM 2481 N N . ARG A 1 310 ? 11.126 -7.963 -4.299 1.00 82.88 310 ARG A N 1
ATOM 2482 C CA . ARG A 1 310 ? 12.497 -7.497 -3.994 1.00 82.88 310 ARG A CA 1
ATOM 2483 C C . ARG A 1 310 ? 13.290 -8.505 -3.177 1.00 82.88 310 ARG A C 1
ATOM 2485 O O . ARG A 1 310 ? 14.517 -8.592 -3.310 1.00 82.88 310 ARG A O 1
ATOM 2492 N N . ASP A 1 311 ? 12.615 -9.233 -2.302 1.00 82.56 311 ASP A N 1
ATOM 2493 C CA . ASP A 1 311 ? 13.277 -10.118 -1.358 1.00 82.56 311 ASP A CA 1
ATOM 2494 C C . ASP A 1 311 ? 13.712 -11.431 -2.024 1.00 82.56 311 ASP A C 1
ATOM 2496 O O . ASP A 1 311 ? 14.580 -12.134 -1.508 1.00 82.56 311 ASP A O 1
ATOM 2500 N N . TYR A 1 312 ? 13.234 -11.702 -3.241 1.00 87.06 312 TYR A N 1
ATOM 2501 C CA . TYR A 1 312 ? 13.620 -12.872 -4.021 1.00 87.06 312 TYR A CA 1
ATOM 2502 C C . TYR A 1 312 ? 15.066 -12.798 -4.526 1.00 87.06 312 TYR A C 1
ATOM 2504 O O . TYR A 1 312 ? 15.701 -11.738 -4.586 1.00 87.06 312 TYR A O 1
ATOM 2512 N N . ASN A 1 313 ? 15.636 -13.957 -4.857 1.00 84.69 313 ASN A N 1
ATOM 2513 C CA . ASN A 1 313 ? 17.008 -14.060 -5.343 1.00 84.69 313 ASN A CA 1
ATOM 2514 C C . ASN A 1 313 ? 17.025 -14.122 -6.873 1.00 84.69 313 ASN A C 1
ATOM 2516 O O . ASN A 1 313 ? 16.744 -15.167 -7.458 1.00 84.69 313 ASN A O 1
ATOM 2520 N N . PHE A 1 314 ? 17.395 -13.017 -7.516 1.00 80.19 314 PHE A N 1
ATOM 2521 C CA . PHE A 1 314 ? 17.531 -12.940 -8.973 1.00 80.19 314 PHE A CA 1
ATOM 2522 C C . PHE A 1 314 ? 18.958 -13.173 -9.484 1.00 80.19 314 PHE A C 1
ATOM 2524 O O . PHE A 1 314 ? 19.233 -12.957 -10.661 1.00 80.19 314 PHE A O 1
ATOM 2531 N N . GLY A 1 315 ? 19.871 -13.631 -8.622 1.00 77.56 315 GLY A N 1
ATOM 2532 C CA . GLY A 1 315 ? 21.172 -14.138 -9.052 1.00 77.56 315 GLY A CA 1
ATOM 2533 C C . GLY A 1 315 ? 21.040 -15.404 -9.906 1.00 77.56 315 GLY A C 1
ATOM 2534 O O . GLY A 1 315 ? 19.979 -16.030 -9.968 1.00 77.56 315 GLY A O 1
ATOM 2535 N N . THR A 1 316 ? 22.139 -15.812 -10.539 1.00 74.50 316 THR A N 1
ATOM 2536 C CA . THR A 1 316 ? 22.194 -16.938 -11.492 1.00 74.50 316 THR A CA 1
ATOM 2537 C C . THR A 1 316 ? 21.577 -18.232 -10.957 1.00 74.50 316 THR A C 1
ATOM 2539 O O . THR A 1 316 ? 20.832 -18.896 -11.671 1.00 74.50 316 THR A O 1
ATOM 2542 N N . SER A 1 317 ? 21.820 -18.569 -9.690 1.00 77.62 317 SER A N 1
ATOM 2543 C CA . SER A 1 317 ? 21.293 -19.783 -9.052 1.00 77.62 317 SER A CA 1
ATOM 2544 C C . SER A 1 317 ? 19.834 -19.677 -8.587 1.00 77.62 317 SER A C 1
ATOM 2546 O O . SER A 1 317 ? 19.192 -20.700 -8.350 1.00 77.62 317 SER A O 1
ATOM 2548 N N . GLY A 1 318 ? 19.296 -18.461 -8.441 1.00 84.44 318 GLY A N 1
ATOM 2549 C CA . GLY A 1 318 ? 17.972 -18.209 -7.865 1.00 84.44 318 GLY A CA 1
ATOM 2550 C C . GLY A 1 318 ? 16.899 -17.792 -8.871 1.00 84.44 318 GLY A C 1
ATOM 2551 O O . GLY A 1 318 ? 15.715 -17.975 -8.591 1.00 84.44 318 GLY A O 1
ATOM 2552 N N . ALA A 1 319 ? 17.284 -17.273 -10.041 1.00 88.00 319 ALA A N 1
ATOM 2553 C CA . ALA A 1 319 ? 16.372 -16.599 -10.966 1.00 88.00 319 ALA A CA 1
ATOM 2554 C C . ALA A 1 319 ? 15.168 -17.456 -11.398 1.00 88.00 319 ALA A C 1
ATOM 2556 O O . ALA A 1 319 ? 14.039 -16.970 -11.383 1.00 88.00 319 ALA A O 1
ATOM 2557 N N . VAL A 1 320 ? 15.378 -18.739 -11.718 1.00 91.38 320 VAL A N 1
ATOM 2558 C CA . VAL A 1 320 ? 14.296 -19.655 -12.137 1.00 91.38 320 VAL A CA 1
ATOM 2559 C C . VAL A 1 320 ? 13.291 -19.880 -11.005 1.00 91.38 320 VAL A C 1
ATOM 2561 O O . VAL A 1 320 ? 12.084 -19.794 -11.212 1.00 91.38 320 VAL A O 1
ATOM 2564 N N . LYS A 1 321 ? 13.783 -20.119 -9.783 1.00 91.75 321 LYS A N 1
ATOM 2565 C CA . LYS A 1 321 ? 12.925 -20.308 -8.608 1.00 91.75 321 LYS A CA 1
ATOM 2566 C C . LYS A 1 321 ? 12.151 -19.032 -8.284 1.00 91.75 321 LYS A C 1
ATOM 2568 O O . LYS A 1 321 ? 10.948 -19.104 -8.077 1.00 91.75 321 LYS A O 1
ATOM 2573 N N . SER A 1 322 ? 12.828 -17.888 -8.277 1.00 91.50 322 SER A N 1
ATOM 2574 C CA . SER A 1 322 ? 12.213 -16.588 -8.004 1.00 91.50 322 SER A CA 1
ATOM 2575 C C . SER A 1 322 ? 11.157 -16.228 -9.047 1.00 91.50 322 SER A C 1
ATOM 2577 O O . SER A 1 322 ? 10.111 -15.710 -8.688 1.00 91.50 322 SER A O 1
ATOM 2579 N N . THR A 1 323 ? 11.382 -16.567 -10.321 1.00 94.69 323 THR A N 1
ATOM 2580 C CA . THR A 1 323 ? 10.388 -16.382 -11.392 1.00 94.69 323 THR A CA 1
ATOM 2581 C C . THR A 1 323 ? 9.125 -17.192 -11.122 1.00 94.69 323 THR A C 1
ATOM 2583 O O . THR A 1 323 ? 8.019 -16.657 -11.182 1.00 94.69 323 THR A O 1
ATOM 2586 N N . TYR A 1 324 ? 9.284 -18.464 -10.754 1.00 95.56 324 TYR A N 1
ATOM 2587 C CA . TYR A 1 324 ? 8.158 -19.314 -10.383 1.00 95.56 324 TYR A CA 1
ATOM 2588 C C . TYR A 1 324 ? 7.450 -18.809 -9.117 1.00 95.56 324 TYR A C 1
ATOM 2590 O O . TYR A 1 324 ? 6.229 -18.701 -9.103 1.00 95.56 324 TYR A O 1
ATOM 2598 N N . GLU A 1 325 ? 8.186 -18.415 -8.074 1.00 94.06 325 GLU A N 1
ATOM 2599 C CA . GLU A 1 325 ? 7.603 -17.840 -6.852 1.00 94.06 325 GLU A CA 1
ATOM 2600 C C . GLU A 1 325 ? 6.872 -16.510 -7.121 1.00 94.06 325 GLU A C 1
ATOM 2602 O O . GLU A 1 325 ? 5.849 -16.250 -6.490 1.00 94.06 325 GLU A O 1
ATOM 2607 N N . THR A 1 326 ? 7.321 -15.692 -8.082 1.00 95.62 326 THR A N 1
ATOM 2608 C CA . THR A 1 326 ? 6.565 -14.514 -8.540 1.00 95.62 326 THR A CA 1
ATOM 2609 C C . THR A 1 326 ? 5.297 -14.914 -9.291 1.00 95.62 326 THR A C 1
ATOM 2611 O O . THR A 1 326 ? 4.258 -14.310 -9.051 1.00 95.62 326 THR A O 1
ATOM 2614 N N . SER A 1 327 ? 5.331 -15.941 -10.148 1.00 97.06 327 SER A N 1
ATOM 2615 C CA . SER A 1 327 ? 4.106 -16.415 -10.814 1.00 97.06 327 SER A CA 1
ATOM 2616 C C . SER A 1 327 ? 3.061 -16.914 -9.819 1.00 97.06 327 SER A C 1
ATOM 2618 O O . SER A 1 327 ? 1.895 -16.558 -9.940 1.00 97.06 327 SER A O 1
ATOM 2620 N N . LEU A 1 328 ? 3.488 -17.647 -8.785 1.00 96.50 328 LEU A N 1
ATOM 2621 C CA . LEU A 1 328 ? 2.602 -18.105 -7.719 1.00 96.50 328 LEU A CA 1
ATOM 2622 C C . LEU A 1 328 ? 2.056 -16.931 -6.907 1.00 96.50 328 LEU A C 1
ATOM 2624 O O . LEU A 1 328 ? 0.871 -16.914 -6.626 1.00 96.50 328 LEU A O 1
ATOM 2628 N N . LEU A 1 329 ? 2.878 -15.928 -6.575 1.00 95.69 329 LEU A N 1
ATOM 2629 C CA . LEU A 1 329 ? 2.397 -14.717 -5.899 1.00 95.69 329 LEU A CA 1
ATOM 2630 C C . LEU A 1 329 ? 1.264 -14.035 -6.681 1.00 95.69 329 LEU A C 1
ATOM 2632 O O . LEU A 1 329 ? 0.327 -13.535 -6.072 1.00 95.69 329 LEU A O 1
ATOM 2636 N N . LEU A 1 330 ? 1.365 -13.997 -8.011 1.00 97.56 330 LEU A N 1
ATOM 2637 C CA . LEU A 1 330 ? 0.402 -13.309 -8.869 1.00 97.56 330 LEU A CA 1
ATOM 2638 C C . LEU A 1 330 ? -0.946 -14.035 -8.960 1.00 97.56 330 LEU A C 1
ATOM 2640 O O . LEU A 1 330 ? -1.981 -13.369 -8.961 1.00 97.56 330 LEU A O 1
ATOM 2644 N N . VAL A 1 331 ? -0.954 -15.368 -9.057 1.00 97.31 331 VAL A N 1
ATOM 2645 C CA . VAL A 1 331 ? -2.182 -16.126 -9.374 1.00 97.31 331 VAL A CA 1
ATOM 2646 C C . VAL A 1 331 ? -2.621 -17.134 -8.311 1.00 97.31 331 VAL A C 1
ATOM 2648 O O . VAL A 1 331 ? -3.719 -17.674 -8.415 1.00 97.31 331 VAL A O 1
ATOM 2651 N N . GLU A 1 332 ? -1.821 -17.343 -7.265 1.00 94.06 332 GLU A N 1
ATOM 2652 C CA . GLU A 1 332 ? -2.130 -18.221 -6.133 1.00 94.06 332 GLU A CA 1
ATOM 2653 C C . GLU A 1 332 ? -2.061 -17.486 -4.782 1.00 94.06 332 GLU A C 1
ATOM 2655 O O . GLU A 1 332 ? -1.398 -16.462 -4.619 1.00 94.06 332 GLU A O 1
ATOM 2660 N N . GLY A 1 333 ? -2.739 -18.043 -3.776 1.00 90.56 333 GLY A N 1
ATOM 2661 C CA . GLY A 1 333 ? -2.778 -17.500 -2.414 1.00 90.56 333 GLY A CA 1
ATOM 2662 C C . GLY A 1 333 ? -3.723 -16.308 -2.226 1.00 90.56 333 GLY A C 1
ATOM 2663 O O . GLY A 1 333 ? -4.480 -15.931 -3.120 1.00 90.56 333 GLY A O 1
ATOM 2664 N N . ASP A 1 334 ? -3.669 -15.719 -1.031 1.00 90.56 334 ASP A N 1
ATOM 2665 C CA . ASP A 1 334 ? -4.688 -14.780 -0.533 1.00 90.56 334 ASP A CA 1
ATOM 2666 C C . ASP A 1 334 ? -4.738 -13.455 -1.310 1.00 90.56 334 ASP A C 1
ATOM 2668 O O . ASP A 1 334 ? -5.773 -12.798 -1.377 1.00 90.56 334 ASP A O 1
ATOM 2672 N N . TYR A 1 335 ? -3.624 -13.066 -1.938 1.00 94.81 335 TYR A N 1
ATOM 2673 C CA . TYR A 1 335 ? -3.532 -11.829 -2.716 1.00 94.81 335 TYR A CA 1
ATOM 2674 C C . TYR A 1 335 ? -3.784 -12.020 -4.215 1.00 94.81 335 TYR A C 1
ATOM 2676 O O . TYR A 1 335 ? -3.799 -11.029 -4.942 1.00 94.81 335 TYR A O 1
ATOM 2684 N N . ALA A 1 336 ? -4.010 -13.245 -4.700 1.00 96.56 336 ALA A N 1
ATOM 2685 C CA . ALA A 1 336 ? -4.157 -13.512 -6.132 1.00 96.56 336 ALA A CA 1
ATOM 2686 C C . ALA A 1 336 ? -5.334 -12.750 -6.763 1.00 96.56 336 ALA A C 1
ATOM 2688 O O . ALA A 1 336 ? -5.214 -12.191 -7.853 1.00 96.56 336 ALA A O 1
ATOM 2689 N N . GLN A 1 337 ? -6.467 -12.660 -6.060 1.00 96.62 337 GLN A N 1
ATOM 2690 C CA . GLN A 1 337 ? -7.632 -11.932 -6.563 1.00 96.62 337 GLN A CA 1
ATOM 2691 C C . GLN A 1 337 ? -7.399 -10.414 -6.612 1.00 96.62 337 GLN A C 1
ATOM 2693 O O . GLN A 1 337 ? -7.808 -9.750 -7.569 1.00 96.62 337 GLN A O 1
ATOM 2698 N N . LEU A 1 338 ? -6.677 -9.868 -5.629 1.00 96.62 338 LEU A N 1
ATOM 2699 C CA . LEU A 1 338 ? -6.253 -8.469 -5.635 1.00 96.62 338 LEU A CA 1
ATOM 2700 C C . LEU A 1 338 ? -5.270 -8.202 -6.782 1.00 96.62 338 LEU A C 1
ATOM 2702 O O . LEU A 1 338 ? -5.457 -7.258 -7.540 1.00 96.62 338 LEU A O 1
ATOM 2706 N N . LEU A 1 339 ? -4.235 -9.035 -6.920 1.00 97.69 339 LEU A N 1
ATOM 2707 C CA . LEU A 1 339 ? -3.151 -8.842 -7.879 1.00 97.69 339 LEU A CA 1
ATOM 2708 C C . LEU A 1 339 ? -3.596 -9.061 -9.320 1.00 97.69 339 LEU A C 1
ATOM 2710 O O . LEU A 1 339 ? -3.237 -8.276 -10.182 1.00 97.69 339 LEU A O 1
ATOM 2714 N N . THR A 1 340 ? -4.351 -10.107 -9.623 1.00 97.94 340 THR A N 1
ATOM 2715 C CA . THR A 1 340 ? -4.626 -10.477 -11.023 1.00 97.94 340 THR A CA 1
ATOM 2716 C C . THR A 1 340 ? -6.095 -10.724 -11.303 1.00 97.94 340 THR A C 1
ATOM 2718 O O . THR A 1 340 ? -6.462 -11.046 -12.427 1.00 97.94 340 THR A O 1
ATOM 2721 N N . GLY A 1 341 ? -6.963 -10.556 -10.303 1.00 97.56 341 GLY A N 1
ATOM 2722 C CA . GLY A 1 341 ? -8.377 -10.894 -10.447 1.00 97.56 341 GLY A CA 1
ATOM 2723 C C . GLY A 1 341 ? -8.582 -12.399 -10.516 1.00 97.56 341 GLY A C 1
ATOM 2724 O O . GLY A 1 341 ? -9.578 -12.829 -11.076 1.00 97.56 341 GLY A O 1
ATOM 2725 N N . ALA A 1 342 ? -7.632 -13.183 -9.990 1.00 97.19 342 ALA A N 1
ATOM 2726 C CA . ALA A 1 342 ? -7.701 -14.630 -10.033 1.00 97.19 342 ALA A CA 1
ATOM 2727 C C . ALA A 1 342 ? -8.987 -15.143 -9.371 1.00 97.19 342 ALA A C 1
ATOM 2729 O O . ALA A 1 342 ? -9.183 -14.940 -8.171 1.00 97.19 342 ALA A O 1
ATOM 2730 N N . ASN A 1 343 ? -9.826 -15.838 -10.132 1.00 96.88 343 ASN A N 1
ATOM 2731 C CA . ASN A 1 343 ? -11.086 -16.409 -9.669 1.00 96.88 343 ASN A CA 1
ATOM 2732 C C . ASN A 1 343 ? -11.292 -17.814 -10.247 1.00 96.88 343 ASN A C 1
ATOM 2734 O O . ASN A 1 343 ? -10.761 -18.151 -11.303 1.00 96.88 343 ASN A O 1
ATOM 2738 N N . GLU A 1 344 ? -12.066 -18.643 -9.553 1.00 96.44 344 GLU A N 1
ATOM 2739 C CA . GLU A 1 344 ? -12.404 -19.987 -10.022 1.00 96.44 344 GLU A CA 1
ATOM 2740 C C . GLU A 1 344 ? -13.763 -19.988 -10.726 1.00 96.44 344 GLU A C 1
ATOM 2742 O O . GLU A 1 344 ? -14.721 -19.375 -10.254 1.00 96.44 344 GLU A O 1
ATOM 2747 N N . PHE A 1 345 ? -13.839 -20.663 -11.872 1.00 95.62 345 PHE A N 1
ATOM 2748 C CA . PHE A 1 345 ? -15.072 -20.881 -12.619 1.00 95.62 345 PHE A CA 1
ATOM 2749 C C . PHE A 1 345 ? -15.014 -22.233 -13.337 1.00 95.62 345 PHE A C 1
ATOM 2751 O O . PHE A 1 345 ? -14.062 -22.508 -14.071 1.00 95.62 345 PHE A O 1
ATOM 2758 N N . ASN A 1 346 ? -16.028 -23.079 -13.123 1.00 94.62 346 ASN A N 1
ATOM 2759 C CA . ASN A 1 346 ? -16.114 -24.444 -13.664 1.00 94.62 346 ASN A CA 1
ATOM 2760 C C . ASN A 1 346 ? -14.856 -25.301 -13.406 1.00 94.62 346 ASN A C 1
ATOM 2762 O O . ASN A 1 346 ? -14.398 -26.028 -14.284 1.00 94.62 346 ASN A O 1
ATOM 2766 N N . GLY A 1 347 ? -14.276 -25.193 -12.206 1.00 94.75 347 GLY A N 1
ATOM 2767 C CA . GLY A 1 347 ? -13.074 -25.941 -11.817 1.00 94.75 347 GLY A CA 1
ATOM 2768 C C . GLY A 1 347 ? -11.782 -25.472 -12.496 1.00 94.75 347 GLY A C 1
ATOM 2769 O O . GLY A 1 347 ? -10.754 -26.138 -12.383 1.00 94.75 347 GLY A O 1
ATOM 2770 N N . ILE A 1 348 ? -11.813 -24.343 -13.210 1.00 96.69 348 ILE A N 1
ATOM 2771 C CA . ILE A 1 348 ? -10.635 -23.708 -13.802 1.00 96.69 348 ILE A CA 1
ATOM 2772 C C . ILE A 1 348 ? -10.418 -22.365 -13.108 1.00 96.69 348 ILE A C 1
ATOM 2774 O O . ILE A 1 348 ? -11.348 -21.574 -12.948 1.00 96.69 348 ILE A O 1
ATOM 2778 N N . ARG A 1 349 ? -9.174 -22.096 -12.706 1.00 97.62 349 ARG A N 1
ATOM 2779 C CA . ARG A 1 349 ? -8.772 -20.802 -12.153 1.00 97.62 349 ARG A CA 1
ATOM 2780 C C . ARG A 1 349 ? -8.295 -19.879 -13.273 1.00 97.62 349 ARG A C 1
ATOM 2782 O O . ARG A 1 349 ? -7.358 -20.216 -14.003 1.00 97.62 349 ARG A O 1
ATOM 2789 N N . TRP A 1 350 ? -8.937 -18.726 -13.388 1.00 98.25 350 TRP A N 1
ATOM 2790 C CA . TRP A 1 350 ? -8.712 -17.722 -14.424 1.00 98.25 350 TRP A CA 1
ATOM 2791 C C . TRP A 1 350 ? -8.149 -16.454 -13.808 1.00 98.25 350 TRP A C 1
ATOM 2793 O O . TRP A 1 350 ? -8.562 -16.093 -12.713 1.00 98.25 350 TRP A O 1
ATOM 2803 N N . PHE A 1 351 ? -7.256 -15.759 -14.509 1.00 98.25 351 PHE A N 1
ATOM 2804 C CA . PHE A 1 351 ? -6.860 -14.394 -14.170 1.00 98.25 351 PHE A CA 1
ATOM 2805 C C . PHE A 1 351 ? -7.503 -13.394 -15.135 1.00 98.25 351 PHE A C 1
ATOM 2807 O O . PHE A 1 351 ? -7.688 -13.676 -16.319 1.00 98.25 351 PHE A O 1
ATOM 2814 N N . ASN A 1 352 ? -7.809 -12.194 -14.648 1.00 98.12 352 ASN A N 1
ATOM 2815 C CA . ASN A 1 352 ? -8.300 -11.102 -15.479 1.00 98.12 352 ASN A CA 1
ATOM 2816 C C . ASN A 1 352 ? -7.133 -10.484 -16.270 1.00 98.12 352 ASN A C 1
ATOM 2818 O O . ASN A 1 352 ? -6.118 -10.097 -15.688 1.00 98.12 352 ASN A O 1
ATOM 2822 N N . LYS A 1 353 ? -7.274 -10.386 -17.599 1.00 96.69 353 LYS A N 1
ATOM 2823 C CA . LYS A 1 353 ? -6.217 -9.891 -18.497 1.00 96.69 353 LYS A CA 1
ATOM 2824 C C . LYS A 1 353 ? -5.756 -8.477 -18.135 1.00 96.69 353 LYS A C 1
ATOM 2826 O O . LYS A 1 353 ? -4.564 -8.268 -17.945 1.00 96.69 353 LYS A O 1
ATOM 2831 N N . GLU A 1 354 ? -6.687 -7.532 -18.047 1.00 95.38 354 GLU A N 1
ATOM 2832 C CA . GLU A 1 354 ? -6.387 -6.110 -17.837 1.00 95.38 354 GLU A CA 1
ATOM 2833 C C . GLU A 1 354 ? -5.740 -5.884 -16.473 1.00 95.38 354 GLU A C 1
ATOM 2835 O O . GLU A 1 354 ? -4.701 -5.236 -16.374 1.00 95.38 354 GLU A O 1
ATOM 2840 N N . ARG A 1 355 ? -6.286 -6.515 -15.427 1.00 97.00 355 ARG A N 1
ATOM 2841 C CA . ARG A 1 355 ? -5.722 -6.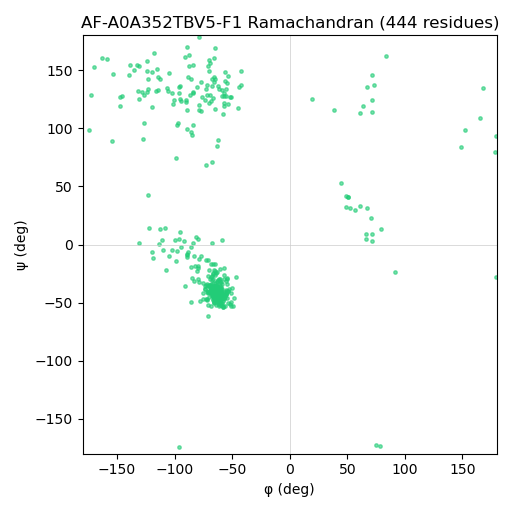447 -14.077 1.00 97.00 355 ARG A CA 1
ATOM 2842 C C . ARG A 1 355 ? -4.336 -7.083 -14.006 1.00 97.00 355 ARG A C 1
ATOM 2844 O O . ARG A 1 355 ? -3.466 -6.546 -13.330 1.00 97.00 355 ARG A O 1
ATOM 2851 N N . MET A 1 356 ? -4.108 -8.202 -14.696 1.00 97.88 356 MET A N 1
ATOM 2852 C CA . MET A 1 356 ? -2.784 -8.825 -14.792 1.00 97.88 356 MET A CA 1
ATOM 2853 C C . MET A 1 356 ? -1.779 -7.910 -15.504 1.00 97.88 356 MET A C 1
ATOM 2855 O O . MET A 1 356 ? -0.664 -7.745 -15.012 1.00 97.88 356 MET A O 1
ATOM 2859 N N . ASP A 1 357 ? -2.165 -7.294 -16.623 1.00 96.12 357 ASP A N 1
ATOM 2860 C CA . ASP A 1 357 ? -1.310 -6.363 -17.370 1.00 96.12 357 ASP A CA 1
ATOM 2861 C C . ASP A 1 357 ? -0.950 -5.129 -16.538 1.00 96.12 357 ASP A C 1
ATOM 2863 O O . ASP A 1 357 ? 0.227 -4.782 -16.415 1.00 96.12 357 ASP A O 1
ATOM 2867 N N . GLU A 1 358 ? -1.943 -4.533 -15.883 1.00 96.00 358 GLU A N 1
ATOM 2868 C CA . GLU A 1 358 ? -1.763 -3.387 -14.998 1.00 96.00 358 GLU A CA 1
ATOM 2869 C C . GLU A 1 358 ? -0.856 -3.730 -13.806 1.00 96.00 358 GLU A C 1
ATOM 2871 O O . GLU A 1 358 ? 0.072 -2.988 -13.489 1.00 96.00 358 GLU A O 1
ATOM 2876 N N . THR A 1 359 ? -1.050 -4.892 -13.178 1.00 97.69 359 THR A N 1
ATOM 2877 C CA . THR A 1 359 ? -0.212 -5.345 -12.057 1.00 97.69 359 THR A CA 1
ATOM 2878 C C . THR A 1 359 ? 1.215 -5.647 -12.477 1.00 97.69 359 THR A C 1
ATOM 2880 O O . THR A 1 359 ? 2.148 -5.330 -11.736 1.00 97.69 359 THR A O 1
ATOM 2883 N N . LEU A 1 360 ? 1.416 -6.250 -13.652 1.00 96.81 360 LEU A N 1
ATOM 2884 C CA . LEU A 1 360 ? 2.757 -6.452 -14.188 1.00 96.81 360 LEU A CA 1
ATOM 2885 C C . LEU A 1 360 ? 3.431 -5.114 -14.484 1.00 96.81 360 LEU A C 1
ATOM 2887 O O . LEU A 1 360 ? 4.616 -4.974 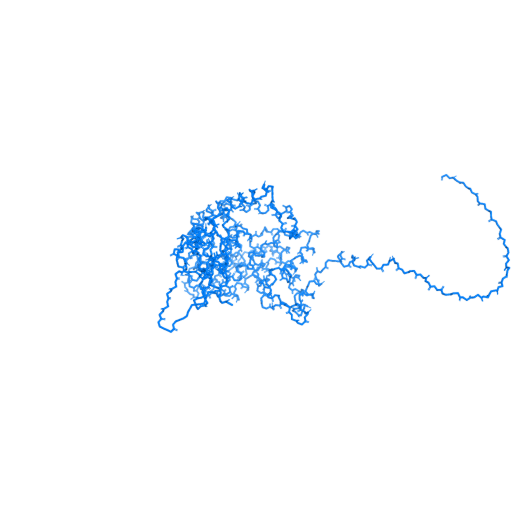-14.203 1.00 96.81 360 LEU A O 1
ATOM 2891 N N . TRP A 1 361 ? 2.715 -4.128 -15.018 1.00 96.25 361 TRP A N 1
ATOM 2892 C CA . TRP A 1 361 ? 3.320 -2.833 -15.299 1.00 96.25 361 TRP A CA 1
ATOM 2893 C C . TRP A 1 361 ? 3.626 -2.045 -14.016 1.00 96.25 361 TRP A C 1
ATOM 2895 O O . TRP A 1 361 ? 4.799 -1.821 -13.706 1.00 96.25 361 TRP A O 1
ATOM 2905 N N . TYR A 1 362 ? 2.606 -1.705 -13.219 1.00 97.19 362 TYR A N 1
ATOM 2906 C CA . TYR A 1 362 ? 2.769 -0.931 -11.982 1.00 97.19 362 TYR A CA 1
ATOM 2907 C C . TYR A 1 362 ? 3.688 -1.649 -10.992 1.00 97.19 362 TYR A C 1
ATOM 2909 O O . TYR A 1 362 ? 4.612 -1.048 -10.440 1.00 97.19 362 TYR A O 1
ATOM 2917 N N . GLY A 1 363 ? 3.478 -2.954 -10.794 1.00 95.56 363 GLY A N 1
ATOM 2918 C CA . GLY A 1 363 ? 4.263 -3.753 -9.862 1.00 95.56 363 GLY A CA 1
ATOM 2919 C C . GLY A 1 363 ? 5.747 -3.753 -10.213 1.00 95.56 363 GLY A C 1
ATOM 2920 O O . GLY A 1 363 ? 6.579 -3.571 -9.327 1.00 95.56 363 GLY A O 1
ATOM 2921 N N . PHE A 1 364 ? 6.107 -3.900 -11.491 1.00 93.75 364 PHE A N 1
ATOM 2922 C CA . PHE A 1 364 ? 7.513 -3.880 -11.897 1.00 93.75 364 PHE A CA 1
ATOM 2923 C C . PHE A 1 364 ? 8.101 -2.471 -11.973 1.00 93.75 364 PHE A C 1
ATOM 2925 O O . PHE A 1 364 ? 9.278 -2.315 -11.643 1.00 93.75 364 PHE A O 1
ATOM 2932 N N . ALA A 1 365 ? 7.309 -1.453 -12.326 1.00 94.75 365 ALA A N 1
ATOM 2933 C CA . ALA A 1 365 ? 7.724 -0.056 -12.223 1.00 94.75 365 ALA A CA 1
ATOM 2934 C C . ALA A 1 365 ? 8.141 0.272 -10.782 1.00 94.75 365 ALA A C 1
ATOM 2936 O O . ALA A 1 365 ? 9.287 0.663 -10.545 1.00 94.75 365 ALA A O 1
ATOM 2937 N N . ALA A 1 366 ? 7.273 -0.030 -9.811 1.00 94.75 366 ALA A N 1
ATOM 2938 C CA . ALA A 1 366 ? 7.574 0.119 -8.394 1.00 94.75 366 ALA A CA 1
ATOM 2939 C C . ALA A 1 366 ? 8.805 -0.706 -7.994 1.00 94.75 366 ALA A C 1
ATOM 2941 O O . ALA A 1 366 ? 9.767 -0.144 -7.472 1.00 94.75 366 ALA A O 1
ATOM 2942 N N . VAL A 1 367 ? 8.834 -2.017 -8.291 1.00 92.94 367 VAL A N 1
ATOM 2943 C CA . VAL A 1 367 ? 9.952 -2.908 -7.919 1.00 92.94 367 VAL A CA 1
ATOM 2944 C C . VAL A 1 367 ? 11.294 -2.378 -8.408 1.00 92.94 367 VAL A C 1
ATOM 2946 O O . VAL A 1 367 ? 12.279 -2.453 -7.669 1.00 92.94 367 VAL A O 1
ATOM 2949 N N . VAL A 1 368 ? 11.364 -1.816 -9.615 1.00 91.25 368 VAL A N 1
ATOM 2950 C CA . VAL A 1 368 ? 12.614 -1.255 -10.132 1.00 91.25 368 VAL A CA 1
ATOM 2951 C C . VAL A 1 368 ? 12.993 0.066 -9.460 1.00 91.25 368 VAL A C 1
ATOM 2953 O O . VAL A 1 368 ? 14.183 0.252 -9.178 1.00 91.25 368 VAL A O 1
ATOM 2956 N N . MET A 1 369 ? 12.028 0.944 -9.163 1.00 91.31 369 MET A N 1
ATOM 2957 C CA . MET A 1 369 ? 12.281 2.251 -8.539 1.00 91.31 369 MET A CA 1
ATOM 2958 C C . MET A 1 369 ? 13.094 2.121 -7.248 1.00 91.31 369 MET A C 1
ATOM 2960 O O . MET A 1 369 ? 14.140 2.758 -7.113 1.00 91.31 369 MET A O 1
ATOM 2964 N N . TYR A 1 370 ? 12.679 1.248 -6.328 1.00 86.44 370 TYR A N 1
ATOM 2965 C CA . TYR A 1 370 ? 13.365 1.066 -5.042 1.00 86.44 370 TYR A CA 1
ATOM 2966 C C . TYR A 1 370 ? 14.439 -0.040 -5.055 1.00 86.44 370 TYR A C 1
ATOM 2968 O O . TYR A 1 370 ? 15.057 -0.323 -4.021 1.00 86.44 370 TYR A O 1
ATOM 2976 N N . SER A 1 371 ? 14.699 -0.675 -6.205 1.00 87.19 371 SER A N 1
ATOM 2977 C CA . SER A 1 371 ? 15.745 -1.695 -6.335 1.00 87.19 371 SER A CA 1
ATOM 2978 C C . SER A 1 371 ? 17.118 -1.101 -6.683 1.00 87.19 371 SER A C 1
ATOM 2980 O O . SER A 1 371 ? 17.222 -0.168 -7.488 1.00 87.19 371 SER A O 1
ATOM 2982 N N . PRO A 1 372 ? 18.218 -1.677 -6.150 1.00 85.12 372 PRO A N 1
ATOM 2983 C CA . PRO A 1 372 ? 19.574 -1.316 -6.551 1.00 85.12 372 PRO A CA 1
ATOM 2984 C C . PRO A 1 372 ? 19.779 -1.424 -8.065 1.00 85.12 372 PRO A C 1
ATOM 2986 O O . PRO A 1 372 ? 19.294 -2.364 -8.696 1.00 85.12 372 PRO A O 1
ATOM 2989 N N . ARG A 1 373 ? 20.588 -0.521 -8.636 1.00 84.75 373 ARG A N 1
ATOM 2990 C CA . ARG A 1 373 ? 20.890 -0.479 -10.081 1.00 84.75 373 ARG A CA 1
ATOM 2991 C C . ARG A 1 373 ? 21.326 -1.837 -10.648 1.00 84.75 373 ARG A C 1
ATOM 2993 O O . ARG A 1 373 ? 20.915 -2.189 -11.747 1.00 84.75 373 ARG A O 1
ATOM 3000 N N . ILE A 1 374 ? 22.098 -2.607 -9.879 1.00 84.69 374 ILE A N 1
ATOM 3001 C CA . ILE A 1 374 ? 22.613 -3.929 -10.272 1.00 84.69 374 ILE A CA 1
ATOM 3002 C C . ILE A 1 374 ? 21.533 -5.008 -10.443 1.00 84.69 374 ILE A C 1
ATOM 3004 O O . ILE A 1 374 ? 21.836 -6.047 -11.018 1.00 84.69 374 ILE A O 1
ATOM 3008 N N . LEU A 1 375 ? 20.322 -4.792 -9.906 1.00 85.00 375 LEU A N 1
ATOM 3009 C CA . LEU A 1 375 ? 19.202 -5.741 -9.963 1.00 85.00 375 LEU A CA 1
ATOM 3010 C C . LEU A 1 375 ? 18.187 -5.418 -11.068 1.00 85.00 375 LEU A C 1
ATOM 3012 O O . LEU A 1 375 ? 17.333 -6.247 -11.383 1.00 85.00 375 LEU A O 1
ATOM 3016 N N . ARG A 1 376 ? 18.247 -4.215 -11.650 1.00 86.94 376 ARG A N 1
ATOM 3017 C CA . ARG A 1 376 ? 17.228 -3.730 -12.597 1.00 86.94 376 ARG A CA 1
ATOM 3018 C C . ARG A 1 376 ? 17.171 -4.583 -13.860 1.00 86.94 376 ARG A C 1
ATOM 3020 O O . ARG A 1 376 ? 16.089 -4.848 -14.375 1.00 86.94 376 ARG A O 1
ATOM 3027 N N . GLU A 1 377 ? 18.324 -5.081 -14.306 1.00 87.19 377 GLU A N 1
ATOM 3028 C CA . GLU A 1 377 ? 18.389 -5.974 -15.458 1.00 87.19 377 GLU A CA 1
ATOM 3029 C C . GLU A 1 377 ? 17.648 -7.287 -15.230 1.00 87.19 377 GLU A C 1
ATOM 3031 O O . GLU A 1 377 ? 16.846 -7.722 -16.060 1.00 87.19 377 GLU A O 1
ATOM 3036 N N . GLN A 1 378 ? 17.884 -7.910 -14.083 1.00 88.81 378 GLN A N 1
ATOM 3037 C CA . GLN A 1 378 ? 17.251 -9.170 -13.738 1.00 88.81 378 GLN A CA 1
ATOM 3038 C C . GLN A 1 378 ? 15.749 -8.982 -13.491 1.00 88.81 378 GLN A C 1
ATOM 3040 O O . GLN A 1 378 ? 14.970 -9.851 -13.874 1.00 88.81 378 GLN A O 1
ATOM 3045 N N . ILE A 1 379 ? 15.329 -7.839 -12.938 1.00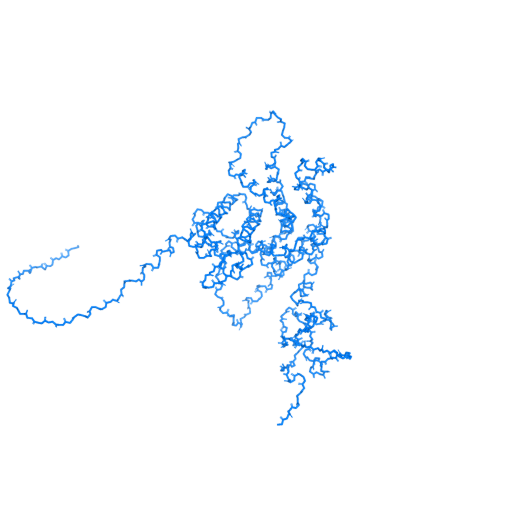 89.44 379 ILE A N 1
ATOM 3046 C CA . ILE A 1 379 ? 13.909 -7.503 -12.761 1.00 89.44 379 ILE A CA 1
ATOM 3047 C C . ILE A 1 379 ? 13.203 -7.345 -14.117 1.00 89.44 379 ILE A C 1
ATOM 3049 O O . ILE A 1 379 ? 12.119 -7.892 -14.302 1.00 89.44 379 ILE A O 1
ATOM 3053 N N . TYR A 1 380 ? 13.818 -6.691 -15.106 1.00 89.75 380 TYR A N 1
ATOM 3054 C CA . TYR A 1 380 ? 13.223 -6.623 -16.447 1.00 89.75 380 TYR A CA 1
ATOM 3055 C C . TYR A 1 380 ? 13.194 -7.982 -17.152 1.00 89.75 380 TYR A C 1
ATOM 3057 O O . TYR A 1 380 ? 12.229 -8.317 -17.838 1.00 89.75 380 TYR A O 1
ATOM 3065 N N . ARG A 1 381 ? 14.238 -8.807 -16.989 1.00 91.06 381 ARG A N 1
ATOM 3066 C CA . ARG A 1 381 ? 14.222 -10.191 -17.495 1.00 91.06 381 ARG A CA 1
ATOM 3067 C C . ARG A 1 381 ? 13.075 -10.989 -16.869 1.00 91.06 381 ARG A C 1
ATOM 3069 O O . ARG A 1 381 ? 12.401 -11.721 -17.593 1.00 91.06 381 ARG A O 1
ATOM 3076 N N . LEU A 1 382 ? 12.823 -10.810 -15.571 1.00 93.12 382 LEU A N 1
ATOM 3077 C CA . LEU A 1 382 ? 11.666 -11.386 -14.888 1.00 93.12 382 LEU A CA 1
ATOM 3078 C C . LEU A 1 382 ? 10.353 -10.893 -15.516 1.00 93.12 382 LEU A C 1
ATOM 3080 O O . LEU A 1 382 ? 9.548 -11.730 -15.916 1.00 93.12 382 LEU A O 1
ATOM 3084 N N . TYR A 1 383 ? 10.167 -9.575 -15.664 1.00 94.12 383 TYR A N 1
ATOM 3085 C CA . TYR A 1 383 ? 8.981 -8.988 -16.305 1.00 94.12 383 TYR A CA 1
ATOM 3086 C C . TYR A 1 383 ? 8.715 -9.620 -17.675 1.00 94.12 383 TYR A C 1
ATOM 3088 O O . TYR A 1 383 ? 7.636 -10.157 -17.904 1.00 94.12 383 TYR A O 1
ATOM 3096 N N . ARG A 1 384 ? 9.721 -9.648 -18.562 1.00 94.00 384 ARG A N 1
ATOM 3097 C CA . ARG A 1 384 ? 9.576 -10.217 -19.912 1.00 94.00 384 ARG A CA 1
ATOM 3098 C C . ARG A 1 384 ? 9.215 -11.698 -19.893 1.00 94.00 384 ARG A C 1
ATOM 3100 O O . ARG A 1 384 ? 8.416 -12.144 -20.710 1.00 94.00 384 ARG A O 1
ATOM 3107 N N . THR A 1 385 ? 9.803 -12.456 -18.969 1.00 95.62 385 THR A N 1
ATOM 3108 C CA . THR A 1 385 ? 9.539 -13.894 -18.838 1.00 95.62 385 THR A CA 1
ATOM 3109 C C . THR A 1 385 ? 8.102 -14.144 -18.381 1.00 95.62 385 THR A C 1
ATOM 3111 O O . THR A 1 385 ? 7.412 -14.975 -18.968 1.00 95.62 385 THR A O 1
ATOM 3114 N N . LEU A 1 386 ? 7.625 -13.389 -17.384 1.00 97.06 386 LEU A N 1
ATOM 3115 C CA . LEU A 1 386 ? 6.236 -13.455 -16.922 1.00 97.06 386 LEU A CA 1
ATOM 3116 C C . LEU A 1 386 ? 5.267 -13.004 -18.016 1.00 97.06 386 LEU A C 1
ATOM 3118 O O . LEU A 1 386 ? 4.282 -13.686 -18.269 1.00 97.06 386 LEU A O 1
ATOM 3122 N N . TYR A 1 387 ? 5.563 -11.905 -18.706 1.00 96.38 387 TYR A N 1
ATOM 3123 C CA . TYR A 1 387 ? 4.711 -11.387 -19.773 1.00 96.38 387 TYR A CA 1
ATOM 3124 C C . TYR A 1 387 ? 4.570 -12.400 -20.921 1.00 96.38 387 TYR A C 1
ATOM 3126 O O . TYR A 1 387 ? 3.462 -12.720 -21.338 1.00 96.38 387 TYR A O 1
ATOM 3134 N N . ALA A 1 388 ? 5.677 -13.001 -21.368 1.00 96.81 388 ALA A N 1
ATOM 3135 C CA . ALA A 1 388 ? 5.650 -14.031 -22.406 1.00 96.81 388 ALA A CA 1
ATOM 3136 C C . ALA A 1 388 ? 4.889 -15.301 -21.977 1.00 96.81 388 ALA A C 1
ATOM 3138 O O . ALA A 1 388 ? 4.229 -15.931 -22.804 1.00 96.81 388 ALA A O 1
ATOM 3139 N N . ALA A 1 389 ? 4.973 -15.690 -20.700 1.00 97.44 389 ALA A N 1
ATOM 3140 C CA . ALA A 1 389 ? 4.190 -16.804 -20.168 1.00 97.44 389 ALA A CA 1
ATOM 3141 C C . ALA A 1 389 ? 2.694 -16.464 -20.083 1.00 97.44 389 ALA A C 1
ATOM 3143 O O . ALA A 1 389 ? 1.867 -17.300 -20.437 1.00 97.44 389 ALA A O 1
ATOM 3144 N N . LYS A 1 390 ? 2.347 -15.234 -19.678 1.00 97.00 390 LYS A N 1
ATOM 3145 C CA . LYS A 1 390 ? 0.967 -14.725 -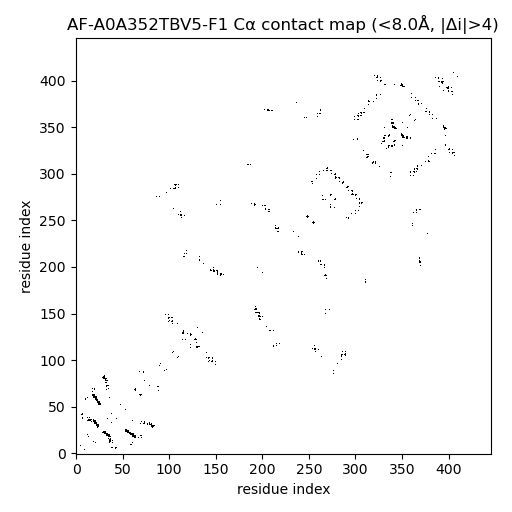19.628 1.00 97.00 390 LYS A CA 1
ATOM 3146 C C . LYS A 1 390 ? 0.297 -14.806 -21.000 1.00 97.00 390 LYS A C 1
ATOM 3148 O O . LYS A 1 390 ? -0.814 -15.319 -21.087 1.00 97.00 390 LYS A O 1
ATOM 3153 N N . GLU A 1 391 ? 0.980 -14.369 -22.059 1.00 96.75 391 GLU A N 1
ATOM 3154 C CA . GLU A 1 391 ? 0.447 -14.410 -23.433 1.00 96.75 391 GLU A CA 1
ATOM 3155 C C . GLU A 1 391 ? 0.103 -15.834 -23.898 1.00 96.75 391 GLU A C 1
ATOM 3157 O O . GLU A 1 391 ? -0.857 -16.039 -24.632 1.00 96.75 391 GLU A O 1
ATOM 3162 N N . LYS A 1 392 ? 0.844 -16.844 -23.427 1.00 96.75 392 LYS A N 1
ATOM 3163 C CA . LYS A 1 392 ? 0.615 -18.257 -23.777 1.00 96.75 392 LYS A CA 1
ATOM 3164 C C . LYS A 1 392 ? -0.367 -18.974 -22.851 1.00 96.75 392 LYS A C 1
ATOM 3166 O O . LYS A 1 392 ? -0.718 -20.122 -23.109 1.00 96.75 392 LYS A O 1
ATOM 3171 N N . ALA A 1 393 ? -0.767 -18.342 -21.751 1.00 96.50 393 ALA A N 1
ATOM 3172 C CA . ALA A 1 393 ? -1.555 -18.989 -20.711 1.00 96.50 393 ALA A CA 1
ATOM 3173 C C . ALA A 1 393 ? -3.059 -19.015 -21.006 1.00 96.50 393 ALA A C 1
ATOM 3175 O O . ALA A 1 393 ? -3.787 -19.676 -20.269 1.00 96.50 393 ALA A O 1
ATOM 3176 N N . GLU A 1 394 ? -3.532 -18.302 -22.038 1.00 96.19 394 GLU A N 1
ATOM 3177 C CA . GLU A 1 394 ? -4.963 -18.193 -22.375 1.00 96.19 394 GLU A CA 1
ATOM 3178 C C . GLU A 1 394 ? -5.817 -17.843 -21.141 1.00 96.19 394 GLU A C 1
ATOM 3180 O O . GLU A 1 394 ? -6.869 -18.430 -20.900 1.00 96.19 394 GLU A O 1
ATOM 3185 N N . TYR A 1 395 ? -5.312 -16.925 -20.311 1.00 97.19 395 TYR A N 1
ATOM 3186 C CA . TYR A 1 395 ? -5.944 -16.469 -19.065 1.00 97.19 395 TYR A CA 1
ATOM 3187 C C . TYR A 1 395 ? -6.057 -17.519 -17.945 1.00 97.19 395 TYR A C 1
ATOM 3189 O O . TYR A 1 395 ? -6.603 -17.220 -16.886 1.00 97.19 395 TYR A O 1
ATOM 3197 N N . GLN A 1 396 ? -5.513 -18.728 -18.117 1.00 98.00 396 GLN A N 1
ATOM 3198 C CA . GLN A 1 396 ? -5.570 -19.786 -17.105 1.00 98.00 396 GLN A CA 1
ATOM 3199 C C . GLN A 1 396 ? -4.371 -19.715 -16.152 1.00 98.00 396 GLN A C 1
ATOM 3201 O O . GLN A 1 396 ? -3.213 -19.822 -16.567 1.00 98.00 396 GLN A O 1
ATOM 3206 N N . CYS A 1 397 ? -4.642 -19.616 -14.849 1.00 97.56 397 CYS A N 1
ATOM 3207 C CA . CYS A 1 397 ? -3.617 -19.545 -13.802 1.00 97.56 397 CYS A CA 1
ATOM 3208 C C . CYS A 1 397 ? -2.701 -20.781 -13.807 1.00 97.56 397 CYS A C 1
ATOM 3210 O O . CYS A 1 397 ? -1.482 -20.664 -13.654 1.00 97.56 397 CYS A O 1
ATOM 3212 N N . GLN A 1 398 ? -3.272 -21.964 -14.059 1.00 96.88 398 GLN A N 1
ATOM 3213 C CA . GLN A 1 398 ? -2.513 -23.213 -14.105 1.00 96.88 398 GLN A CA 1
ATOM 3214 C C . GLN A 1 398 ? -1.539 -23.246 -15.294 1.00 96.88 398 GLN A C 1
ATOM 3216 O O . GLN A 1 398 ? -0.356 -23.520 -15.109 1.00 96.88 398 GLN A O 1
ATOM 3221 N N . LYS A 1 399 ? -1.993 -22.877 -16.503 1.00 97.62 399 LYS A N 1
ATOM 3222 C CA . LYS A 1 399 ? -1.117 -22.785 -17.686 1.00 97.62 399 LYS A CA 1
ATOM 3223 C C . LYS A 1 399 ? 0.008 -21.765 -17.475 1.00 97.62 399 LYS A C 1
ATOM 3225 O O . LYS A 1 399 ? 1.153 -22.028 -17.842 1.00 97.62 399 LYS A O 1
ATOM 3230 N N . PHE A 1 400 ? -0.305 -20.629 -16.847 1.00 98.00 400 PHE A N 1
ATOM 3231 C CA . PHE A 1 400 ? 0.669 -19.584 -16.527 1.00 98.00 400 PHE A CA 1
ATOM 3232 C C . PHE A 1 400 ? 1.781 -20.079 -15.591 1.00 98.00 400 PHE A C 1
ATOM 3234 O O . PHE A 1 400 ? 2.964 -19.874 -15.867 1.00 98.00 400 PHE A O 1
ATOM 3241 N N . THR A 1 401 ? 1.419 -20.755 -14.500 1.00 96.94 401 THR A N 1
ATOM 3242 C CA . THR A 1 401 ? 2.394 -21.254 -13.517 1.00 96.94 401 THR A CA 1
ATOM 3243 C C . THR A 1 401 ? 3.181 -22.455 -14.039 1.00 96.94 401 THR A C 1
ATOM 3245 O O . THR A 1 401 ? 4.394 -22.526 -13.825 1.00 96.94 401 THR A O 1
ATOM 3248 N N . ASP A 1 402 ? 2.550 -23.369 -14.782 1.00 96.12 402 ASP A N 1
ATOM 3249 C CA . ASP A 1 402 ? 3.229 -24.537 -15.356 1.00 96.12 402 ASP A CA 1
ATOM 3250 C C . ASP A 1 402 ? 4.293 -24.149 -16.389 1.00 96.12 402 ASP A C 1
ATOM 3252 O O . ASP A 1 402 ? 5.376 -24.741 -16.397 1.00 96.12 402 ASP A O 1
ATOM 3256 N N . ALA A 1 403 ? 4.049 -23.102 -17.187 1.00 95.75 403 ALA A N 1
ATOM 3257 C CA . ALA A 1 403 ? 5.031 -22.563 -18.132 1.00 95.75 403 ALA A CA 1
ATOM 3258 C C . ALA A 1 403 ? 6.319 -22.052 -17.454 1.00 95.75 403 ALA A C 1
ATOM 3260 O O . ALA A 1 403 ? 7.364 -21.947 -18.098 1.00 95.75 403 ALA A O 1
ATOM 3261 N N . LEU A 1 404 ? 6.256 -21.740 -16.157 1.00 95.25 404 LEU A N 1
ATOM 3262 C CA . LEU A 1 404 ? 7.344 -21.149 -15.375 1.00 95.25 404 LEU A CA 1
ATOM 3263 C C . LEU A 1 404 ? 7.919 -22.114 -14.329 1.00 95.25 404 LEU A C 1
ATOM 3265 O O . LEU A 1 404 ? 8.802 -21.746 -13.549 1.00 95.25 404 LEU A O 1
ATOM 3269 N N . LYS A 1 405 ? 7.435 -23.358 -14.301 1.00 93.88 405 LYS A N 1
ATOM 3270 C CA . LYS A 1 405 ? 7.786 -24.351 -13.287 1.00 93.88 405 LYS A CA 1
ATOM 3271 C C . LYS A 1 405 ? 9.224 -24.865 -13.461 1.00 93.88 405 LYS A C 1
ATOM 3273 O O . LYS A 1 405 ? 9.583 -25.351 -14.534 1.00 93.88 405 LYS A O 1
ATOM 3278 N N . PRO A 1 406 ? 10.063 -24.849 -12.407 1.00 90.94 406 PRO A N 1
ATOM 3279 C CA . PRO A 1 406 ? 11.428 -25.362 -12.483 1.00 90.94 406 PRO A CA 1
ATOM 3280 C C . PRO A 1 406 ? 11.478 -26.864 -12.805 1.00 90.94 406 PRO A C 1
ATOM 3282 O O . PRO A 1 406 ? 10.801 -27.667 -12.158 1.00 90.94 406 PRO A O 1
ATOM 3285 N N . ALA A 1 407 ? 12.381 -27.268 -13.706 1.00 83.56 407 ALA A N 1
ATOM 3286 C CA . ALA A 1 407 ? 12.578 -28.670 -14.107 1.00 83.56 407 ALA A CA 1
ATOM 3287 C C . ALA A 1 407 ? 12.903 -29.630 -12.936 1.00 83.56 407 ALA A C 1
ATOM 3289 O O . ALA A 1 407 ? 12.638 -30.834 -12.993 1.00 83.56 407 ALA A O 1
ATOM 3290 N N . SER A 1 408 ? 13.495 -29.113 -11.854 1.00 77.19 408 SER A N 1
ATOM 3291 C CA . SER A 1 408 ? 13.800 -29.886 -10.643 1.00 77.19 408 SER A CA 1
ATOM 3292 C C . SER A 1 408 ? 12.547 -30.314 -9.871 1.00 77.19 408 SER A C 1
ATOM 3294 O O . SER A 1 408 ? 12.567 -31.354 -9.212 1.00 77.19 408 SER A O 1
ATOM 3296 N N . LEU A 1 409 ? 11.453 -29.551 -9.966 1.00 71.06 409 LEU A N 1
ATOM 3297 C CA . LEU A 1 409 ? 10.183 -29.856 -9.305 1.00 71.06 409 LEU A CA 1
ATOM 3298 C C . LEU A 1 409 ? 9.315 -30.812 -10.132 1.00 71.06 409 LEU A C 1
ATOM 3300 O O . LEU A 1 409 ? 8.594 -31.620 -9.554 1.00 71.06 409 LEU A O 1
ATOM 3304 N N . THR A 1 410 ? 9.434 -30.802 -11.461 1.00 61.44 410 THR A N 1
ATOM 3305 C CA . THR A 1 410 ? 8.758 -31.762 -12.354 1.00 61.44 410 THR A CA 1
ATOM 3306 C C . THR A 1 410 ? 9.333 -33.177 -12.242 1.00 61.44 410 THR A C 1
ATOM 3308 O O . THR A 1 410 ? 8.581 -34.145 -12.271 1.00 61.44 410 THR A O 1
ATOM 3311 N N . LYS A 1 411 ? 10.647 -33.334 -12.014 1.00 49.72 411 LYS A N 1
ATOM 3312 C CA . LYS A 1 411 ? 11.293 -34.656 -11.841 1.00 49.72 411 LYS A CA 1
ATOM 3313 C C . LYS A 1 411 ? 10.962 -35.369 -10.521 1.00 49.72 411 LYS A C 1
ATOM 3315 O O . LYS A 1 411 ? 11.283 -36.546 -10.372 1.00 49.72 411 LYS A O 1
ATOM 3320 N N . ARG A 1 412 ? 10.369 -34.681 -9.538 1.00 42.28 412 ARG A N 1
ATOM 3321 C CA . ARG A 1 412 ? 10.096 -35.260 -8.210 1.00 42.28 412 ARG A CA 1
ATOM 3322 C C . ARG A 1 412 ? 8.773 -36.036 -8.149 1.00 42.28 412 ARG A C 1
ATOM 3324 O O . ARG A 1 412 ? 8.656 -36.886 -7.276 1.00 42.28 412 ARG A O 1
ATOM 3331 N N . SER A 1 413 ? 7.827 -35.817 -9.074 1.00 38.22 413 SER A N 1
ATOM 3332 C CA . SER A 1 413 ? 6.572 -36.595 -9.115 1.00 38.22 413 SER A CA 1
ATOM 3333 C C . SER A 1 413 ? 6.709 -37.953 -9.819 1.00 38.22 413 SER A C 1
ATOM 3335 O O . SER A 1 413 ? 5.910 -38.848 -9.569 1.00 38.22 413 SER A O 1
ATOM 3337 N N . THR A 1 414 ? 7.750 -38.163 -10.633 1.00 33.09 414 THR A N 1
ATOM 3338 C CA . THR A 1 414 ? 7.964 -39.417 -11.381 1.00 33.09 414 THR A CA 1
ATOM 3339 C C . THR A 1 414 ? 8.749 -40.490 -10.619 1.00 33.09 414 THR A C 1
ATOM 3341 O O . THR A 1 414 ? 8.848 -41.618 -11.091 1.00 33.09 414 THR A O 1
ATOM 3344 N N . LYS A 1 415 ? 9.289 -40.194 -9.427 1.00 36.94 415 LYS A N 1
ATOM 3345 C CA . LYS A 1 415 ? 10.073 -41.160 -8.626 1.00 36.94 415 LYS A CA 1
ATOM 3346 C C . LYS A 1 415 ? 9.288 -41.901 -7.534 1.00 36.94 415 LYS A C 1
ATOM 3348 O O . LYS A 1 415 ? 9.890 -42.693 -6.815 1.00 36.94 415 LYS A O 1
ATOM 3353 N N . THR A 1 416 ? 7.971 -41.714 -7.423 1.00 33.22 416 THR A N 1
ATOM 3354 C CA . THR A 1 416 ? 7.159 -42.347 -6.358 1.00 33.22 416 THR A CA 1
ATOM 3355 C C . THR A 1 416 ? 6.160 -43.392 -6.869 1.00 33.22 416 THR A C 1
ATOM 3357 O O . THR A 1 416 ? 5.306 -43.839 -6.112 1.00 33.22 416 THR A O 1
ATOM 3360 N N . SER A 1 417 ? 6.270 -43.846 -8.124 1.00 34.59 417 SER A N 1
ATOM 3361 C CA . SER A 1 417 ? 5.349 -44.840 -8.698 1.00 34.59 417 SER A CA 1
ATOM 3362 C C . SER A 1 417 ? 6.029 -46.105 -9.233 1.00 34.59 417 SER A C 1
ATOM 3364 O O . SER A 1 417 ? 5.646 -46.599 -10.284 1.00 34.59 417 SER A O 1
ATOM 3366 N N . THR A 1 418 ? 7.007 -46.677 -8.526 1.00 31.78 418 THR A N 1
ATOM 3367 C CA . THR A 1 418 ? 7.450 -48.063 -8.786 1.00 31.78 418 THR A CA 1
ATOM 3368 C C . THR A 1 418 ? 8.077 -48.683 -7.541 1.00 31.78 418 THR A C 1
ATOM 3370 O O . THR A 1 418 ? 9.283 -48.579 -7.356 1.00 31.78 418 THR A O 1
ATOM 3373 N N . ALA A 1 419 ? 7.259 -49.326 -6.697 1.00 31.09 419 ALA A N 1
ATOM 3374 C CA . ALA A 1 419 ? 7.594 -50.577 -5.994 1.00 31.09 419 ALA A CA 1
ATOM 3375 C C . ALA A 1 419 ? 6.449 -51.027 -5.061 1.00 31.09 419 ALA A C 1
ATOM 3377 O O . ALA A 1 419 ? 6.505 -50.827 -3.852 1.00 31.09 419 ALA A O 1
ATOM 3378 N N . LYS A 1 420 ? 5.411 -51.652 -5.631 1.00 31.05 420 LYS A N 1
ATOM 3379 C CA . LYS A 1 420 ? 4.718 -52.833 -5.070 1.00 31.05 420 LYS A CA 1
ATOM 3380 C C . LYS A 1 420 ? 3.572 -53.233 -6.001 1.00 31.05 420 LYS A C 1
ATOM 3382 O O . LYS A 1 420 ? 2.452 -52.751 -5.880 1.00 31.05 420 LYS A O 1
ATOM 3387 N N . LYS A 1 421 ? 3.848 -54.156 -6.922 1.00 27.48 421 LYS A N 1
ATOM 3388 C CA . LYS A 1 421 ? 2.826 -55.080 -7.421 1.00 27.48 421 LYS A CA 1
ATOM 3389 C C . LYS A 1 421 ? 3.355 -56.496 -7.262 1.00 27.48 421 LYS A C 1
ATOM 3391 O O . LYS A 1 421 ? 4.254 -56.935 -7.968 1.00 27.48 421 LYS A O 1
ATOM 3396 N N . SER A 1 422 ? 2.796 -57.149 -6.255 1.00 27.45 422 SER A N 1
ATOM 3397 C CA . SER A 1 422 ? 2.795 -58.582 -6.023 1.00 27.45 422 SER A CA 1
ATOM 3398 C C . SER A 1 422 ? 2.269 -59.308 -7.263 1.00 27.45 422 SER A C 1
ATOM 3400 O O . SER A 1 422 ? 1.142 -59.086 -7.702 1.00 27.45 422 SER A O 1
ATOM 3402 N N . ALA A 1 423 ? 3.085 -60.191 -7.831 1.00 27.66 423 ALA A N 1
ATOM 3403 C CA . ALA A 1 423 ? 2.644 -61.120 -8.858 1.00 27.66 423 ALA A CA 1
ATOM 3404 C C . ALA A 1 423 ? 2.016 -62.345 -8.179 1.00 27.66 423 ALA A C 1
ATOM 3406 O O . ALA A 1 423 ? 2.719 -63.214 -7.671 1.00 27.66 423 ALA A O 1
ATOM 3407 N N . LYS A 1 424 ? 0.682 -62.412 -8.168 1.00 25.44 424 LYS A N 1
ATOM 3408 C CA . LYS A 1 424 ? -0.066 -63.655 -7.955 1.00 25.44 424 LYS A CA 1
ATOM 3409 C C . LYS A 1 424 ? -0.460 -64.157 -9.344 1.00 25.44 424 LYS A C 1
ATOM 3411 O O . LYS A 1 424 ? -1.354 -63.590 -9.964 1.00 25.44 424 LYS A O 1
ATOM 3416 N N . LYS A 1 425 ? 0.243 -65.168 -9.861 1.00 27.61 425 LYS A N 1
ATOM 3417 C CA . LYS A 1 425 ? -0.186 -65.918 -11.049 1.00 27.61 425 LYS A CA 1
ATOM 3418 C C . LYS A 1 425 ? -0.286 -67.401 -10.722 1.00 27.61 425 LYS A C 1
ATOM 3420 O O . LYS A 1 425 ? 0.551 -67.979 -10.039 1.00 27.61 425 LYS A O 1
ATOM 3425 N N . THR A 1 426 ? -1.409 -67.918 -11.180 1.00 26.33 426 THR A N 1
ATOM 3426 C CA . THR A 1 426 ? -2.096 -69.165 -10.884 1.00 26.33 426 THR A CA 1
ATOM 3427 C C . THR A 1 426 ? -1.350 -70.381 -11.428 1.00 26.33 426 THR A C 1
ATOM 3429 O O . THR A 1 426 ? -0.676 -70.312 -12.453 1.00 26.33 426 THR A O 1
ATOM 3432 N N . SER A 1 427 ? -1.492 -71.499 -10.722 1.00 24.02 427 SER A N 1
ATOM 3433 C CA . SER A 1 427 ? -0.930 -72.806 -11.043 1.00 24.02 427 SER A CA 1
ATOM 3434 C C . SER A 1 427 ? -1.543 -73.432 -12.297 1.00 24.02 427 SER A C 1
ATOM 3436 O O . SER A 1 427 ? -2.763 -73.557 -12.376 1.00 24.02 427 SER A O 1
ATOM 3438 N N . THR A 1 428 ? -0.702 -74.000 -13.161 1.00 25.34 428 THR A N 1
ATOM 3439 C CA . THR A 1 428 ? -1.055 -75.210 -13.921 1.00 25.34 428 THR A CA 1
ATOM 3440 C C . THR A 1 428 ? 0.193 -76.068 -14.104 1.00 25.34 428 THR A C 1
ATOM 3442 O O . THR A 1 428 ? 1.253 -75.585 -14.489 1.00 25.34 428 THR A O 1
ATOM 3445 N N . LYS A 1 429 ? 0.059 -77.341 -13.735 1.00 25.41 429 LYS A N 1
ATOM 3446 C CA . LYS A 1 429 ? 1.099 -78.365 -13.593 1.00 25.41 429 LYS A CA 1
ATOM 3447 C C . LYS A 1 429 ? 1.063 -79.287 -14.819 1.00 25.41 429 LYS A C 1
ATOM 3449 O O . LYS A 1 429 ? -0.014 -79.788 -15.120 1.00 25.41 429 LYS A O 1
ATOM 3454 N N . LYS A 1 430 ? 2.210 -79.548 -15.463 1.00 25.52 430 LYS A N 1
ATOM 3455 C CA . LYS A 1 430 ? 2.569 -80.814 -16.159 1.00 25.52 430 LYS A CA 1
ATOM 3456 C C . LYS A 1 430 ? 4.032 -80.740 -16.651 1.00 25.52 430 LYS A C 1
ATOM 3458 O O . LYS A 1 430 ? 4.347 -79.879 -17.455 1.00 25.52 430 LYS A O 1
ATOM 3463 N N . THR A 1 431 ? 4.990 -81.322 -15.924 1.00 23.41 431 THR A N 1
ATOM 3464 C CA . THR A 1 431 ? 5.663 -82.638 -16.113 1.00 23.41 431 THR A CA 1
ATOM 3465 C C . THR A 1 431 ? 6.638 -82.739 -17.299 1.00 23.41 431 THR A C 1
ATOM 3467 O O . THR A 1 431 ? 6.203 -82.749 -18.443 1.00 23.41 431 THR A O 1
ATOM 3470 N N . SER A 1 432 ? 7.936 -82.912 -16.991 1.00 24.56 432 SER A N 1
ATOM 3471 C CA . SER A 1 432 ? 8.931 -83.859 -17.572 1.00 24.56 432 SER A CA 1
ATOM 3472 C C . SER A 1 432 ? 10.361 -83.277 -17.445 1.00 24.56 432 SER A C 1
ATOM 3474 O O . SER A 1 432 ? 10.653 -82.213 -17.967 1.00 24.56 432 SER A O 1
ATOM 3476 N N . THR A 1 433 ? 11.137 -83.697 -16.437 1.00 23.69 433 THR A N 1
ATOM 3477 C CA . THR A 1 433 ? 12.232 -84.707 -16.423 1.00 23.69 433 THR A CA 1
ATOM 3478 C C . THR A 1 433 ? 13.557 -84.346 -17.112 1.00 23.69 433 THR A C 1
ATOM 3480 O O . THR A 1 433 ? 13.596 -84.216 -18.326 1.00 23.69 433 THR A O 1
ATOM 3483 N N . LYS A 1 434 ? 14.631 -84.450 -16.295 1.00 25.05 434 LYS A N 1
ATOM 3484 C CA . LYS A 1 434 ? 16.065 -84.696 -16.603 1.00 25.05 434 LYS A CA 1
ATOM 3485 C C . LYS A 1 434 ? 16.819 -83.505 -17.245 1.00 25.05 434 LYS A C 1
ATOM 3487 O O . LYS A 1 434 ? 16.276 -82.818 -18.084 1.00 25.05 434 LYS A O 1
ATOM 3492 N N . THR A 1 435 ? 18.059 -83.149 -16.886 1.00 26.36 435 THR A N 1
ATOM 3493 C CA . THR A 1 435 ? 19.176 -83.934 -16.329 1.00 26.36 435 THR A CA 1
ATOM 3494 C C . THR A 1 435 ? 20.242 -83.016 -15.691 1.00 26.36 435 THR A C 1
ATOM 3496 O O . THR A 1 435 ? 20.324 -81.829 -15.978 1.00 26.36 435 THR A O 1
ATOM 3499 N N . SER A 1 436 ? 21.044 -83.634 -14.827 1.00 25.33 436 SER A N 1
ATOM 3500 C CA . SER A 1 436 ? 22.255 -83.235 -14.088 1.00 25.33 436 SER A CA 1
ATOM 3501 C C . SER A 1 436 ? 23.361 -82.429 -14.795 1.00 25.33 436 SER A C 1
ATOM 3503 O O . SER A 1 436 ? 23.678 -82.733 -15.939 1.00 25.33 436 SER A O 1
ATOM 3505 N N . ALA A 1 437 ? 24.070 -81.580 -14.027 1.00 28.75 437 ALA A N 1
ATOM 3506 C CA . ALA A 1 437 ? 25.529 -81.620 -13.725 1.00 28.75 437 ALA A CA 1
ATOM 3507 C C . ALA A 1 437 ? 25.956 -80.255 -13.114 1.00 28.75 437 ALA A C 1
ATOM 3509 O O . ALA A 1 437 ? 25.735 -79.224 -13.732 1.00 28.75 437 ALA A O 1
ATOM 3510 N N . LYS A 1 438 ? 26.283 -80.113 -11.819 1.00 27.45 438 LYS A N 1
ATOM 3511 C CA . LYS A 1 438 ? 27.529 -80.418 -11.069 1.00 27.45 438 LYS A CA 1
ATOM 3512 C C . LYS A 1 438 ? 28.770 -79.594 -11.488 1.00 27.45 438 LYS A C 1
ATOM 3514 O O . LYS A 1 438 ? 29.254 -79.741 -12.600 1.00 27.45 438 LYS A O 1
ATOM 3519 N N . GLY A 1 439 ? 29.303 -78.824 -10.526 1.00 28.66 439 GLY A N 1
ATOM 3520 C CA . GLY A 1 439 ? 30.630 -78.174 -10.508 1.00 28.66 439 GLY A CA 1
ATOM 3521 C C . GLY A 1 439 ? 30.600 -76.847 -9.721 1.00 28.66 439 GLY A C 1
ATOM 3522 O O . GLY A 1 439 ? 30.187 -75.839 -10.275 1.00 28.66 439 GLY A O 1
ATOM 3523 N N . SER A 1 440 ? 30.726 -76.809 -8.380 1.00 27.83 440 SER A N 1
ATOM 3524 C CA . SER A 1 440 ? 31.979 -76.640 -7.587 1.00 27.83 440 SER A CA 1
ATOM 3525 C C . SER A 1 440 ? 32.961 -75.644 -8.224 1.00 27.83 440 SER A C 1
ATOM 3527 O O . SER A 1 440 ? 33.388 -75.893 -9.341 1.00 27.83 440 SER A O 1
ATOM 3529 N N . THR A 1 441 ? 33.314 -74.495 -7.635 1.00 30.88 441 THR A N 1
ATOM 3530 C CA . THR A 1 441 ? 34.166 -74.265 -6.435 1.00 30.88 441 THR A CA 1
ATOM 3531 C C . THR A 1 441 ? 34.098 -72.761 -6.084 1.00 30.88 441 THR A C 1
ATOM 3533 O O . THR A 1 441 ? 34.117 -71.937 -6.986 1.00 30.88 441 THR A O 1
ATOM 3536 N N . SER A 1 442 ? 33.811 -72.316 -4.855 1.00 29.25 442 SER A N 1
ATOM 3537 C CA . SER A 1 442 ? 34.674 -72.204 -3.657 1.00 29.25 442 SER A CA 1
ATOM 3538 C C . SER A 1 442 ? 35.912 -71.290 -3.774 1.00 29.25 442 SER A C 1
ATOM 3540 O O . SER A 1 442 ? 36.901 -71.677 -4.384 1.00 29.25 442 SER A O 1
ATOM 3542 N N . SER A 1 443 ? 35.869 -70.189 -2.997 1.00 29.62 443 SER A N 1
ATOM 3543 C CA . SER A 1 443 ? 36.990 -69.468 -2.344 1.00 29.62 443 SER A CA 1
ATOM 3544 C C . SER A 1 443 ? 37.939 -68.666 -3.264 1.00 29.62 443 SER A C 1
ATOM 3546 O O . SER A 1 443 ? 38.210 -69.083 -4.374 1.00 29.62 443 SER A O 1
ATOM 3548 N N . LYS A 1 444 ? 38.536 -67.520 -2.910 1.00 31.70 444 LYS A N 1
ATOM 3549 C CA . LYS A 1 444 ? 38.871 -66.885 -1.624 1.00 31.70 444 LYS A CA 1
ATOM 3550 C C . LYS A 1 444 ? 39.327 -65.438 -1.920 1.00 31.70 444 LYS A C 1
ATOM 3552 O O . LYS A 1 444 ? 39.906 -65.197 -2.970 1.00 31.70 444 LYS A O 1
ATOM 3557 N N . ARG A 1 445 ? 39.135 -64.547 -0.938 1.00 32.69 445 ARG A N 1
ATOM 3558 C CA . ARG A 1 445 ? 40.010 -63.423 -0.519 1.00 32.69 445 ARG A CA 1
ATOM 3559 C C . ARG A 1 445 ? 41.076 -62.917 -1.517 1.00 32.69 445 ARG A C 1
ATOM 3561 O O . ARG A 1 445 ? 42.067 -63.610 -1.731 1.00 32.69 445 ARG A O 1
ATOM 3568 N N . LYS A 1 446 ? 41.061 -61.617 -1.805 1.00 35.22 446 LYS A N 1
ATOM 3569 C CA . LYS A 1 446 ? 41.678 -60.578 -0.959 1.00 35.22 446 LYS A CA 1
ATOM 3570 C C . LYS A 1 446 ? 41.037 -59.229 -1.242 1.00 35.22 446 LYS A C 1
ATOM 3572 O O . LYS A 1 446 ? 40.634 -59.031 -2.406 1.00 35.22 446 LYS A O 1
#

pLDDT: mean 83.76, std 22.0, range [23.41, 98.81]

Foldseek 3Di:
DDDDDAPCVVQVQDDDPQKWKWWAKDPVLFIAIGHSVCCVVPNDDDDDDPPDDTDIPPIDIDGADPVSLSVVLNVVCVGPTHNDSLVSSLCVVCVVLLVLVCQLLALVLLVLLCLLLDDPVVCVVVVHDHDHLVNSLVVRVVSLLSSLQSLQVVLQVVVVVVVVVVPDPDDPPDPPPPDDDDPLRVVLSVQLNHPHSVRLSVLLSLLSVVLSVLSCLQSDPPPDDPPDDDDPDPPPLSNVVSNLLSVCCVPDQSLSLLLSLLSSNCSNALVCCVSSLSLPSSCVNCVVSVNDDVCSSLLSNLLSLLSVLLSFDLPPVGLLVSLLVVLCSCAHDDCVCSQFVFDDDPNFTFGHPVSNVSSLNSSLSNSLSSHDPVCNSSSVVSSVQLVVQCVVQNRTSVSSSVSSDDPVVVVVVVPPPDDDDDDDDDDDDDDDDDDDDDDDDDDDDD

Sequence (446 aa):
QMVSRSIAEGLGLTWGDDHFCIFREHTSGLWYVRSSNDIIEHGMFVSLNGFEYQVYLDVQQVVDDEDKRYSKLCQLLNGRGVEDLIVAWQEYEYKDLYASLASFVTPKFFEDIATLYTPHPLLKSKKQKALSPAQFLDSVKEQALAYYEKEAEFAQKEAQKTQSKVKEPGLKSSRIRTKSLTQKETRNYEKSQTATAQQRYAAFCKQIEYLASTVANAQGDATAPTNAKPKPEHSAFKTTFDNLLYEGLRTHQNAAELLSSFASVSSAGKENCIKWGYDRKLTELMREAGIDLPSARDILKRLFVMMRVRDYNFGTSGAVKSTYETSLLLVEGDYAQLLTGANEFNGIRWFNKERMDETLWYGFAAVVMYSPRILREQIYRLYRTLYAAKEKAEYQCQKFTDALKPASLTKRSTKTSTAKKSAKKTSTKKTSTKTSAKGSTSSKRK

Radius of gyration: 30.91 Å; Cα contacts (8 Å, |Δi|>4): 469; chains: 1; bounding box: 86×113×65 Å